Protein AF-A0A7S2J170-F1 (afdb_monomer_lite)

Foldseek 3Di:
DDDDPDPDPVVVVVVVVVQPPFWKKKKFKADQFKKWKWKAFPVDNPPIDIDIDHHGDMDMDGPVTIDIDMDTPDDIDMDMDIDDP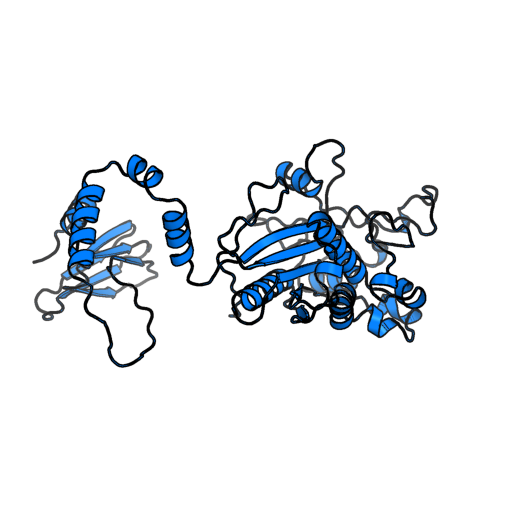DDDDDDDDDDDDDDDDDPVVVVVVVVVVVVVVPDDPVVVVVVDPPLVVVVV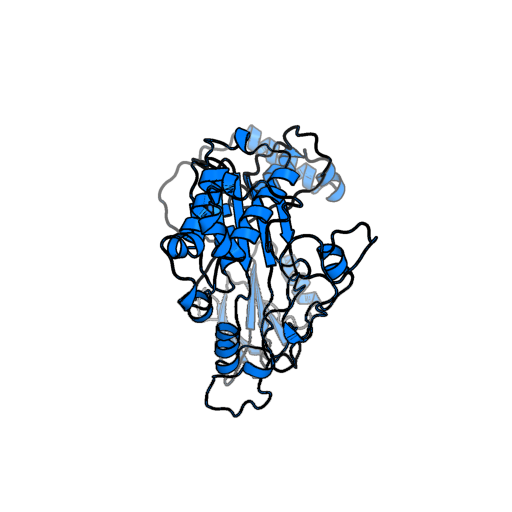VCVVQPFQWKFFLFKDKFFQADDDPDPPDDRVVCCVVVVHDQKDFAAAPVNDDPPPDDPADDPQPQRHAHHQVQAEDCDLPPPPLRHFNARIAREGRGDQDDHDPPVDADDCVLLVQDPLLVVQADSQLSQARVRVRVRCVVSVHDLVNLAPAAEAEFEQEDDAADVVVCVVVDDPNNCLRGDQQNSQVSVCVSSNHPHHTDYAYPDPCSQLVSVQVQRVQQSPVPGHAKYKGKYWDDDNDCVVSSVCRNVQADASVSDQDPPDPNGRHHHYTGMMMITIMGRDPVPPDPDPDDDPDIDMGSDGDDDDD

Radius of gyration: 30.44 Å; chains: 1; bounding box: 74×82×65 Å

Sequence (445 aa):
RAAPHLIELDDAMDYIAGSVGKKVGLIYFLGPSPATLTITPREGPEGKVEVALKGEAIIAYRNDVVSVSYSTRGMALSVEVSFTKRMRAGLHEGAKDELPLDKELASWYDARMQQLAVADIEDVIDSVPEDILRDAKLSYFGKDPVVVYEMFCDLPTGCLEGSGFTPFQAALLGGQDTVREIMSPSACDPEIRYPLAMPVLSGAKWELSEYYDPDPSDESGLRMYTKHLSVLSSGVFDAGSHLVCPSLEEFGVTMAEDFNLDHRARMLYEAHFMAQEKSLVDHRDLAGKDIGIFAGLSGQRDINQLKDKINKHTFNSQSFPVMVSRLSYYFNSRGPCQSIDAEEASGSTALDAGVEYLSKKEHGAGAFVSAATYIDGPMETMLQCAAGLIARSGRARAFDQSADGFVKGEGVVCLILQPYTGDDGQMTNSKSWRPMITGSAFNAK

Structure (mmCIF, N/CA/C/O backbone):
data_AF-A0A7S2J170-F1
#
_entry.id   AF-A0A7S2J170-F1
#
loop_
_atom_site.group_PDB
_atom_site.id
_atom_site.type_symbol
_atom_site.label_atom_id
_atom_site.label_alt_id
_atom_site.label_comp_id
_atom_site.label_asym_id
_atom_site.label_entity_id
_atom_site.label_seq_id
_atom_site.pdbx_PDB_ins_code
_atom_site.Cartn_x
_atom_site.Cartn_y
_atom_site.Cartn_z
_atom_site.occupancy
_atom_site.B_iso_or_equiv
_atom_site.auth_seq_id
_atom_site.auth_comp_id
_atom_site.auth_asym_id
_atom_site.auth_atom_id
_atom_site.pdbx_PDB_model_num
ATOM 1 N N . ARG A 1 1 ? -34.283 -49.003 12.061 1.00 30.41 1 ARG A N 1
ATOM 2 C CA . ARG A 1 1 ? -35.317 -48.233 11.317 1.00 30.41 1 ARG A CA 1
ATOM 3 C C . ARG A 1 1 ? -34.628 -47.003 10.706 1.00 30.41 1 ARG A C 1
ATOM 5 O O . ARG A 1 1 ? -34.738 -45.917 11.248 1.00 30.41 1 ARG A O 1
ATOM 12 N N . ALA A 1 2 ? -33.606 -47.206 9.873 1.00 36.16 2 ALA A N 1
ATOM 13 C CA . ALA A 1 2 ? -33.693 -47.306 8.409 1.00 36.16 2 ALA A CA 1
ATOM 14 C C . ALA A 1 2 ? -34.337 -46.041 7.817 1.00 36.16 2 ALA A C 1
ATOM 16 O O . ALA A 1 2 ? -35.561 -45.947 7.771 1.00 36.16 2 ALA A O 1
ATOM 17 N N . ALA A 1 3 ? -33.509 -45.054 7.461 1.00 40.03 3 ALA A N 1
ATOM 18 C CA . ALA A 1 3 ? -33.948 -43.947 6.619 1.00 40.03 3 ALA A CA 1
ATOM 19 C C . ALA A 1 3 ? -34.443 -44.533 5.280 1.00 40.03 3 ALA A C 1
ATOM 21 O O . ALA A 1 3 ? -33.825 -45.487 4.794 1.00 40.03 3 ALA A O 1
ATOM 22 N N . PRO A 1 4 ? -35.569 -44.052 4.727 1.00 44.69 4 PRO A N 1
ATOM 23 C CA . PRO A 1 4 ? -36.062 -44.544 3.447 1.00 44.69 4 PRO A CA 1
ATOM 24 C C . PRO A 1 4 ? -35.043 -44.258 2.333 1.00 44.69 4 PRO A C 1
ATOM 26 O O . PRO A 1 4 ? -34.295 -43.284 2.401 1.00 44.69 4 PRO A O 1
ATOM 29 N N . HIS A 1 5 ? -35.002 -45.118 1.312 1.00 41.91 5 HIS A N 1
ATOM 30 C CA . HIS A 1 5 ? -34.319 -44.802 0.058 1.00 41.91 5 HIS A CA 1
ATOM 31 C C . HIS A 1 5 ? -35.100 -43.678 -0.625 1.00 41.91 5 HIS A C 1
ATOM 33 O O . HIS A 1 5 ? -36.118 -43.938 -1.260 1.00 41.91 5 HIS A O 1
ATOM 39 N N . LEU A 1 6 ? -34.649 -42.441 -0.439 1.00 50.91 6 LEU A N 1
ATOM 40 C CA . LEU A 1 6 ? -35.218 -41.262 -1.081 1.00 50.91 6 LEU A CA 1
ATOM 41 C C . LEU A 1 6 ? -34.399 -40.995 -2.343 1.00 50.91 6 LEU A C 1
ATOM 43 O O . LEU A 1 6 ? -33.187 -40.806 -2.261 1.00 50.91 6 LEU A O 1
ATOM 47 N N . ILE A 1 7 ? -35.050 -41.100 -3.499 1.00 45.41 7 ILE A N 1
ATOM 48 C CA . ILE A 1 7 ? -34.422 -40.924 -4.819 1.00 45.41 7 ILE A CA 1
ATOM 49 C C . ILE A 1 7 ? -34.673 -39.500 -5.335 1.00 45.41 7 ILE A C 1
ATOM 51 O O . ILE A 1 7 ? -33.837 -38.959 -6.051 1.00 45.41 7 ILE A O 1
ATOM 55 N N . GLU A 1 8 ? -35.780 -38.882 -4.917 1.00 52.84 8 GLU A N 1
ATOM 56 C CA . GLU A 1 8 ? -36.213 -37.556 -5.351 1.00 52.84 8 GLU A CA 1
ATOM 57 C C . GLU A 1 8 ? -35.860 -36.476 -4.315 1.00 52.84 8 GLU A C 1
ATOM 59 O O . GLU A 1 8 ? -35.906 -36.704 -3.100 1.00 52.84 8 GLU A O 1
ATOM 64 N N . LEU A 1 9 ? -35.499 -35.286 -4.806 1.00 49.06 9 LEU A N 1
ATOM 65 C CA . LEU A 1 9 ? -35.043 -34.159 -3.984 1.00 49.06 9 LEU A CA 1
ATOM 66 C C . LEU A 1 9 ? -36.139 -33.656 -3.032 1.00 49.06 9 LEU A C 1
ATOM 68 O O . LEU A 1 9 ? -35.847 -33.338 -1.880 1.00 49.06 9 LEU A O 1
ATOM 72 N N . ASP A 1 10 ? -37.389 -33.640 -3.489 1.00 54.44 10 ASP A N 1
ATOM 73 C CA . ASP A 1 10 ? -38.528 -33.155 -2.706 1.00 54.44 10 ASP A CA 1
ATOM 74 C C . ASP A 1 10 ? -38.799 -34.054 -1.487 1.00 54.44 10 ASP A C 1
ATOM 76 O O . ASP A 1 10 ? -38.953 -33.559 -0.370 1.00 54.44 10 ASP A O 1
ATOM 80 N N . ASP A 1 11 ? -38.705 -35.378 -1.653 1.00 53.75 11 ASP A N 1
ATOM 81 C CA . ASP A 1 11 ? -38.850 -36.329 -0.546 1.00 53.75 11 ASP A CA 1
ATOM 82 C C . ASP A 1 11 ? -37.730 -36.169 0.502 1.00 53.75 11 ASP A C 1
ATOM 84 O O . ASP A 1 11 ? -37.943 -36.342 1.709 1.00 53.75 11 ASP A O 1
ATOM 88 N N . ALA A 1 12 ? -36.512 -35.835 0.055 1.00 56.50 12 ALA A N 1
ATOM 89 C CA . ALA A 1 12 ? -35.389 -35.547 0.943 1.00 56.50 12 ALA A CA 1
ATOM 90 C C . ALA A 1 12 ? -35.622 -34.257 1.741 1.00 56.50 12 ALA A C 1
ATOM 92 O O . ALA A 1 12 ? -35.349 -34.226 2.945 1.00 56.50 12 ALA A O 1
ATOM 93 N N . MET A 1 13 ? -36.166 -33.221 1.100 1.00 56.62 13 MET A N 1
ATOM 94 C CA . MET A 1 13 ? -36.498 -31.950 1.744 1.00 56.62 13 MET A CA 1
ATOM 95 C C . MET A 1 13 ? -37.614 -32.108 2.783 1.00 56.62 13 MET A C 1
ATOM 97 O O . MET A 1 13 ? -37.471 -31.610 3.903 1.00 56.62 13 MET A O 1
ATOM 101 N N . ASP A 1 14 ? -38.653 -32.890 2.486 1.00 57.34 14 ASP A N 1
ATOM 102 C CA . ASP A 1 14 ? -39.728 -33.208 3.433 1.00 57.34 14 ASP A CA 1
ATOM 103 C C . ASP A 1 14 ? -39.220 -34.014 4.640 1.00 57.34 14 ASP A C 1
ATOM 105 O O . ASP A 1 14 ? -39.587 -33.752 5.793 1.00 57.34 14 ASP A O 1
ATOM 109 N N . TYR A 1 15 ? -38.303 -34.961 4.419 1.00 58.22 15 TYR A N 1
ATOM 110 C CA . TYR A 1 15 ? -37.668 -35.707 5.508 1.00 58.22 15 TYR A CA 1
ATOM 111 C C . TYR A 1 15 ? -36.790 -34.815 6.403 1.00 58.22 15 TYR A C 1
ATOM 113 O O . TYR A 1 15 ? -36.778 -34.980 7.631 1.00 58.22 15 TYR A O 1
ATOM 121 N N . ILE A 1 16 ? -36.066 -33.860 5.808 1.00 55.75 16 ILE A N 1
ATOM 122 C CA . ILE A 1 16 ? -35.258 -32.865 6.528 1.00 55.75 16 ILE A CA 1
ATOM 123 C C . ILE A 1 16 ? -36.168 -31.957 7.366 1.00 55.75 16 ILE A C 1
ATOM 125 O O . ILE A 1 16 ? -35.904 -31.770 8.558 1.00 55.75 16 ILE A O 1
ATOM 129 N N . ALA A 1 17 ? -37.276 -31.477 6.795 1.00 56.97 17 ALA A N 1
ATOM 130 C CA . ALA A 1 17 ? -38.268 -30.658 7.490 1.00 56.97 17 ALA A CA 1
ATOM 131 C C . ALA A 1 17 ? -38.936 -31.409 8.662 1.00 56.97 17 ALA A C 1
ATOM 133 O O . ALA A 1 17 ? -39.106 -30.854 9.747 1.00 56.97 17 ALA A O 1
ATOM 134 N N . GLY A 1 18 ? -39.222 -32.707 8.513 1.00 54.78 18 GLY A N 1
ATOM 135 C CA . GLY A 1 18 ? -39.736 -33.564 9.595 1.00 54.78 18 GLY A CA 1
ATOM 136 C C . GLY A 1 18 ? -38.703 -33.949 10.670 1.00 54.78 18 GLY A C 1
ATOM 137 O O . GLY A 1 18 ? -39.036 -34.597 11.672 1.00 54.78 18 GLY A O 1
ATOM 138 N N . SER A 1 19 ? -37.434 -33.575 10.483 1.00 51.72 19 SER A N 1
ATOM 139 C CA . SER A 1 19 ? -36.308 -33.950 11.349 1.00 51.72 19 SER A CA 1
ATOM 140 C C . SER A 1 19 ? -35.738 -32.785 12.164 1.00 51.72 19 SER A C 1
ATOM 142 O O . SER A 1 19 ? -34.689 -32.940 12.794 1.00 51.72 19 SER A O 1
ATOM 144 N N . VAL A 1 20 ? -36.445 -31.650 12.216 1.00 48.81 20 VAL A N 1
ATOM 145 C CA . VAL A 1 20 ? -36.081 -30.463 13.006 1.00 48.81 20 VAL A CA 1
ATOM 146 C C . VAL A 1 20 ? -35.761 -30.853 14.458 1.00 48.81 20 VAL A C 1
ATOM 148 O O . VAL A 1 20 ? -36.574 -31.445 15.167 1.00 48.81 20 VAL A O 1
ATOM 151 N N . GLY A 1 21 ? -34.528 -30.563 14.890 1.00 53.34 21 GLY A N 1
ATOM 152 C CA . GLY A 1 21 ? -33.996 -30.902 16.218 1.00 53.34 21 GLY A CA 1
ATOM 153 C C . GLY A 1 21 ? -33.153 -32.186 16.298 1.00 53.34 21 GLY A C 1
ATOM 154 O O . GLY A 1 21 ? -32.551 -32.444 17.341 1.00 53.34 21 GLY A O 1
ATOM 155 N N . LYS A 1 22 ? -33.055 -32.978 15.223 1.00 56.97 22 LYS A N 1
ATOM 156 C CA . LYS A 1 22 ? -32.221 -34.197 15.148 1.00 56.97 22 LYS A CA 1
ATOM 157 C C . LYS A 1 22 ? -30.900 -33.908 14.418 1.00 56.97 22 LYS A C 1
ATOM 159 O O . LYS A 1 22 ? -30.838 -33.016 13.580 1.00 56.97 22 LYS A O 1
ATOM 164 N N . LYS A 1 23 ? -29.827 -34.656 14.723 1.00 65.50 23 LYS A N 1
ATOM 165 C CA . LYS A 1 23 ? -28.516 -34.490 14.059 1.00 65.50 23 LYS A CA 1
ATOM 166 C C . LYS A 1 23 ? -28.536 -35.161 12.684 1.00 65.50 23 LYS A C 1
ATOM 168 O O . LYS A 1 23 ? -28.258 -36.355 12.576 1.00 65.50 23 LYS A O 1
ATOM 173 N N . VAL A 1 24 ? -28.884 -34.402 11.651 1.00 64.88 24 VAL A N 1
ATOM 174 C CA . VAL A 1 24 ? -28.914 -34.875 10.260 1.00 64.88 24 VAL A CA 1
ATOM 175 C C . VAL A 1 24 ? -27.586 -34.548 9.574 1.00 64.88 24 VAL A C 1
ATOM 177 O O . VAL A 1 24 ? -27.050 -33.452 9.745 1.00 64.88 24 VAL A O 1
ATOM 180 N N . GLY A 1 25 ? -27.050 -35.514 8.832 1.00 68.69 25 GLY A N 1
ATOM 181 C CA . GLY A 1 25 ? -25.932 -35.342 7.910 1.00 68.69 25 GLY A CA 1
ATOM 182 C C . GLY A 1 25 ? -26.407 -35.512 6.469 1.00 68.69 25 GLY A C 1
ATOM 183 O O . GLY A 1 25 ? -27.228 -36.390 6.194 1.00 68.69 25 GLY A O 1
ATOM 184 N N . LEU A 1 26 ? -25.897 -34.674 5.569 1.00 67.81 26 LEU A N 1
ATOM 185 C CA . LEU A 1 26 ? -26.061 -34.791 4.123 1.00 67.81 26 LEU A CA 1
ATOM 186 C C . LEU A 1 26 ? -24.721 -35.127 3.486 1.00 67.81 26 LEU A C 1
ATOM 188 O O . LEU A 1 26 ? -23.727 -34.469 3.773 1.00 67.81 26 LEU A O 1
ATOM 192 N N . ILE A 1 27 ? -24.713 -36.114 2.599 1.00 69.50 27 ILE A N 1
ATOM 193 C CA . ILE A 1 27 ? -23.586 -36.436 1.728 1.00 69.50 27 ILE A CA 1
ATOM 194 C C . ILE A 1 27 ? -23.991 -36.110 0.305 1.00 69.50 27 ILE A C 1
ATOM 196 O O . ILE A 1 27 ? -24.992 -36.637 -0.178 1.00 69.50 27 ILE A O 1
ATOM 200 N N . TYR A 1 28 ? -23.173 -35.310 -0.370 1.00 70.31 28 TYR A N 1
ATOM 201 C CA . TYR A 1 28 ? -23.253 -35.130 -1.810 1.00 70.31 28 TYR A CA 1
ATOM 202 C C . TYR A 1 28 ? -22.051 -35.772 -2.495 1.00 70.31 28 TYR A C 1
ATOM 204 O O . TYR A 1 28 ? -20.912 -35.354 -2.277 1.00 70.31 28 TYR A O 1
ATOM 212 N N . PHE A 1 29 ? -22.293 -36.814 -3.290 1.00 66.69 29 PHE A N 1
ATOM 213 C CA . PHE A 1 29 ? -21.257 -37.574 -3.978 1.00 66.69 29 PHE A CA 1
ATOM 214 C C . PHE A 1 29 ? -21.080 -37.086 -5.419 1.00 66.69 29 PHE A C 1
ATOM 216 O O . PHE A 1 29 ? -21.932 -37.291 -6.278 1.00 66.69 29 PHE A O 1
ATOM 223 N N . LEU A 1 30 ? -19.929 -36.474 -5.689 1.00 59.28 30 LEU A N 1
ATOM 224 C CA . LEU A 1 30 ? -19.591 -35.803 -6.949 1.00 59.28 30 LEU A CA 1
ATOM 225 C C . LEU A 1 30 ? -18.598 -36.594 -7.820 1.00 59.28 30 LEU A C 1
ATOM 227 O O . LEU A 1 30 ? -18.262 -36.175 -8.924 1.00 59.28 30 LEU A O 1
ATOM 231 N N . GLY A 1 31 ? -18.065 -37.708 -7.310 1.00 58.34 31 GLY A N 1
ATOM 232 C CA . GLY A 1 31 ? -16.958 -38.432 -7.940 1.00 58.34 31 GLY A CA 1
ATOM 233 C C . GLY A 1 31 ? -17.328 -39.144 -9.255 1.00 58.34 31 GLY A C 1
ATOM 234 O O . GLY A 1 31 ? -18.419 -39.707 -9.354 1.00 58.34 31 GLY A O 1
ATOM 235 N N . PRO A 1 32 ? -16.404 -39.217 -10.239 1.00 53.62 32 PRO A N 1
ATOM 236 C CA . PRO A 1 32 ? -16.635 -39.936 -11.496 1.00 53.62 32 PRO A CA 1
ATOM 237 C C . PRO A 1 32 ? -16.523 -41.465 -11.347 1.00 53.62 32 PRO A C 1
ATOM 239 O O . PRO A 1 32 ? -17.013 -42.207 -12.196 1.00 53.62 32 PRO A O 1
ATOM 242 N N . SER A 1 33 ? -15.862 -41.954 -10.290 1.00 67.81 33 SER A N 1
ATOM 243 C CA . SER A 1 33 ? -15.738 -43.388 -9.991 1.00 67.81 33 SER A CA 1
ATOM 244 C C . SER A 1 33 ? -16.839 -43.846 -9.031 1.00 67.81 33 SER A C 1
ATOM 246 O O . SER A 1 33 ? -17.122 -43.132 -8.070 1.00 67.81 33 SER A O 1
ATOM 248 N N . PRO A 1 34 ? -17.432 -45.039 -9.221 1.00 73.75 34 PRO A N 1
ATOM 249 C CA . PRO A 1 34 ? -18.418 -45.563 -8.286 1.00 73.75 34 PRO A CA 1
ATOM 250 C C . PRO A 1 34 ? -17.778 -45.843 -6.920 1.00 73.75 34 PRO A C 1
ATOM 252 O O . PRO A 1 34 ? -16.682 -46.404 -6.835 1.00 73.75 34 PRO A O 1
ATOM 255 N N . ALA A 1 35 ? -18.488 -45.487 -5.852 1.00 76.00 35 ALA A N 1
ATOM 256 C CA . ALA A 1 35 ? -18.092 -45.767 -4.474 1.00 76.00 35 ALA A CA 1
ATOM 257 C C . ALA A 1 35 ? -19.156 -46.619 -3.777 1.00 76.00 35 ALA A C 1
ATOM 259 O O . ALA A 1 35 ? -20.300 -46.676 -4.208 1.00 76.00 35 ALA A O 1
ATOM 260 N N . THR A 1 36 ? -18.794 -47.303 -2.700 1.00 81.12 36 THR A N 1
ATOM 261 C CA . THR A 1 36 ? -19.749 -47.985 -1.819 1.00 81.12 36 THR A CA 1
ATOM 262 C C . THR A 1 36 ? -19.741 -47.286 -0.471 1.00 81.12 36 THR A C 1
ATOM 264 O O . THR A 1 36 ? -18.697 -47.193 0.179 1.00 81.12 36 THR A O 1
ATOM 267 N N . LEU A 1 37 ? -20.905 -46.789 -0.065 1.00 80.88 37 LEU A N 1
ATOM 268 C CA . LEU A 1 37 ? -21.138 -46.224 1.250 1.00 80.88 37 LEU A CA 1
ATOM 269 C C . LEU A 1 37 ? -21.596 -47.317 2.201 1.00 80.88 37 LEU A C 1
ATOM 271 O O . LEU A 1 37 ? -22.634 -47.933 1.990 1.00 80.88 37 LEU A O 1
ATOM 275 N N . THR A 1 38 ? -20.852 -47.536 3.271 1.00 81.94 38 THR A N 1
ATOM 276 C CA . THR A 1 38 ? -21.274 -48.387 4.376 1.00 81.94 38 THR A CA 1
ATOM 277 C C . THR A 1 38 ? -21.889 -47.522 5.469 1.00 81.94 38 THR A C 1
ATOM 279 O O . THR A 1 38 ? -21.212 -46.675 6.045 1.00 81.94 38 THR A O 1
ATOM 282 N N . ILE A 1 39 ? -23.155 -47.770 5.793 1.00 82.25 39 ILE A N 1
ATOM 283 C CA . ILE A 1 39 ? -23.866 -47.154 6.912 1.00 82.25 39 ILE A CA 1
ATOM 284 C C . ILE A 1 39 ? -24.019 -48.211 8.004 1.00 82.25 39 ILE A C 1
ATOM 286 O O . ILE A 1 39 ? -24.676 -49.232 7.803 1.00 82.25 39 ILE A O 1
ATOM 290 N N . THR A 1 40 ? -23.408 -47.977 9.162 1.00 80.62 40 THR A N 1
ATOM 291 C CA . THR A 1 40 ? -23.419 -48.914 10.293 1.00 80.62 40 THR A CA 1
ATOM 292 C C . THR A 1 40 ? -24.160 -48.290 11.475 1.00 80.62 40 THR A C 1
ATOM 294 O O . THR A 1 40 ? -23.821 -47.179 11.879 1.00 80.62 40 THR A O 1
ATOM 297 N N . PRO A 1 41 ? -25.171 -48.951 12.060 1.00 81.50 41 PRO A N 1
ATOM 298 C CA . PRO A 1 41 ? -25.787 -48.480 13.297 1.00 81.50 41 PRO A CA 1
ATOM 299 C C . PRO A 1 41 ? -24.756 -48.367 14.430 1.00 81.50 41 PRO A C 1
ATOM 301 O O . PRO A 1 41 ? -23.899 -49.231 14.596 1.00 81.50 41 PRO A O 1
ATOM 304 N N . ARG A 1 42 ? -24.831 -47.305 15.241 1.00 75.44 42 ARG A N 1
ATOM 305 C CA . ARG A 1 42 ? -23.908 -47.127 16.378 1.00 75.44 42 ARG A CA 1
ATOM 306 C C . ARG A 1 42 ? -24.167 -48.109 17.526 1.00 75.44 42 ARG A C 1
ATOM 308 O O . ARG A 1 42 ? -23.263 -48.354 18.316 1.00 75.44 42 ARG A O 1
ATOM 315 N N . GLU A 1 43 ? -25.374 -48.668 17.613 1.00 73.19 43 GLU A N 1
ATOM 316 C CA . GLU A 1 43 ? -25.770 -49.647 18.639 1.00 73.19 43 GLU A CA 1
ATOM 317 C C . GLU A 1 43 ? -25.203 -51.059 18.384 1.00 73.19 43 GLU A C 1
ATOM 319 O O . GLU A 1 43 ? -25.272 -51.912 19.265 1.00 73.19 43 GLU A O 1
ATOM 324 N N . GLY A 1 44 ? -24.603 -51.309 17.213 1.00 68.12 44 GLY A N 1
ATOM 325 C CA . GLY A 1 44 ? -23.968 -52.582 16.865 1.00 68.12 44 GLY A CA 1
ATOM 326 C C . GLY A 1 44 ? -23.943 -52.838 15.350 1.00 68.12 44 GLY A C 1
ATOM 327 O O . GLY A 1 44 ? -24.656 -52.174 14.600 1.00 68.12 44 GLY A O 1
ATOM 328 N N . PRO A 1 45 ? -23.138 -53.803 14.865 1.00 65.06 45 PRO A N 1
ATOM 329 C CA . PRO A 1 45 ? -22.994 -54.079 13.430 1.00 65.06 45 PRO A CA 1
ATOM 330 C C . PRO A 1 45 ? -24.224 -54.757 12.799 1.00 65.06 45 PRO A C 1
ATOM 332 O O . PRO A 1 45 ? -24.301 -54.877 11.574 1.00 65.06 45 PRO A O 1
ATOM 335 N N . GLU A 1 46 ? -25.189 -55.204 13.609 1.00 64.44 46 GLU A N 1
ATOM 336 C CA . GLU A 1 46 ? -26.447 -55.772 13.128 1.00 64.44 46 GLU A CA 1
ATOM 337 C C . GLU A 1 46 ? -27.292 -54.683 12.447 1.00 64.44 46 GLU A C 1
ATOM 339 O O . GLU A 1 46 ? -27.725 -53.716 13.071 1.00 64.44 46 GLU A O 1
ATOM 344 N N . GLY A 1 47 ? -27.509 -54.824 11.135 1.00 66.19 47 GLY A N 1
ATOM 345 C CA . GLY A 1 47 ? -28.220 -53.831 10.320 1.00 66.19 47 GLY A CA 1
ATOM 346 C C . GLY A 1 47 ? -27.321 -52.882 9.524 1.00 66.19 47 GLY A C 1
ATOM 347 O O . GLY A 1 47 ? -27.793 -51.826 9.103 1.00 66.19 47 GLY A O 1
ATOM 348 N N . LYS A 1 48 ? -26.048 -53.240 9.302 1.00 78.38 48 LYS A N 1
ATOM 349 C CA . LYS A 1 48 ? -25.184 -52.569 8.322 1.00 78.38 48 LYS A CA 1
ATOM 350 C C . LYS A 1 48 ? -25.843 -52.565 6.933 1.00 78.38 48 LYS A C 1
ATOM 352 O O . LYS A 1 48 ? -26.271 -53.608 6.442 1.00 78.38 48 LYS A O 1
ATOM 357 N N . VAL A 1 49 ? -25.878 -51.397 6.297 1.00 79.88 49 VAL A N 1
ATOM 358 C CA . VAL A 1 49 ? -26.394 -51.199 4.936 1.00 79.88 49 VAL A CA 1
ATOM 359 C C . VAL A 1 49 ? -25.260 -50.715 4.044 1.00 79.88 49 VAL A C 1
ATOM 361 O O . VAL A 1 49 ? -24.533 -49.793 4.411 1.00 79.88 49 VAL A O 1
ATOM 364 N N . GLU A 1 50 ? -25.111 -51.326 2.873 1.00 80.44 50 GLU A N 1
ATOM 365 C CA . GLU A 1 50 ? -24.179 -50.871 1.843 1.00 80.44 50 GLU A CA 1
ATOM 366 C C . GLU A 1 50 ? -24.961 -50.243 0.689 1.00 80.44 50 GLU A C 1
ATOM 368 O O . GLU A 1 50 ? -25.864 -50.859 0.126 1.00 80.44 50 GLU A O 1
ATOM 373 N N . VAL A 1 51 ? -24.628 -48.998 0.356 1.00 79.62 51 VAL A N 1
ATOM 374 C CA . VAL A 1 51 ? -25.268 -48.216 -0.702 1.00 79.62 51 VAL A CA 1
ATOM 375 C C . VAL A 1 51 ? -24.241 -47.959 -1.796 1.00 79.62 51 VAL A C 1
ATOM 377 O O . VAL A 1 51 ? -23.205 -47.340 -1.557 1.00 79.62 51 VAL A O 1
ATOM 380 N N . ALA A 1 52 ? -24.514 -48.436 -3.009 1.00 79.38 52 ALA A N 1
ATOM 381 C CA . ALA A 1 52 ? -23.684 -48.132 -4.169 1.00 79.38 52 ALA A CA 1
ATOM 382 C C . ALA A 1 52 ? -23.929 -46.685 -4.625 1.00 79.38 52 ALA A C 1
ATOM 384 O O . ALA A 1 52 ? -25.061 -46.309 -4.926 1.00 79.38 52 ALA A O 1
ATOM 385 N N . LEU A 1 53 ? -22.867 -45.886 -4.690 1.00 73.81 53 LEU A N 1
ATOM 386 C CA . LEU A 1 53 ? -22.879 -44.482 -5.086 1.00 73.81 53 LEU A CA 1
ATOM 387 C C . LEU A 1 53 ? -22.428 -44.327 -6.535 1.00 73.81 53 LEU A C 1
ATOM 389 O O . LEU A 1 53 ? -21.415 -44.892 -6.956 1.00 73.81 53 LEU A O 1
ATOM 393 N N . LYS A 1 54 ? -23.182 -43.521 -7.278 1.00 71.75 54 LYS A N 1
ATOM 394 C CA . LYS A 1 54 ? -22.850 -43.019 -8.615 1.00 71.75 54 LYS A CA 1
ATOM 395 C C . LYS A 1 54 ? -22.795 -41.491 -8.550 1.00 71.75 54 LYS A C 1
ATOM 397 O O . LYS A 1 54 ? -23.260 -40.922 -7.563 1.00 71.75 54 LYS A O 1
ATOM 402 N N . GLY A 1 55 ? -22.209 -40.853 -9.564 1.00 67.56 55 GLY A N 1
ATOM 403 C CA . GLY A 1 55 ? -22.134 -39.390 -9.632 1.00 67.56 55 GLY A CA 1
ATOM 404 C C . GLY A 1 55 ? -23.503 -38.743 -9.398 1.00 67.56 55 GLY A C 1
ATOM 405 O O . GLY A 1 55 ? -24.507 -39.272 -9.868 1.00 67.56 55 GLY A O 1
ATOM 406 N N . GLU A 1 56 ? -23.504 -37.643 -8.642 1.00 66.94 56 GLU A N 1
ATOM 407 C CA . GLU A 1 56 ? -24.673 -36.833 -8.256 1.00 66.94 56 GLU A CA 1
ATOM 408 C C . GLU A 1 56 ? -25.592 -37.452 -7.185 1.00 66.94 56 GLU A C 1
ATOM 410 O O . GLU A 1 56 ? -26.682 -36.946 -6.927 1.00 66.94 56 GLU A O 1
ATOM 415 N N . ALA A 1 57 ? -25.164 -38.510 -6.488 1.00 67.62 57 ALA A N 1
ATOM 416 C CA . ALA A 1 57 ? -25.958 -39.073 -5.395 1.00 67.62 57 ALA A CA 1
ATOM 417 C C . ALA A 1 57 ? -26.004 -38.143 -4.164 1.00 67.62 57 ALA A C 1
ATOM 419 O O . ALA A 1 57 ? -24.961 -37.738 -3.641 1.00 67.62 57 ALA A O 1
ATOM 420 N N . ILE A 1 58 ? -27.213 -37.878 -3.654 1.00 68.56 58 ILE A N 1
ATOM 421 C CA . ILE A 1 58 ? -27.460 -37.186 -2.379 1.00 68.56 58 ILE A CA 1
ATOM 422 C C . ILE A 1 58 ? -27.955 -38.198 -1.347 1.00 68.56 58 ILE A C 1
ATOM 424 O O . ILE A 1 58 ? -28.842 -38.999 -1.633 1.00 68.56 58 ILE A O 1
ATOM 428 N N . ILE A 1 59 ? -27.396 -38.177 -0.138 1.00 71.81 59 ILE A N 1
ATOM 429 C CA . ILE A 1 59 ? -27.787 -39.095 0.937 1.00 71.81 59 ILE A CA 1
ATOM 430 C C . ILE A 1 59 ? -27.991 -38.313 2.222 1.00 71.81 59 ILE A C 1
ATOM 432 O O . ILE A 1 59 ? -27.061 -37.690 2.730 1.00 71.81 59 ILE A O 1
ATOM 436 N N . ALA A 1 60 ? -29.191 -38.413 2.783 1.00 71.75 60 ALA A N 1
ATOM 437 C CA . ALA A 1 60 ? -29.507 -37.912 4.112 1.00 71.75 60 ALA A CA 1
ATOM 438 C C . ALA A 1 60 ? -29.471 -39.057 5.133 1.00 71.75 60 ALA A C 1
ATOM 440 O O . ALA A 1 60 ? -30.072 -40.113 4.932 1.00 71.75 60 ALA A O 1
ATOM 441 N N . TYR A 1 61 ? -28.788 -38.854 6.258 1.00 73.25 61 TYR A N 1
ATOM 442 C CA . TYR A 1 61 ? -28.744 -39.824 7.353 1.00 73.25 61 TYR A CA 1
ATOM 443 C C . TYR A 1 61 ? -28.730 -39.141 8.719 1.00 73.25 61 TYR A C 1
ATOM 445 O O . TYR A 1 61 ? -28.493 -37.944 8.858 1.00 73.25 61 TYR A O 1
ATOM 453 N N . ARG A 1 62 ? -28.981 -39.928 9.767 1.00 72.56 62 ARG A N 1
ATOM 454 C CA . ARG A 1 62 ? -28.945 -39.473 11.161 1.00 72.56 62 ARG A CA 1
ATOM 455 C C . ARG A 1 62 ? -27.588 -39.747 11.797 1.00 72.56 62 ARG A C 1
ATOM 457 O O . ARG A 1 62 ? -27.312 -40.870 12.215 1.00 72.56 62 ARG A O 1
ATOM 464 N N . ASN A 1 63 ? -26.758 -38.715 11.909 1.00 70.31 63 ASN A N 1
ATOM 465 C CA . ASN A 1 63 ? -25.398 -38.810 12.449 1.00 70.31 63 ASN A CA 1
ATOM 466 C C . ASN A 1 63 ? -25.383 -39.225 13.941 1.00 70.31 63 ASN A C 1
ATOM 468 O O . ASN A 1 63 ? -24.404 -39.768 14.449 1.00 70.31 63 ASN A O 1
ATOM 472 N N . ASP A 1 64 ? -26.491 -39.024 14.660 1.00 71.50 64 ASP A N 1
ATOM 473 C CA . ASP A 1 64 ? -26.648 -39.496 16.037 1.00 71.50 64 ASP A CA 1
ATOM 474 C C . ASP A 1 64 ? -26.919 -41.003 16.169 1.00 71.50 64 ASP A C 1
ATOM 476 O O . ASP A 1 64 ? -26.698 -41.550 17.247 1.00 71.50 64 ASP A O 1
ATOM 480 N N . VAL A 1 65 ? -27.349 -41.683 15.101 1.00 75.44 65 VAL A N 1
ATOM 481 C CA . VAL A 1 65 ? -27.771 -43.098 15.151 1.00 75.44 65 VAL A CA 1
ATOM 482 C C . VAL A 1 65 ? -26.868 -44.013 14.322 1.00 75.44 65 VAL A C 1
ATOM 484 O O . VAL A 1 65 ? -26.723 -45.191 14.647 1.00 75.44 65 VAL A O 1
ATOM 487 N N . VAL A 1 66 ? -26.228 -43.494 13.271 1.00 75.19 66 VAL A N 1
ATOM 488 C CA . VAL A 1 66 ? -25.368 -44.285 12.380 1.00 75.19 66 VAL A CA 1
ATOM 489 C C . VAL A 1 66 ? -23.966 -43.686 12.256 1.00 75.19 66 VAL A C 1
ATOM 491 O O . VAL A 1 66 ? -23.756 -42.492 12.473 1.00 75.19 66 VAL A O 1
ATOM 494 N N . SER A 1 67 ? -22.991 -44.531 11.943 1.00 77.88 67 SER A N 1
ATOM 495 C CA . SER A 1 67 ? -21.675 -44.158 11.435 1.00 77.88 67 SER A CA 1
ATOM 496 C C . SER A 1 67 ? -21.597 -44.494 9.949 1.00 77.88 67 SER A C 1
ATOM 498 O O . SER A 1 67 ? -22.273 -45.405 9.465 1.00 77.88 67 SER A O 1
ATOM 500 N N . VAL A 1 68 ? -20.792 -43.733 9.215 1.00 78.06 68 VAL A N 1
ATOM 501 C CA . VAL A 1 68 ? -20.701 -43.832 7.759 1.00 78.06 68 VAL A CA 1
ATOM 502 C C . VAL A 1 68 ? -19.237 -43.994 7.355 1.00 78.06 68 VAL A C 1
ATOM 504 O O . VAL A 1 68 ? -18.366 -43.332 7.915 1.00 78.06 68 VAL A O 1
ATOM 507 N N . SER A 1 69 ? -18.951 -44.891 6.412 1.00 78.00 69 SER A N 1
ATOM 508 C CA . SER A 1 69 ? -17.611 -45.094 5.851 1.00 78.00 69 SER A CA 1
ATOM 509 C C . SER A 1 69 ? -17.661 -45.374 4.349 1.00 78.00 69 SER A C 1
ATOM 511 O O . SER A 1 69 ? -18.639 -45.919 3.839 1.00 78.00 69 SER A O 1
ATOM 513 N N . TYR A 1 70 ? -16.600 -44.998 3.632 1.00 71.69 70 TYR A N 1
ATOM 514 C CA . TYR A 1 70 ? -16.521 -45.113 2.175 1.00 71.69 70 TYR A CA 1
ATOM 515 C C . TYR A 1 70 ? -15.499 -46.158 1.739 1.00 71.69 70 TYR A C 1
ATOM 517 O O . TYR A 1 70 ? -14.421 -46.275 2.320 1.00 71.69 70 TYR A O 1
ATOM 525 N N . SER A 1 71 ? -15.806 -46.853 0.646 1.00 74.75 71 SER A N 1
ATOM 526 C CA . SER A 1 71 ? -14.836 -47.625 -0.129 1.00 74.75 71 SER A CA 1
ATOM 527 C C . SER A 1 71 ? -14.960 -47.267 -1.609 1.00 74.75 71 SER A C 1
ATOM 529 O O . SER A 1 71 ? -16.050 -47.313 -2.173 1.00 74.75 71 SER A O 1
ATOM 531 N N . THR A 1 72 ? -13.853 -46.888 -2.248 1.00 71.06 72 THR A N 1
ATOM 532 C CA . THR A 1 72 ? -13.791 -46.568 -3.683 1.00 71.06 72 THR A CA 1
ATOM 533 C C . THR A 1 72 ? -12.548 -47.201 -4.305 1.00 71.06 72 THR A C 1
ATOM 535 O O . THR A 1 72 ? -11.523 -47.344 -3.641 1.00 71.06 72 THR A O 1
ATOM 538 N N . ARG A 1 73 ? -12.633 -47.592 -5.584 1.00 54.56 73 ARG A N 1
ATOM 539 C CA . ARG A 1 73 ? -11.485 -48.075 -6.377 1.00 54.56 73 ARG A CA 1
ATOM 540 C C . ARG A 1 73 ? -10.778 -46.955 -7.161 1.00 54.56 73 ARG A C 1
ATOM 542 O O . ARG A 1 73 ? -9.787 -47.232 -7.826 1.00 54.56 73 ARG A O 1
ATOM 549 N N . GLY A 1 74 ? -11.281 -45.720 -7.094 1.00 53.47 74 GLY A N 1
ATOM 550 C CA . GLY A 1 74 ? -10.761 -44.553 -7.815 1.00 53.47 74 GLY A CA 1
ATOM 551 C C . GLY A 1 74 ? -11.025 -43.236 -7.078 1.00 53.47 74 GLY A C 1
ATOM 552 O O . GLY A 1 74 ? -11.430 -43.234 -5.916 1.00 53.47 74 GLY A O 1
ATOM 553 N N . MET A 1 75 ? -10.799 -42.105 -7.748 1.00 45.31 75 MET A N 1
ATOM 554 C CA . MET A 1 75 ? -10.950 -40.776 -7.148 1.00 45.31 75 MET A CA 1
ATOM 555 C C . MET A 1 75 ? -12.432 -40.458 -6.885 1.00 45.31 75 MET A C 1
ATOM 557 O O . MET A 1 75 ? -13.260 -40.541 -7.795 1.00 45.31 75 MET A O 1
ATOM 561 N N . ALA A 1 76 ? -12.765 -40.098 -5.645 1.00 53.50 76 ALA A N 1
ATOM 562 C CA . ALA A 1 76 ? -14.115 -39.739 -5.223 1.00 53.50 76 ALA A CA 1
ATOM 563 C C . ALA A 1 76 ? -14.098 -38.408 -4.461 1.00 53.50 76 ALA A C 1
ATOM 565 O O . ALA A 1 76 ? -13.230 -38.194 -3.618 1.00 53.50 76 ALA A O 1
ATOM 566 N N . LEU A 1 77 ? -15.063 -37.537 -4.761 1.00 44.53 77 LEU A N 1
ATOM 567 C CA . LEU A 1 77 ? -15.288 -36.270 -4.068 1.00 44.53 77 LEU A CA 1
ATOM 568 C C . LEU A 1 77 ? -16.640 -36.351 -3.355 1.00 44.53 77 LEU A C 1
ATOM 570 O O . LEU A 1 77 ? -17.653 -36.628 -3.997 1.00 44.53 77 LEU A O 1
ATOM 574 N N . SER A 1 78 ? -16.652 -36.126 -2.043 1.00 49.25 78 SER A N 1
ATOM 575 C CA . SER A 1 78 ? -17.873 -36.084 -1.236 1.00 49.25 78 SER A CA 1
ATOM 576 C C . SER A 1 78 ? -17.907 -34.819 -0.387 1.00 49.25 78 SER A C 1
ATOM 578 O O . SER A 1 78 ? -16.932 -34.530 0.307 1.00 49.25 78 SER A O 1
ATOM 580 N N . VAL A 1 79 ? -19.028 -34.101 -0.409 1.00 48.41 79 VAL A N 1
ATOM 581 C CA . VAL A 1 79 ? -19.284 -32.959 0.477 1.00 48.41 79 VAL A CA 1
ATOM 582 C C . VAL A 1 79 ? -20.216 -33.427 1.589 1.00 48.41 79 VAL A C 1
ATOM 584 O O . VAL A 1 79 ? -21.344 -33.828 1.308 1.00 48.41 79 VAL A O 1
ATOM 587 N N . GLU A 1 80 ? -19.739 -33.413 2.835 1.00 53.97 80 GLU A N 1
ATOM 588 C CA . GLU A 1 80 ? -20.550 -33.745 4.010 1.00 53.97 80 GLU A CA 1
ATOM 589 C C . GLU A 1 80 ? -20.964 -32.465 4.743 1.00 53.97 80 GLU A C 1
ATOM 591 O O . GLU A 1 80 ? -20.117 -31.677 5.162 1.00 53.97 80 GLU A O 1
ATOM 596 N N . VAL A 1 81 ? -22.269 -32.272 4.928 1.00 52.75 81 VAL A N 1
ATOM 597 C CA . VAL A 1 81 ? -22.833 -31.157 5.697 1.00 52.75 81 VAL A CA 1
ATOM 598 C C . VAL A 1 81 ? -23.585 -31.730 6.892 1.00 52.75 81 VAL A C 1
ATOM 600 O O . VAL A 1 81 ? -24.589 -32.421 6.735 1.00 52.75 81 VAL A O 1
ATOM 603 N N . SER A 1 82 ? -23.093 -31.460 8.102 1.00 55.50 82 SER A N 1
ATOM 604 C CA . SER A 1 82 ? -23.737 -31.877 9.352 1.00 55.50 82 SER A CA 1
ATOM 605 C C . SER A 1 82 ? -24.450 -30.699 10.010 1.00 55.50 82 SER A C 1
ATOM 607 O O . SER A 1 82 ? -23.822 -29.717 10.399 1.00 55.50 82 SER A O 1
ATOM 609 N N . PHE A 1 83 ? -25.760 -30.821 10.209 1.00 55.50 83 PHE A N 1
ATOM 610 C CA . PHE A 1 83 ? -26.559 -29.811 10.899 1.00 55.50 83 PHE A CA 1
ATOM 611 C C . PHE A 1 83 ? -26.564 -30.109 12.400 1.00 55.50 83 PHE A C 1
ATOM 613 O O . PHE A 1 83 ? -27.393 -30.866 12.913 1.00 55.50 83 PHE A O 1
ATOM 620 N N . THR A 1 84 ? -25.601 -29.548 13.134 1.00 47.84 84 THR A N 1
ATOM 621 C CA . THR A 1 84 ? -25.550 -29.656 14.599 1.00 47.84 84 THR A CA 1
ATOM 622 C C . THR A 1 84 ? -25.838 -28.320 15.264 1.00 47.84 84 THR A C 1
ATOM 624 O O . THR A 1 84 ? -25.107 -27.353 15.075 1.00 47.84 84 THR A O 1
ATOM 627 N N . LYS A 1 85 ? -26.851 -28.286 16.137 1.00 40.72 85 LYS A N 1
ATOM 628 C CA . LYS A 1 85 ? -27.105 -27.171 17.060 1.00 40.72 85 LYS A CA 1
ATOM 629 C C . LYS A 1 85 ? -26.043 -27.163 18.181 1.00 40.72 85 LYS A C 1
ATOM 631 O O . LYS A 1 85 ? -26.331 -27.614 19.284 1.00 40.72 85 LYS A O 1
ATOM 636 N N . ARG A 1 86 ? -24.796 -26.768 17.871 1.00 31.70 86 ARG A N 1
ATOM 637 C CA . ARG A 1 86 ? -23.761 -26.200 18.777 1.00 31.70 86 ARG A CA 1
ATOM 638 C C . ARG A 1 86 ? -22.397 -26.106 18.076 1.00 31.70 86 ARG A C 1
ATOM 640 O O . ARG A 1 86 ? -21.882 -27.119 17.609 1.00 31.70 86 ARG A O 1
ATOM 647 N N . MET A 1 87 ? -21.794 -24.913 18.118 1.00 31.66 87 MET A N 1
ATOM 648 C CA . MET A 1 87 ? -20.352 -24.717 17.946 1.00 31.66 87 MET A CA 1
ATOM 649 C C . MET A 1 87 ? -19.573 -25.591 18.939 1.00 31.66 87 MET A C 1
ATOM 651 O O . MET A 1 87 ? -19.952 -25.717 20.106 1.00 31.66 87 MET A O 1
ATOM 655 N N . ARG A 1 88 ? -18.441 -26.135 18.493 1.00 25.66 88 ARG A N 1
ATOM 656 C CA . ARG A 1 88 ? -17.346 -26.570 19.365 1.00 25.66 88 ARG A CA 1
ATOM 657 C C . ARG A 1 88 ? -16.097 -25.787 18.973 1.00 25.66 88 ARG A C 1
ATOM 659 O O . ARG A 1 88 ? -15.403 -26.181 18.045 1.00 25.66 88 ARG A O 1
ATOM 666 N N . ALA A 1 89 ? -15.819 -24.711 19.700 1.00 26.61 89 ALA A N 1
ATOM 667 C CA . ALA A 1 89 ? -14.448 -24.276 19.930 1.00 26.61 89 ALA A CA 1
ATOM 668 C C . ALA A 1 89 ? -13.955 -25.033 21.171 1.00 26.61 89 ALA A C 1
ATOM 670 O O . A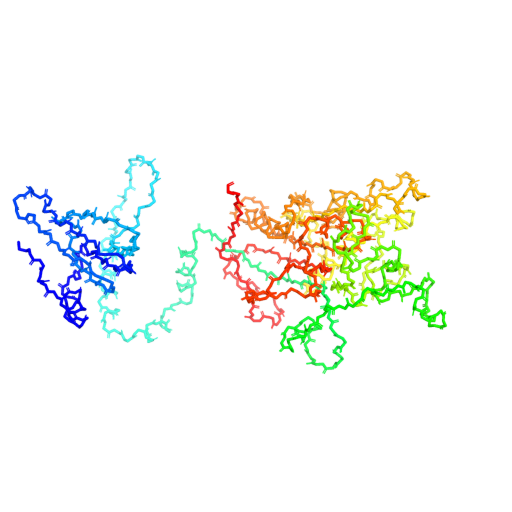LA A 1 89 ? -14.651 -25.081 22.186 1.00 26.61 89 ALA A O 1
ATOM 671 N N . GLY A 1 90 ? -12.821 -25.717 21.057 1.00 24.67 90 GLY A N 1
ATOM 672 C CA . GLY A 1 90 ? -12.221 -26.460 22.156 1.00 24.67 90 GLY A CA 1
ATOM 673 C C . GLY A 1 90 ? -11.015 -25.721 22.710 1.00 24.67 90 GLY A C 1
ATOM 674 O O . GLY A 1 90 ? -9.981 -25.681 22.055 1.00 24.67 90 GLY A O 1
ATOM 675 N N . LEU A 1 91 ? -11.140 -25.223 23.936 1.00 22.28 91 LEU A N 1
ATOM 676 C CA . LEU A 1 91 ? -10.067 -25.167 24.924 1.00 22.28 91 LEU A CA 1
ATOM 677 C C . LEU A 1 91 ? -10.718 -25.353 26.299 1.00 22.28 91 LEU A C 1
ATOM 679 O O . LEU A 1 91 ? -11.781 -24.804 26.579 1.00 22.28 91 LEU A O 1
ATOM 683 N N . HIS A 1 92 ? -10.140 -26.253 27.090 1.00 31.89 92 HIS A N 1
ATOM 684 C CA . HIS A 1 92 ? -10.620 -26.615 28.418 1.00 31.89 92 HIS A CA 1
ATOM 685 C C . HIS A 1 92 ? -10.446 -25.448 29.388 1.00 31.89 92 HIS A C 1
ATOM 687 O O . HIS A 1 92 ? -9.310 -25.052 29.613 1.00 31.89 92 HIS A O 1
ATOM 693 N N . GLU A 1 93 ? -11.514 -25.035 30.069 1.00 28.17 93 GLU A N 1
ATOM 694 C CA . GLU A 1 93 ? -11.397 -24.416 31.391 1.00 28.17 93 GLU A CA 1
ATOM 695 C C . GLU A 1 93 ? -12.444 -24.979 32.352 1.00 28.17 93 GLU A C 1
ATOM 697 O O . GLU A 1 93 ? -13.569 -25.328 31.984 1.00 28.17 93 GLU A O 1
ATOM 702 N N . GLY A 1 94 ? -11.984 -25.193 33.582 1.00 27.59 94 GLY A N 1
ATOM 703 C CA . GLY A 1 94 ? -12.728 -25.832 34.647 1.00 27.59 94 GLY A CA 1
ATOM 704 C C . GLY A 1 94 ? -13.772 -24.924 35.290 1.00 27.59 94 GLY A C 1
ATOM 705 O O . GLY A 1 94 ? -13.652 -23.710 35.300 1.00 27.59 94 GLY A O 1
ATOM 706 N N . ALA A 1 95 ? -14.746 -25.610 35.887 1.00 30.44 95 ALA A N 1
ATOM 707 C CA . ALA A 1 95 ? -15.556 -25.220 37.040 1.00 30.44 95 ALA A CA 1
ATOM 708 C C . ALA A 1 95 ? -16.325 -23.880 37.001 1.00 30.44 95 ALA A C 1
ATOM 710 O O . ALA A 1 95 ? -15.800 -22.829 37.331 1.00 30.44 95 ALA A O 1
ATOM 711 N N . LYS A 1 96 ? -17.635 -24.033 36.744 1.00 42.03 96 LYS A N 1
ATOM 712 C CA . LYS A 1 96 ? -18.783 -23.518 37.520 1.00 42.03 96 LYS A CA 1
ATOM 713 C C . LYS A 1 96 ? -18.652 -22.122 38.143 1.00 42.03 96 LYS A C 1
ATOM 715 O O . LYS A 1 96 ? -17.985 -21.986 39.155 1.00 42.03 96 LYS A O 1
ATOM 720 N N . ASP A 1 97 ? -19.489 -21.210 37.651 1.00 33.56 97 ASP A N 1
ATOM 721 C CA . ASP A 1 97 ? -20.477 -20.483 38.463 1.00 33.56 97 ASP A CA 1
ATOM 722 C C . ASP A 1 97 ? -21.510 -19.817 37.530 1.00 33.56 97 ASP A C 1
ATOM 724 O O . ASP A 1 97 ? -21.322 -18.703 37.052 1.00 33.56 97 ASP A O 1
ATOM 728 N N . GLU A 1 98 ? -22.611 -20.515 37.230 1.00 34.03 98 GLU A N 1
ATOM 729 C CA . GLU A 1 98 ? -23.788 -19.891 36.609 1.00 34.03 98 GLU A CA 1
ATOM 730 C C . GLU A 1 98 ? -24.774 -19.517 37.723 1.00 34.03 98 GLU A C 1
ATOM 732 O O . GLU A 1 98 ? -25.354 -20.386 38.381 1.00 34.03 98 GLU A O 1
ATOM 737 N N . LEU A 1 99 ? -24.941 -18.212 37.957 1.00 35.22 99 LEU A N 1
ATOM 738 C CA . LEU A 1 99 ? -26.014 -17.679 38.796 1.00 35.22 99 LEU A CA 1
ATOM 739 C C . LEU A 1 99 ? -27.371 -18.008 38.145 1.00 35.22 99 LEU A C 1
ATOM 741 O O . LEU A 1 99 ? -27.512 -17.853 36.929 1.00 35.22 99 LEU A O 1
ATOM 745 N N . PRO A 1 100 ? -28.383 -18.457 38.910 1.00 40.03 100 PRO A N 1
ATOM 746 C CA . PRO A 1 100 ? -29.684 -18.784 38.344 1.00 40.03 100 PRO A CA 1
ATOM 747 C C . PRO A 1 100 ? -30.348 -17.520 37.789 1.00 40.03 100 PRO A C 1
ATOM 749 O O . PRO A 1 100 ? -30.474 -16.522 38.499 1.00 40.03 100 PRO A O 1
ATOM 752 N N . LEU A 1 101 ? -30.774 -17.583 36.524 1.00 42.16 101 LEU A N 1
ATOM 753 C CA . LEU A 1 101 ? -31.509 -16.511 35.855 1.00 42.16 101 LEU A CA 1
ATOM 754 C C . LEU A 1 101 ? -32.754 -16.150 36.678 1.00 42.16 101 LEU A C 1
ATOM 756 O O . LEU A 1 101 ? -33.516 -17.039 37.076 1.00 42.16 101 LEU A O 1
ATOM 760 N N . ASP A 1 102 ? -32.950 -14.857 36.928 1.00 54.03 102 ASP A N 1
ATOM 761 C CA . ASP A 1 102 ? -34.123 -14.345 37.631 1.00 54.03 102 ASP A CA 1
ATOM 762 C C . ASP A 1 102 ? -35.406 -14.838 36.933 1.00 54.03 102 ASP A C 1
ATOM 764 O O . ASP A 1 102 ? -35.528 -14.798 35.703 1.00 54.03 102 ASP A O 1
ATOM 768 N N . LYS A 1 103 ? -36.360 -15.349 37.718 1.00 60.44 103 LYS A N 1
ATOM 769 C CA . LYS A 1 103 ? -37.616 -15.916 37.208 1.00 60.44 103 LYS A CA 1
ATOM 770 C C . LYS A 1 103 ? -38.448 -14.881 36.457 1.00 60.44 103 LYS A C 1
ATOM 772 O O . LYS A 1 103 ? -39.167 -15.264 35.535 1.00 60.44 103 LYS A O 1
ATOM 777 N N . GLU A 1 104 ? -38.342 -13.600 36.811 1.00 50.81 104 GLU A N 1
ATOM 778 C CA . GLU A 1 104 ? -38.994 -12.530 36.051 1.00 50.81 104 GLU A CA 1
ATOM 779 C C . GLU A 1 104 ? -38.388 -12.386 34.654 1.00 50.81 104 GLU A C 1
ATOM 781 O O . GLU A 1 104 ? -39.121 -12.220 33.681 1.00 50.81 104 GLU A O 1
ATOM 786 N N . LEU A 1 105 ? -37.071 -12.552 34.527 1.00 40.56 105 LEU A N 1
ATOM 787 C CA . LEU A 1 105 ? -36.359 -12.463 33.252 1.00 40.56 105 LEU A CA 1
ATOM 788 C C . LEU A 1 105 ? -36.663 -13.661 32.346 1.00 40.56 105 LEU A C 1
ATOM 790 O O . LEU A 1 105 ? -36.863 -13.490 31.146 1.00 40.56 105 LEU A O 1
ATOM 794 N N . ALA A 1 106 ? -36.761 -14.861 32.926 1.00 50.94 106 ALA A N 1
ATOM 795 C CA . ALA A 1 106 ? -37.182 -16.060 32.204 1.00 50.94 106 ALA A CA 1
ATOM 796 C C . ALA A 1 106 ? -38.636 -15.942 31.712 1.00 50.94 106 ALA A C 1
ATOM 798 O O . ALA A 1 106 ? -38.924 -16.220 30.551 1.00 50.94 106 ALA A O 1
ATOM 799 N N . SER A 1 107 ? -39.542 -15.447 32.563 1.00 58.06 107 SER A N 1
ATOM 800 C CA . SER A 1 107 ? -40.942 -15.230 32.182 1.00 58.06 107 SER A CA 1
ATOM 801 C C . SER A 1 107 ? -41.105 -14.114 31.146 1.00 58.06 107 SER A C 1
ATOM 803 O O . SER A 1 107 ? -41.962 -14.224 30.269 1.00 58.06 107 SER A O 1
ATOM 805 N N . TRP A 1 108 ? -40.308 -13.045 31.232 1.00 69.25 108 TRP A N 1
ATOM 806 C CA . TRP A 1 108 ? -40.272 -11.984 30.226 1.00 69.25 108 TRP A CA 1
ATOM 807 C C . TRP A 1 108 ? -39.761 -12.514 28.886 1.00 69.25 108 TRP A C 1
ATOM 809 O O . TRP A 1 108 ? -40.364 -12.243 27.850 1.00 69.25 108 TRP A O 1
ATOM 819 N N . TYR A 1 109 ? -38.695 -13.317 28.911 1.00 49.19 109 TYR A N 1
ATOM 820 C CA . TYR A 1 109 ? -38.122 -13.940 27.723 1.00 49.19 109 TYR A CA 1
ATOM 821 C C . TYR A 1 109 ? -39.132 -14.853 27.026 1.00 49.19 109 TYR A C 1
ATOM 823 O O . TYR A 1 109 ? -39.367 -14.698 25.831 1.00 49.19 109 TYR A O 1
ATOM 831 N N . ASP A 1 110 ? -39.795 -15.744 27.765 1.00 63.12 110 ASP A N 1
ATOM 832 C CA . ASP A 1 110 ? -40.795 -16.655 27.200 1.00 63.12 110 ASP A CA 1
ATOM 833 C C . ASP A 1 110 ? -41.985 -15.892 26.594 1.00 63.12 110 ASP A C 1
ATOM 835 O O . ASP A 1 110 ? -42.422 -16.197 25.481 1.00 63.12 110 ASP A O 1
ATOM 839 N N . ALA A 1 111 ? -42.469 -14.848 27.277 1.00 65.88 111 ALA A N 1
ATOM 840 C CA . ALA A 1 111 ? -43.530 -13.983 26.763 1.00 65.88 111 ALA A CA 1
ATOM 841 C C . ALA A 1 111 ? -43.092 -13.215 25.502 1.00 65.88 111 ALA A C 1
ATOM 843 O O . ALA A 1 111 ? -43.864 -13.082 24.547 1.00 65.88 111 ALA A O 1
ATOM 844 N N . ARG A 1 112 ? -41.839 -12.748 25.461 1.00 55.62 112 ARG A N 1
ATOM 845 C CA . ARG A 1 112 ? -41.270 -12.046 24.305 1.00 55.62 112 ARG A CA 1
ATOM 846 C C . ARG A 1 112 ? -41.077 -12.983 23.117 1.00 55.62 112 ARG A C 1
ATOM 848 O O . ARG A 1 112 ? -41.425 -12.614 22.001 1.00 55.62 112 ARG A O 1
ATOM 855 N N . MET A 1 113 ? -40.599 -14.204 23.341 1.00 55.62 113 MET A N 1
ATOM 856 C CA . MET A 1 113 ? -40.442 -15.217 22.294 1.00 55.62 113 MET A CA 1
ATOM 857 C C . MET A 1 113 ? -41.789 -15.650 21.704 1.00 55.62 113 MET A C 1
ATOM 859 O O . MET A 1 113 ? -41.878 -15.885 20.501 1.00 55.62 113 MET A O 1
ATOM 863 N N . GLN A 1 114 ? -42.851 -15.697 22.513 1.00 67.69 114 GLN A N 1
ATOM 864 C CA . GLN A 1 114 ? -44.211 -15.944 22.024 1.00 67.69 114 GLN A CA 1
ATOM 865 C C . GLN A 1 114 ? -44.761 -14.781 21.189 1.00 67.69 114 GLN A C 1
ATOM 867 O O . GLN A 1 114 ? -45.419 -15.030 20.184 1.00 67.69 114 GLN A O 1
ATOM 872 N N . GLN A 1 115 ? -44.468 -13.527 21.553 1.00 57.03 115 GLN A N 1
ATOM 873 C CA . GLN A 1 115 ? -44.817 -12.366 20.722 1.00 57.03 115 GLN A CA 1
ATOM 874 C C . GLN A 1 115 ? -44.075 -12.375 19.380 1.00 57.03 115 GLN A C 1
ATOM 876 O O . GLN A 1 115 ? -44.682 -12.133 18.341 1.00 57.03 115 GLN A O 1
ATOM 881 N N . LEU A 1 116 ? -42.777 -12.691 19.398 1.00 45.84 116 LEU A N 1
ATOM 882 C CA . LEU A 1 116 ? -41.937 -12.752 18.198 1.00 45.84 116 LEU A CA 1
ATOM 883 C C . LEU A 1 116 ? -42.322 -13.906 17.260 1.00 45.84 116 LEU A C 1
ATOM 885 O O . LEU A 1 116 ? -42.117 -13.800 16.059 1.00 45.84 116 LEU A O 1
ATOM 889 N N . ALA A 1 117 ? -42.905 -14.989 17.781 1.00 57.34 117 ALA A N 1
ATOM 890 C CA . ALA A 1 117 ? -43.373 -16.118 16.975 1.00 57.34 117 ALA A CA 1
ATOM 891 C C . ALA A 1 117 ? -44.637 -15.817 16.143 1.00 57.34 117 ALA A C 1
ATOM 893 O O . ALA A 1 117 ? -44.979 -16.603 15.263 1.00 57.34 117 ALA A O 1
ATOM 894 N N . VAL A 1 118 ? -45.347 -14.722 16.443 1.00 53.78 118 VAL A N 1
ATOM 895 C CA . VAL A 1 118 ? -46.622 -14.347 15.801 1.00 53.78 118 VAL A CA 1
ATOM 896 C C . VAL A 1 118 ? -46.473 -13.121 14.887 1.00 53.78 118 VAL A C 1
ATOM 898 O O . VAL A 1 118 ? -47.361 -12.856 14.083 1.00 53.78 118 VAL A O 1
ATOM 901 N N . ALA A 1 119 ? -45.369 -12.380 14.985 1.00 45.31 119 ALA A N 1
ATOM 902 C CA . ALA A 1 119 ? -45.137 -11.166 14.208 1.00 45.31 119 ALA A CA 1
ATOM 903 C C . ALA A 1 119 ? -44.425 -11.461 12.874 1.00 45.31 119 ALA A C 1
ATOM 905 O O . ALA A 1 119 ? -43.531 -12.308 12.822 1.00 45.31 119 ALA A O 1
ATOM 906 N N . ASP A 1 120 ? -44.810 -10.750 11.809 1.00 52.31 120 ASP A N 1
ATOM 907 C CA . ASP A 1 120 ? -44.101 -10.784 10.526 1.00 52.31 120 ASP A CA 1
ATOM 908 C C . ASP A 1 120 ? -42.676 -10.241 10.721 1.00 52.31 120 ASP A C 1
ATOM 910 O O . ASP A 1 120 ? -42.467 -9.228 11.391 1.00 52.31 120 ASP A O 1
ATOM 914 N N . ILE A 1 121 ? -41.673 -10.941 10.182 1.00 51.03 121 ILE A N 1
ATOM 915 C CA . ILE A 1 121 ? -40.247 -10.695 10.480 1.00 51.03 121 ILE A CA 1
ATOM 916 C C . ILE A 1 121 ? -39.811 -9.263 10.118 1.00 51.03 121 ILE A C 1
ATOM 918 O O . ILE A 1 121 ? -38.930 -8.715 10.780 1.00 51.03 121 ILE A O 1
ATOM 922 N N . GLU A 1 122 ? -40.438 -8.650 9.113 1.00 50.06 122 GLU A N 1
ATOM 923 C CA . GLU A 1 122 ? -40.154 -7.274 8.687 1.00 50.06 122 GLU A CA 1
ATOM 924 C C . GLU A 1 122 ? -40.639 -6.239 9.722 1.00 50.06 122 GLU A C 1
ATOM 926 O O . GLU A 1 122 ? -39.859 -5.372 10.114 1.00 50.06 122 GLU A O 1
ATOM 931 N N . ASP A 1 123 ? -41.844 -6.403 10.285 1.00 50.06 123 ASP A N 1
ATOM 932 C CA . ASP A 1 123 ? -42.390 -5.516 11.331 1.00 50.06 123 ASP A CA 1
ATOM 933 C C . ASP A 1 123 ? -41.607 -5.614 12.654 1.00 50.06 123 ASP A C 1
ATOM 935 O O . ASP A 1 123 ? -41.549 -4.672 13.450 1.00 50.06 123 ASP A O 1
ATOM 939 N N . VAL A 1 124 ? -40.986 -6.770 12.915 1.00 53.19 124 VAL A N 1
ATOM 940 C CA . VAL A 1 124 ? -40.167 -6.980 14.112 1.00 53.19 124 VAL A CA 1
ATOM 941 C C . VAL A 1 124 ? -38.878 -6.176 14.035 1.00 53.19 124 VAL A C 1
ATOM 943 O O . VAL A 1 124 ? -38.529 -5.549 15.032 1.00 53.19 124 VAL A O 1
ATOM 946 N N . ILE A 1 125 ? -38.184 -6.171 12.893 1.00 52.00 125 ILE A N 1
ATOM 947 C CA . ILE A 1 125 ? -36.888 -5.490 12.740 1.00 52.00 125 ILE A CA 1
ATOM 948 C C . ILE A 1 125 ? -37.039 -3.982 12.963 1.00 52.00 125 ILE A C 1
ATOM 950 O O . ILE A 1 125 ? -36.243 -3.414 13.708 1.00 52.00 125 ILE A O 1
ATOM 954 N N . ASP A 1 126 ? -38.099 -3.371 12.433 1.00 54.91 126 ASP A N 1
ATOM 955 C CA . ASP A 1 126 ? -38.379 -1.938 12.610 1.00 54.91 126 ASP A CA 1
ATOM 956 C C . ASP A 1 126 ? -38.783 -1.574 14.053 1.00 54.91 126 ASP A C 1
ATOM 958 O O . ASP A 1 126 ? -38.676 -0.422 14.473 1.00 54.91 126 ASP A O 1
ATOM 962 N N . SER A 1 127 ? -39.235 -2.557 14.840 1.00 55.41 127 SER A N 1
ATOM 963 C CA . SER A 1 127 ? -39.639 -2.378 16.243 1.00 55.41 127 SER A CA 1
ATOM 964 C C . SER A 1 127 ? -38.520 -2.625 17.261 1.00 55.41 127 SER A C 1
ATOM 966 O O . SER A 1 127 ? -38.705 -2.355 18.453 1.00 55.41 127 SER A O 1
ATOM 968 N N . VAL A 1 128 ? -37.383 -3.186 16.834 1.00 53.75 128 VAL A N 1
ATOM 969 C CA . VAL A 1 128 ? -36.242 -3.425 17.723 1.00 53.75 128 VAL A CA 1
ATOM 970 C C . VAL A 1 128 ? -35.470 -2.110 17.867 1.00 53.75 128 VAL A C 1
ATOM 972 O O . VAL A 1 128 ? -35.050 -1.547 16.859 1.00 53.75 128 VAL A O 1
ATOM 975 N N . PRO A 1 129 ? -35.254 -1.622 19.102 1.00 64.25 129 PRO A N 1
ATOM 976 C CA . PRO A 1 129 ? -34.425 -0.449 19.353 1.00 64.25 129 PRO A CA 1
ATOM 977 C C . PRO A 1 129 ? -33.063 -0.533 18.640 1.00 64.25 129 PRO A C 1
ATOM 979 O O . PRO A 1 129 ? -32.415 -1.586 18.646 1.00 64.25 129 PRO A O 1
ATOM 982 N N . GLU A 1 130 ? -32.634 0.561 18.000 1.00 54.97 130 GLU A N 1
ATOM 983 C CA . GLU A 1 130 ? -31.406 0.592 17.187 1.00 54.97 130 GLU A CA 1
ATOM 984 C C . GLU A 1 130 ? -30.155 0.198 17.981 1.00 54.97 130 GLU A C 1
ATOM 986 O O . GLU A 1 130 ? -29.265 -0.454 17.437 1.00 54.97 130 GLU A O 1
ATOM 991 N N . ASP A 1 131 ? -30.103 0.526 19.270 1.00 52.09 131 ASP A N 1
ATOM 992 C CA . ASP A 1 131 ? -29.041 0.135 20.198 1.00 52.09 131 ASP A CA 1
ATOM 993 C C . ASP A 1 131 ? -28.966 -1.388 20.383 1.00 52.09 131 ASP A C 1
ATOM 995 O O . ASP A 1 131 ? -27.875 -1.951 20.377 1.00 52.09 131 ASP A O 1
ATOM 999 N N . ILE A 1 132 ? -30.105 -2.083 20.432 1.00 52.88 132 ILE A N 1
ATOM 1000 C CA . ILE A 1 132 ? -30.152 -3.550 20.523 1.00 52.88 132 ILE A CA 1
ATOM 1001 C C . ILE A 1 132 ? -29.743 -4.203 19.196 1.00 52.88 132 ILE A C 1
ATOM 1003 O O . ILE A 1 132 ? -28.998 -5.185 19.200 1.00 52.88 132 ILE A O 1
ATOM 1007 N N . LEU A 1 133 ? -30.184 -3.674 18.047 1.00 53.91 133 LEU A N 1
ATOM 1008 C CA . LEU A 1 133 ? -29.722 -4.153 16.734 1.00 53.91 133 LEU A CA 1
ATOM 1009 C C . LEU A 1 133 ? -28.220 -3.909 16.541 1.00 53.91 133 LEU A C 1
ATOM 1011 O O . LEU A 1 133 ? -27.529 -4.743 15.949 1.00 53.91 133 LEU A O 1
ATOM 1015 N N . ARG A 1 134 ? -27.708 -2.784 17.050 1.00 55.72 134 ARG A N 1
ATOM 1016 C CA . ARG A 1 134 ? -26.283 -2.445 17.073 1.00 55.72 134 ARG A CA 1
ATOM 1017 C C . ARG A 1 134 ? -25.513 -3.445 17.929 1.00 55.72 134 ARG A C 1
ATOM 1019 O O . ARG A 1 134 ? -24.588 -4.072 17.422 1.00 55.72 134 ARG A O 1
ATOM 1026 N N . ASP A 1 135 ? -25.935 -3.678 19.166 1.00 50.81 135 ASP A N 1
ATOM 1027 C CA . ASP A 1 135 ? -25.266 -4.597 20.091 1.00 50.81 135 ASP A CA 1
ATOM 1028 C C . ASP A 1 135 ? -25.341 -6.061 19.615 1.00 50.81 135 ASP A C 1
ATOM 1030 O O . ASP A 1 135 ? -24.378 -6.818 19.761 1.00 50.81 135 ASP A O 1
ATOM 1034 N N . ALA A 1 136 ? -26.432 -6.465 18.956 1.00 53.25 136 ALA A N 1
ATOM 1035 C CA . ALA A 1 136 ? -26.565 -7.774 18.310 1.00 53.25 136 ALA A CA 1
ATOM 1036 C C . ALA A 1 136 ? -25.606 -7.947 17.114 1.00 53.25 136 ALA A C 1
ATOM 1038 O O . ALA A 1 136 ? -25.032 -9.020 16.921 1.00 53.25 136 ALA A O 1
ATOM 1039 N N . LYS A 1 137 ? -25.388 -6.889 16.321 1.00 50.34 137 LYS A N 1
ATOM 1040 C CA . LYS A 1 137 ? -24.383 -6.887 15.244 1.00 50.34 137 LYS A CA 1
ATOM 1041 C C . LYS A 1 137 ? -22.966 -6.926 15.811 1.00 50.34 137 LYS A C 1
ATOM 1043 O O . LYS A 1 137 ? -22.143 -7.676 15.299 1.00 50.34 137 LYS A O 1
ATOM 1048 N N . LEU A 1 138 ? -22.693 -6.174 16.879 1.00 49.88 138 LEU A N 1
ATOM 1049 C CA . LEU A 1 138 ? -21.394 -6.164 17.558 1.00 49.88 138 LEU A CA 1
ATOM 1050 C C . LEU A 1 138 ? -21.066 -7.516 18.191 1.00 49.88 138 LEU A C 1
ATOM 1052 O O . LEU A 1 138 ? -19.957 -8.001 18.032 1.00 49.88 138 LEU A O 1
ATOM 1056 N N . SER A 1 139 ? -22.034 -8.168 18.834 1.00 47.44 139 SER A N 1
ATOM 1057 C CA . SER A 1 139 ? -21.847 -9.489 19.455 1.00 47.44 139 SER A CA 1
ATOM 1058 C C . SER A 1 139 ? -21.652 -10.632 18.449 1.00 47.44 139 SER A C 1
ATOM 1060 O O . SER A 1 139 ? -21.134 -11.686 18.824 1.00 47.44 139 SER A O 1
ATOM 1062 N N . TYR A 1 140 ? -21.989 -10.431 17.168 1.00 47.97 140 TYR A N 1
ATOM 1063 C CA . TYR A 1 140 ? -21.615 -11.353 16.088 1.00 47.97 140 TYR A CA 1
ATOM 1064 C C . TYR A 1 140 ? -20.109 -11.305 15.775 1.00 47.97 140 TYR A C 1
ATOM 1066 O O . TYR A 1 140 ? -19.519 -12.310 15.371 1.00 47.97 140 TYR A O 1
ATOM 1074 N N . PHE A 1 141 ? -19.467 -10.153 15.982 1.00 49.91 141 PHE A N 1
ATOM 1075 C CA . PHE A 1 141 ? -18.036 -9.966 15.783 1.00 49.91 141 PHE A CA 1
ATOM 1076 C C . PHE A 1 141 ? -17.324 -10.151 17.128 1.00 49.91 141 PHE A C 1
ATOM 1078 O O . PHE A 1 141 ? -17.420 -9.327 18.024 1.00 49.91 141 PHE A O 1
ATOM 1085 N N . GLY A 1 142 ? -16.589 -11.251 17.306 1.00 49.28 142 GLY A N 1
ATOM 1086 C CA . GLY A 1 142 ? -15.920 -11.583 18.577 1.00 49.28 142 GLY A CA 1
ATOM 1087 C C . GLY A 1 142 ? -14.822 -10.607 19.055 1.00 49.28 142 GLY A C 1
ATOM 1088 O O . GLY A 1 142 ? -14.110 -10.937 20.001 1.00 49.28 142 GLY A O 1
ATOM 1089 N N . LYS A 1 143 ? -14.652 -9.445 18.406 1.00 59.28 143 LYS A N 1
ATOM 1090 C CA . LYS A 1 143 ? -13.745 -8.341 18.756 1.00 59.28 143 LYS A CA 1
ATOM 1091 C C . LYS A 1 143 ? -14.456 -7.005 18.508 1.00 59.28 143 LYS A C 1
ATOM 1093 O O . LYS A 1 143 ? -15.204 -6.897 17.538 1.00 59.28 143 LYS A O 1
ATOM 1098 N N . ASP A 1 144 ? -14.184 -5.998 19.343 1.00 69.06 144 ASP A N 1
ATOM 1099 C CA . ASP A 1 144 ? -14.652 -4.623 19.115 1.00 69.06 144 ASP A CA 1
ATOM 1100 C C . ASP A 1 144 ? -14.219 -4.167 17.706 1.00 69.06 144 ASP A C 1
ATOM 1102 O O . ASP A 1 144 ? -13.031 -4.268 17.376 1.00 69.06 144 ASP A O 1
ATOM 1106 N N . PRO A 1 145 ? -15.149 -3.716 16.849 1.00 76.12 145 PRO A N 1
ATOM 1107 C CA . PRO A 1 145 ? -14.817 -3.401 15.472 1.00 76.12 145 PRO A CA 1
ATOM 1108 C C . PRO A 1 145 ? -13.970 -2.136 15.365 1.00 76.12 145 PRO A C 1
ATOM 1110 O O . PRO A 1 145 ? -13.987 -1.255 16.224 1.00 76.12 145 PRO A O 1
ATOM 1113 N N . VAL A 1 146 ? -13.245 -2.040 14.255 1.00 85.94 146 VAL A N 1
ATOM 1114 C CA . VAL A 1 146 ? -12.431 -0.874 13.908 1.00 85.94 146 VAL A CA 1
ATOM 1115 C C . VAL A 1 146 ? -13.105 -0.146 12.757 1.00 85.94 146 VAL A C 1
ATOM 1117 O O . VAL A 1 146 ? -13.546 -0.772 11.795 1.00 85.94 146 VAL A O 1
ATOM 1120 N N . VAL A 1 147 ? -13.185 1.177 12.827 1.00 87.56 147 VAL A N 1
ATOM 1121 C CA . VAL A 1 147 ? -13.721 2.000 11.738 1.00 87.56 147 VAL A CA 1
ATOM 1122 C C . VAL A 1 147 ? -12.599 2.659 10.956 1.00 87.56 147 VAL A C 1
ATOM 1124 O O . VAL A 1 147 ? -11.609 3.117 11.528 1.00 87.56 147 VAL A O 1
ATOM 1127 N N . VAL A 1 148 ? -12.778 2.745 9.639 1.00 89.94 148 VAL A N 1
ATOM 1128 C CA . VAL A 1 148 ? -11.958 3.614 8.794 1.00 89.94 148 VAL A CA 1
ATOM 1129 C C . VAL A 1 148 ? -12.513 5.027 8.933 1.00 89.94 148 VAL A C 1
ATOM 1131 O O . VAL A 1 148 ? -13.563 5.354 8.378 1.00 89.94 148 VAL A O 1
ATOM 1134 N N . TYR A 1 149 ? -11.825 5.859 9.714 1.00 87.00 149 TYR A N 1
ATOM 1135 C CA . TYR A 1 149 ? -12.186 7.256 9.903 1.00 87.00 149 TYR A CA 1
ATOM 1136 C C . TYR A 1 149 ? -12.003 8.017 8.586 1.00 87.00 149 TYR A C 1
ATOM 1138 O O . TYR A 1 149 ? -12.957 8.581 8.060 1.00 87.00 149 TYR A O 1
ATOM 1146 N N . GLU A 1 150 ? -10.812 7.991 8.003 1.00 87.94 150 GLU A N 1
ATOM 1147 C CA . GLU A 1 150 ? -10.546 8.686 6.745 1.00 87.94 150 GLU A CA 1
ATOM 1148 C C . GLU A 1 150 ? -9.496 7.944 5.924 1.00 87.94 150 GLU A C 1
ATOM 1150 O O . GLU A 1 150 ? -8.769 7.098 6.449 1.00 87.94 150 GLU A O 1
ATOM 1155 N N . MET A 1 151 ? -9.427 8.247 4.627 1.00 88.25 151 MET A N 1
ATOM 1156 C CA . MET A 1 151 ? -8.415 7.680 3.748 1.00 88.25 151 MET A CA 1
ATOM 1157 C C . MET A 1 151 ? -7.872 8.689 2.741 1.00 88.25 151 MET A C 1
ATOM 1159 O O . MET A 1 151 ? -8.569 9.573 2.228 1.00 88.25 151 MET A O 1
ATOM 1163 N N . PHE A 1 152 ? -6.622 8.470 2.369 1.00 85.94 152 PHE A N 1
ATOM 1164 C CA . PHE A 1 152 ? -6.024 9.044 1.181 1.00 85.94 152 PHE A CA 1
ATOM 1165 C C . PHE A 1 152 ? -5.337 7.948 0.375 1.00 85.94 152 PHE A C 1
ATOM 1167 O O . PHE A 1 152 ? -4.745 7.031 0.936 1.00 85.94 152 PHE A O 1
ATOM 1174 N N . CYS A 1 153 ? -5.409 8.049 -0.945 1.00 86.56 153 CYS A N 1
ATOM 1175 C CA . CYS A 1 153 ? -4.621 7.219 -1.836 1.00 86.56 153 CYS A CA 1
ATOM 1176 C C . CYS A 1 153 ? -4.239 8.014 -3.079 1.00 86.56 153 CYS A C 1
ATOM 1178 O O . CYS A 1 153 ? -5.048 8.807 -3.570 1.00 86.56 153 CYS A O 1
ATOM 1180 N N . ASP A 1 154 ? -3.050 7.735 -3.595 1.00 81.12 154 ASP A N 1
ATOM 1181 C CA . ASP A 1 154 ? -2.638 8.113 -4.939 1.00 81.12 154 ASP A CA 1
ATOM 1182 C C . ASP A 1 154 ? -2.256 6.841 -5.695 1.00 81.12 154 ASP A C 1
ATOM 1184 O O . ASP A 1 154 ? -1.446 6.034 -5.230 1.00 81.12 154 ASP A O 1
ATOM 1188 N N . LEU A 1 155 ? -2.925 6.622 -6.820 1.00 82.50 155 LEU A N 1
ATOM 1189 C CA . LEU A 1 155 ? -2.845 5.407 -7.620 1.00 82.50 155 LEU A CA 1
ATOM 1190 C C . LEU A 1 155 ? -2.789 5.797 -9.102 1.00 82.50 155 LEU A C 1
ATOM 1192 O O . LEU A 1 155 ? -3.330 6.842 -9.477 1.00 82.50 155 LEU A O 1
ATOM 1196 N N . PRO A 1 156 ? -2.177 4.970 -9.967 1.00 78.31 156 PRO A N 1
ATOM 1197 C CA . PRO A 1 156 ? -2.126 5.224 -11.397 1.00 78.31 156 PRO A CA 1
ATOM 1198 C C . PRO A 1 156 ? -3.533 5.434 -11.950 1.00 78.31 156 PRO A C 1
ATOM 1200 O O . PRO A 1 156 ? -4.410 4.589 -11.773 1.00 78.31 156 PRO A O 1
ATOM 1203 N N . THR A 1 157 ? -3.757 6.568 -12.611 1.00 70.88 157 THR A N 1
ATOM 1204 C CA . THR A 1 157 ? -5.055 6.939 -13.188 1.00 70.88 157 THR A CA 1
ATOM 1205 C C . THR A 1 157 ? -4.876 7.498 -14.597 1.00 70.88 157 THR A C 1
ATOM 1207 O O . THR A 1 157 ? -3.820 8.021 -14.964 1.00 70.88 157 THR A O 1
ATOM 1210 N N . GLY A 1 158 ? -5.901 7.348 -15.438 1.00 59.25 158 GLY A N 1
ATOM 1211 C CA . GLY A 1 158 ? -5.988 8.090 -16.694 1.00 59.25 158 GLY A CA 1
ATOM 1212 C C . GLY A 1 158 ? -6.402 9.541 -16.435 1.00 59.25 158 GLY A C 1
ATOM 1213 O O . GLY A 1 158 ? -7.104 9.820 -15.466 1.00 59.25 158 GLY A O 1
ATOM 1214 N N . CYS A 1 159 ? -6.004 10.475 -17.306 1.00 47.19 159 CYS A N 1
ATOM 1215 C CA . CYS A 1 159 ? -6.505 11.851 -17.257 1.00 47.19 159 CYS A CA 1
ATOM 1216 C C . CYS A 1 159 ? -8.028 11.838 -17.462 1.00 47.19 159 CYS A C 1
ATOM 1218 O O . CYS A 1 159 ? -8.504 11.644 -18.579 1.00 47.19 159 CYS A O 1
ATOM 1220 N N . LEU A 1 160 ? -8.790 12.026 -16.389 1.00 44.06 160 LEU A N 1
ATOM 1221 C CA . LEU A 1 160 ? -10.229 12.252 -16.438 1.00 44.06 160 LEU A CA 1
ATOM 1222 C C . LEU A 1 160 ? -10.516 13.578 -15.739 1.00 44.06 160 LEU A C 1
ATOM 1224 O O . LEU A 1 160 ? -10.772 13.628 -14.538 1.00 44.06 160 LEU A O 1
ATOM 1228 N N . GLU A 1 161 ? -10.441 14.668 -16.497 1.00 36.94 161 GLU A N 1
ATOM 1229 C CA . GLU A 1 161 ? -10.925 15.966 -16.034 1.00 36.94 161 GLU A CA 1
ATOM 1230 C C . GLU A 1 161 ? -12.465 15.980 -16.030 1.00 36.94 161 GLU A C 1
ATOM 1232 O O . GLU A 1 161 ? -13.110 15.502 -16.963 1.00 36.94 161 GLU A O 1
ATOM 1237 N N . GLY A 1 162 ? -13.067 16.548 -14.980 1.00 37.94 162 GLY A N 1
ATOM 1238 C CA . GLY A 1 162 ? -14.481 16.951 -14.984 1.00 37.94 162 GLY A CA 1
ATOM 1239 C C . GLY A 1 162 ? -15.533 15.898 -14.602 1.00 37.94 162 GLY A C 1
ATOM 1240 O O . GLY A 1 162 ? -16.717 16.157 -14.797 1.00 37.94 162 GLY A O 1
ATOM 1241 N N . SER A 1 163 ? -15.162 14.740 -14.042 1.00 38.09 163 SER A N 1
ATOM 1242 C CA . SER A 1 163 ? -16.116 13.644 -13.767 1.00 38.09 163 SER A CA 1
ATOM 1243 C C . SER A 1 163 ? -16.871 13.732 -12.429 1.00 38.09 163 SER A C 1
ATOM 1245 O O . SER A 1 163 ? -17.771 12.930 -12.193 1.00 38.09 163 SER A O 1
ATOM 1247 N N . GLY A 1 164 ? -16.524 14.665 -11.532 1.00 36.22 164 GLY A N 1
ATOM 1248 C CA . GLY A 1 164 ? -17.097 14.742 -10.175 1.00 36.22 164 GLY A CA 1
ATOM 1249 C C . GLY A 1 164 ? -16.679 13.598 -9.232 1.00 36.22 164 GLY A C 1
ATOM 1250 O O . GLY A 1 164 ? -17.010 13.633 -8.050 1.00 36.22 164 GLY A O 1
ATOM 1251 N N . PHE A 1 165 ? -15.923 12.620 -9.735 1.00 45.28 165 PHE A N 1
ATOM 1252 C CA . PHE A 1 165 ? -15.308 11.524 -8.990 1.00 45.28 165 PHE A CA 1
ATOM 1253 C C . PHE A 1 165 ? -13.831 11.822 -8.718 1.00 45.28 165 PHE A C 1
ATOM 1255 O O . PHE A 1 165 ? -13.206 12.608 -9.435 1.00 45.28 165 PHE A O 1
ATOM 1262 N N . THR A 1 166 ? -13.235 11.164 -7.717 1.00 59.91 166 THR A N 1
ATOM 1263 C CA . THR A 1 166 ? -11.767 11.160 -7.631 1.00 59.91 166 THR A CA 1
ATOM 1264 C C . THR A 1 166 ? -11.191 10.458 -8.871 1.00 59.91 166 THR A C 1
ATOM 1266 O O . THR A 1 166 ? -11.833 9.541 -9.394 1.00 59.91 166 THR A O 1
ATOM 1269 N N . PRO A 1 167 ? -9.989 10.827 -9.354 1.00 62.38 167 PRO A N 1
ATOM 1270 C CA . PRO A 1 167 ? -9.371 10.171 -10.510 1.00 62.38 167 PRO A CA 1
ATOM 1271 C C . PRO A 1 167 ? -9.341 8.640 -10.390 1.00 62.38 167 PRO A C 1
ATOM 1273 O O . PRO A 1 167 ? -9.620 7.933 -11.355 1.00 62.38 167 PRO A O 1
ATOM 1276 N N . PHE A 1 168 ? -9.105 8.125 -9.177 1.00 66.12 168 PHE A N 1
ATOM 1277 C CA . PHE A 1 168 ? -9.135 6.693 -8.883 1.00 66.12 168 PHE A CA 1
ATOM 1278 C C . PHE A 1 168 ? -10.525 6.068 -9.060 1.00 66.12 168 PHE A C 1
ATOM 1280 O O . PHE A 1 168 ? -10.662 5.042 -9.721 1.00 66.12 168 PHE A O 1
ATOM 1287 N N . GLN A 1 169 ? -11.573 6.693 -8.516 1.00 64.69 169 GLN A N 1
ATOM 1288 C CA . GLN A 1 169 ? -12.949 6.217 -8.689 1.00 64.69 169 GLN A CA 1
ATOM 1289 C C . GLN A 1 169 ? -13.361 6.219 -10.161 1.00 64.69 169 GLN A C 1
ATOM 1291 O O . GLN A 1 169 ? -14.003 5.281 -10.627 1.00 64.69 169 GLN A O 1
ATOM 1296 N N . ALA A 1 170 ? -12.965 7.255 -10.899 1.00 59.22 170 ALA A N 1
ATOM 1297 C CA . ALA A 1 170 ? -13.257 7.375 -12.316 1.00 59.22 170 ALA A CA 1
ATOM 1298 C C . ALA A 1 170 ? -12.525 6.299 -13.142 1.00 59.22 170 ALA A C 1
ATOM 1300 O O . ALA A 1 170 ? -13.126 5.693 -14.029 1.00 59.22 170 ALA A O 1
ATOM 1301 N N . ALA A 1 171 ? -11.266 5.999 -12.802 1.00 64.00 171 ALA A N 1
ATOM 1302 C CA . ALA A 1 171 ? -10.513 4.906 -13.410 1.00 64.00 171 ALA A CA 1
ATOM 1303 C C . ALA A 1 171 ? -11.159 3.538 -13.129 1.00 64.00 171 ALA A C 1
ATOM 1305 O O . ALA A 1 171 ? -11.335 2.745 -14.054 1.00 64.00 171 ALA A O 1
ATOM 1306 N N . LEU A 1 172 ? -11.574 3.285 -11.882 1.00 70.00 172 LEU A N 1
ATOM 1307 C CA . LEU A 1 172 ? -12.193 2.021 -11.481 1.00 70.00 172 LEU A CA 1
ATOM 1308 C C . LEU A 1 172 ? -13.566 1.812 -12.139 1.00 70.00 172 LEU A C 1
ATOM 1310 O O . LEU A 1 172 ? -13.809 0.767 -12.737 1.00 70.00 172 LEU A O 1
ATOM 1314 N N . LEU A 1 173 ? -14.454 2.809 -12.067 1.00 68.25 173 LEU A N 1
ATOM 1315 C CA . LEU A 1 173 ? -15.800 2.737 -12.651 1.00 68.25 173 LEU A CA 1
ATOM 1316 C C . LEU A 1 173 ? -15.769 2.706 -14.181 1.00 68.25 173 LEU A C 1
ATOM 1318 O O . LEU A 1 173 ? -16.628 2.086 -14.805 1.00 68.25 173 LEU A O 1
ATOM 1322 N N . GLY A 1 174 ? -14.781 3.366 -14.785 1.00 64.69 174 GLY A N 1
ATOM 1323 C CA . GLY A 1 174 ? -14.568 3.361 -16.227 1.00 64.69 174 GLY A CA 1
ATOM 1324 C C . GLY A 1 174 ? -13.873 2.106 -16.755 1.00 64.69 174 GLY A C 1
ATOM 1325 O O . GLY A 1 174 ? -13.736 1.983 -17.970 1.00 64.69 174 GLY A O 1
ATOM 1326 N N . GLY A 1 175 ? -13.410 1.201 -15.882 1.00 72.81 175 GLY A N 1
ATOM 1327 C CA . GLY A 1 175 ? -12.625 0.030 -16.283 1.00 72.81 175 GLY A CA 1
ATOM 1328 C C . GLY A 1 175 ? -11.332 0.407 -17.011 1.00 72.81 175 GLY A C 1
ATOM 1329 O O . GLY A 1 175 ? -10.958 -0.245 -17.984 1.00 72.81 175 GLY A O 1
ATOM 1330 N N . GLN A 1 176 ? -10.686 1.502 -16.599 1.00 76.56 176 GLN A N 1
ATOM 1331 C CA . GLN A 1 176 ? -9.503 2.012 -17.282 1.00 76.56 176 GLN A CA 1
ATOM 1332 C C . GLN A 1 176 ? -8.289 1.111 -17.060 1.00 76.56 176 GLN A C 1
ATOM 1334 O O . GLN A 1 176 ? -7.896 0.831 -15.929 1.00 76.56 176 GLN A O 1
ATOM 1339 N N . ASP A 1 177 ? -7.640 0.739 -18.160 1.00 82.12 177 ASP A N 1
ATOM 1340 C CA . ASP A 1 177 ? -6.312 0.143 -18.140 1.00 82.12 177 ASP A CA 1
ATOM 1341 C C . ASP A 1 177 ? -5.253 1.246 -18.020 1.00 82.12 177 ASP A C 1
ATOM 1343 O O . ASP A 1 177 ? -5.062 2.064 -18.924 1.00 82.12 177 ASP A O 1
ATOM 1347 N N . THR A 1 178 ? -4.585 1.285 -16.871 1.00 82.31 178 THR A N 1
ATOM 1348 C CA . THR A 1 178 ? -3.591 2.309 -16.526 1.00 82.31 178 THR A CA 1
ATOM 1349 C C . THR A 1 178 ? -2.167 1.881 -16.863 1.00 82.31 178 THR A C 1
ATOM 1351 O O . THR A 1 178 ? -1.238 2.671 -16.698 1.00 82.31 178 THR A O 1
ATOM 1354 N N . VAL A 1 179 ? -1.977 0.656 -17.364 1.00 87.19 179 VAL A N 1
ATOM 1355 C CA . VAL A 1 179 ? -0.664 0.154 -17.757 1.00 87.19 179 VAL A CA 1
ATOM 1356 C C . VAL A 1 179 ? -0.205 0.844 -19.040 1.00 87.19 179 VAL A C 1
ATOM 1358 O O . VAL A 1 179 ? -0.886 0.833 -20.069 1.00 87.19 179 VAL A O 1
ATOM 1361 N N . ARG A 1 180 ? 1.003 1.402 -19.005 1.00 84.94 180 ARG A N 1
ATOM 1362 C CA . ARG A 1 180 ? 1.621 2.115 -20.126 1.00 84.94 180 ARG A CA 1
ATOM 1363 C C . ARG A 1 180 ? 2.999 1.556 -20.432 1.00 84.94 180 ARG A C 1
ATOM 1365 O O . ARG A 1 180 ? 3.585 0.823 -19.638 1.00 84.94 180 ARG A O 1
ATOM 1372 N N . GLU A 1 181 ? 3.493 1.883 -21.617 1.00 86.44 181 GLU A N 1
ATOM 1373 C CA . GLU A 1 181 ? 4.886 1.631 -21.968 1.00 86.44 181 GLU A CA 1
ATOM 1374 C C . GLU A 1 181 ? 5.802 2.559 -21.157 1.00 86.44 181 GLU A C 1
ATOM 1376 O O . GLU A 1 181 ? 5.466 3.723 -20.930 1.00 86.44 181 GLU A O 1
ATOM 1381 N N . ILE A 1 182 ? 6.943 2.036 -20.707 1.00 84.19 182 ILE A N 1
ATOM 1382 C CA . ILE A 1 182 ? 7.960 2.800 -19.986 1.00 84.19 182 ILE A CA 1
ATOM 1383 C C . ILE A 1 182 ? 8.434 3.933 -20.890 1.00 84.19 182 ILE A C 1
ATOM 1385 O O . ILE A 1 182 ? 8.993 3.701 -21.963 1.00 84.19 182 ILE A O 1
ATOM 1389 N N . MET A 1 183 ? 8.243 5.167 -20.434 1.00 76.31 183 MET A N 1
ATOM 1390 C CA . MET A 1 183 ? 8.765 6.328 -21.139 1.00 76.31 183 MET A CA 1
ATOM 1391 C C . MET A 1 183 ? 10.261 6.469 -20.840 1.00 76.31 183 MET A C 1
ATOM 1393 O O . MET A 1 183 ? 10.682 6.456 -19.680 1.00 76.31 183 MET A O 1
ATOM 1397 N N . SER A 1 184 ? 11.066 6.588 -21.897 1.00 76.38 184 SER A N 1
ATOM 1398 C CA . SER A 1 184 ? 12.497 6.880 -21.770 1.00 76.38 184 SER A CA 1
ATOM 1399 C C . SER A 1 184 ? 12.698 8.383 -21.565 1.00 76.38 184 SER A C 1
ATOM 1401 O O . SER A 1 184 ? 12.039 9.165 -22.260 1.00 76.38 184 SER A O 1
ATOM 1403 N N . PRO A 1 185 ? 13.580 8.815 -20.647 1.00 72.56 185 PRO A N 1
ATOM 1404 C CA . PRO A 1 185 ? 13.893 10.232 -20.464 1.00 72.56 185 PRO A CA 1
ATOM 1405 C C . PRO A 1 185 ? 14.264 10.952 -21.769 1.00 72.56 185 PRO A C 1
ATOM 1407 O O . PRO A 1 185 ? 13.830 12.081 -21.982 1.00 72.56 185 PRO A O 1
ATOM 1410 N N . SER A 1 186 ? 14.981 10.286 -22.679 1.00 69.88 186 SER A N 1
ATOM 1411 C CA . SER A 1 186 ? 15.368 10.813 -23.994 1.00 69.88 186 SER A CA 1
ATOM 1412 C C . SER A 1 186 ? 14.192 11.101 -24.942 1.00 69.88 186 SER A C 1
ATOM 1414 O O . SER A 1 186 ? 14.329 11.907 -25.860 1.00 69.88 186 SER A O 1
ATOM 1416 N N . ALA A 1 187 ? 13.033 10.475 -24.716 1.00 63.56 187 ALA A N 1
ATOM 1417 C CA . ALA A 1 187 ? 11.818 10.654 -25.510 1.00 63.56 187 ALA A CA 1
ATOM 1418 C C . ALA A 1 187 ? 10.921 11.807 -25.016 1.00 63.56 187 ALA A C 1
ATOM 1420 O O . ALA A 1 187 ? 9.904 12.102 -25.646 1.00 63.56 187 ALA A O 1
ATOM 1421 N N . CYS A 1 188 ? 11.264 12.446 -23.892 1.00 60.88 188 CYS A N 1
ATOM 1422 C CA . CYS A 1 188 ? 10.523 13.587 -23.356 1.00 60.88 188 CYS A CA 1
ATOM 1423 C C . CYS A 1 188 ? 10.990 14.891 -24.023 1.00 60.88 188 CYS A C 1
ATOM 1425 O O . CYS A 1 188 ? 12.191 15.123 -24.155 1.00 60.88 188 CYS A O 1
ATOM 1427 N N . ASP A 1 189 ? 10.049 15.743 -24.443 1.00 53.31 189 ASP A N 1
ATOM 1428 C CA . ASP A 1 189 ? 10.352 17.004 -25.131 1.00 53.31 189 ASP A CA 1
ATOM 1429 C C . ASP A 1 189 ? 11.097 17.983 -24.195 1.00 53.31 189 ASP A C 1
ATOM 1431 O O . ASP A 1 189 ? 10.530 18.416 -23.184 1.00 53.31 189 ASP A O 1
ATOM 1435 N N . PRO A 1 190 ? 12.352 18.363 -24.505 1.00 51.09 190 PRO A N 1
ATOM 1436 C CA . PRO A 1 190 ? 13.133 19.278 -23.678 1.00 51.09 190 PRO A CA 1
ATOM 1437 C C . PRO A 1 190 ? 12.593 20.722 -23.663 1.00 51.09 190 PRO A C 1
ATOM 1439 O O . PRO A 1 190 ? 13.008 21.508 -22.804 1.00 51.09 190 PRO A O 1
ATOM 1442 N N . GLU A 1 191 ? 11.697 21.103 -24.584 1.00 42.31 191 GLU A N 1
ATOM 1443 C CA . GLU A 1 191 ? 11.088 22.440 -24.631 1.00 42.31 191 GLU A CA 1
ATOM 1444 C C . GLU A 1 191 ? 9.881 22.604 -23.695 1.00 42.31 191 GLU A C 1
ATOM 1446 O O . GLU A 1 191 ? 9.521 23.740 -23.364 1.00 42.31 191 GLU A O 1
ATOM 1451 N N . ILE A 1 192 ? 9.302 21.513 -23.178 1.00 44.59 192 ILE A N 1
ATOM 1452 C CA . ILE A 1 192 ? 8.247 21.568 -22.156 1.00 44.59 192 ILE A CA 1
ATOM 1453 C C . ILE A 1 192 ? 8.891 21.893 -20.798 1.00 44.59 192 ILE A C 1
ATOM 1455 O O . ILE A 1 192 ? 9.102 21.048 -19.928 1.00 44.59 192 ILE A O 1
ATOM 1459 N N . ARG A 1 193 ? 9.239 23.169 -20.611 1.00 34.69 193 ARG A N 1
ATOM 1460 C CA . ARG A 1 193 ? 9.688 23.716 -19.328 1.00 34.69 193 ARG A CA 1
ATOM 1461 C C . ARG A 1 193 ? 8.484 23.934 -18.420 1.00 34.69 193 ARG A C 1
ATOM 1463 O O . ARG A 1 193 ? 7.858 24.991 -18.456 1.00 34.69 193 ARG A O 1
ATOM 1470 N N . TYR A 1 194 ? 8.190 22.966 -17.561 1.00 36.72 194 TYR A N 1
ATOM 1471 C CA . TYR A 1 194 ? 7.390 23.248 -16.373 1.00 36.72 194 TYR A CA 1
ATOM 1472 C C . TYR A 1 194 ? 8.166 24.241 -15.485 1.00 36.72 194 TYR A C 1
ATOM 1474 O O . TYR A 1 194 ? 9.367 24.060 -15.263 1.00 36.72 194 TYR A O 1
ATOM 1482 N N . PRO A 1 195 ? 7.545 25.344 -15.032 1.00 28.44 195 PRO A N 1
ATOM 1483 C CA . PRO A 1 195 ? 8.249 26.408 -14.332 1.00 28.44 195 PRO A CA 1
ATOM 1484 C C . PRO A 1 195 ? 8.507 26.004 -12.876 1.00 28.44 195 PRO A C 1
ATOM 1486 O O . PRO A 1 195 ? 7.711 26.327 -12.008 1.00 28.44 195 PRO A O 1
ATOM 1489 N N . LEU A 1 196 ? 9.599 25.271 -12.645 1.00 29.83 196 LEU A N 1
ATOM 1490 C CA . LEU A 1 196 ? 10.457 25.180 -11.447 1.00 29.83 196 LEU A CA 1
ATOM 1491 C C . LEU A 1 196 ? 11.420 23.998 -11.691 1.00 29.83 196 LEU A C 1
ATOM 1493 O O . LEU A 1 196 ? 11.043 22.980 -12.255 1.00 29.83 196 LEU A O 1
ATOM 1497 N N . ALA A 1 197 ? 12.706 24.188 -11.415 1.00 31.69 197 ALA A N 1
ATOM 1498 C CA . ALA A 1 197 ? 13.798 23.445 -12.042 1.00 31.69 197 ALA A CA 1
ATOM 1499 C C . ALA A 1 197 ? 13.890 21.945 -11.670 1.00 31.69 197 ALA A C 1
ATOM 1501 O O . ALA A 1 197 ? 14.512 21.613 -10.672 1.00 31.69 197 ALA A O 1
ATOM 1502 N N . MET A 1 198 ? 13.356 21.067 -12.528 1.00 31.84 198 MET A N 1
ATOM 1503 C CA . MET A 1 198 ? 13.861 19.746 -12.969 1.00 31.84 198 MET A CA 1
ATOM 1504 C C . MET A 1 198 ? 12.860 19.191 -14.008 1.00 31.84 198 MET A C 1
ATOM 1506 O O . MET A 1 198 ? 11.687 19.563 -13.955 1.00 31.84 198 MET A O 1
ATOM 1510 N N . PRO A 1 199 ? 13.274 18.391 -15.012 1.00 35.91 199 PRO A N 1
ATOM 1511 C CA . PRO A 1 199 ? 12.350 17.910 -16.033 1.00 35.91 199 PRO A CA 1
ATOM 1512 C C . PRO A 1 199 ? 11.282 17.034 -15.375 1.00 35.91 199 PRO A C 1
ATOM 1514 O O . PRO A 1 199 ? 11.576 15.975 -14.829 1.00 35.91 199 PRO A O 1
ATOM 1517 N N . VAL A 1 200 ? 10.041 17.510 -15.428 1.00 40.59 200 VAL A N 1
ATOM 1518 C CA . VAL A 1 200 ? 8.830 16.788 -15.043 1.00 40.59 200 VAL A CA 1
ATOM 1519 C C . VAL A 1 200 ? 8.693 15.593 -15.983 1.00 40.59 200 VAL A C 1
ATOM 1521 O O . VAL A 1 200 ? 8.087 15.667 -17.048 1.00 40.59 200 VAL A O 1
ATOM 1524 N N . LEU A 1 201 ? 9.321 14.484 -15.612 1.00 44.78 201 LEU A N 1
ATOM 1525 C CA . LEU A 1 201 ? 9.173 13.202 -16.277 1.00 44.78 201 LEU A CA 1
ATOM 1526 C C . LEU A 1 201 ? 7.868 12.572 -15.785 1.00 44.78 201 LEU A C 1
ATOM 1528 O O . LEU A 1 201 ? 7.881 11.697 -14.923 1.00 44.78 201 LEU A O 1
ATOM 1532 N N . SER A 1 202 ? 6.720 13.028 -16.294 1.00 50.19 202 SER A N 1
ATOM 1533 C CA . SER A 1 202 ? 5.434 12.369 -16.038 1.00 50.19 202 SER A CA 1
ATOM 1534 C C . SER A 1 202 ? 5.500 10.921 -16.550 1.00 50.19 202 SER A C 1
ATOM 1536 O O . SER A 1 202 ? 5.319 10.664 -17.739 1.00 50.19 202 SER A O 1
ATOM 1538 N N . GLY A 1 203 ? 5.832 9.974 -15.673 1.00 53.56 203 GLY A N 1
ATOM 1539 C CA . GLY A 1 203 ? 5.907 8.545 -15.981 1.00 53.56 203 GLY A CA 1
ATOM 1540 C C . GLY A 1 203 ? 7.175 8.051 -16.695 1.00 53.56 203 GLY A C 1
ATOM 1541 O O . GLY A 1 203 ? 7.245 6.855 -16.983 1.00 53.56 203 GLY A O 1
ATOM 1542 N N . ALA A 1 204 ? 8.180 8.896 -16.962 1.00 65.62 204 ALA A N 1
ATOM 1543 C CA . ALA A 1 204 ? 9.462 8.403 -17.483 1.00 65.62 204 ALA A CA 1
ATOM 1544 C C . ALA A 1 204 ? 10.339 7.853 -16.354 1.00 65.62 204 ALA A C 1
ATOM 1546 O O . ALA A 1 204 ? 10.378 8.421 -15.264 1.00 65.62 204 ALA A O 1
ATOM 1547 N N . LYS A 1 205 ? 11.019 6.729 -16.605 1.00 77.56 205 LYS A N 1
ATOM 1548 C CA . LYS A 1 205 ? 11.730 5.980 -15.553 1.00 77.56 205 LYS A CA 1
ATOM 1549 C C . LYS A 1 205 ? 13.209 5.775 -15.865 1.00 77.56 205 LYS A C 1
ATOM 1551 O O . LYS A 1 205 ? 14.063 6.209 -15.102 1.00 77.56 205 LYS A O 1
ATOM 1556 N N . TRP A 1 206 ? 13.517 5.138 -16.990 1.00 81.38 206 TRP A N 1
ATOM 1557 C CA . TRP A 1 206 ? 14.884 4.857 -17.438 1.00 81.38 206 TRP A CA 1
ATOM 1558 C C . TRP A 1 206 ? 14.920 4.682 -18.956 1.00 81.38 206 TRP A C 1
ATOM 1560 O O . TRP A 1 206 ? 13.878 4.514 -19.592 1.00 81.38 206 TRP A O 1
ATOM 1570 N N . GLU A 1 207 ? 16.118 4.706 -19.537 1.00 84.69 207 GLU A N 1
ATOM 1571 C CA . GLU A 1 207 ? 16.316 4.430 -20.961 1.00 84.69 207 GLU A CA 1
ATOM 1572 C C . GLU A 1 207 ? 15.980 2.966 -21.258 1.00 84.69 207 GLU A C 1
ATOM 1574 O O . GLU A 1 207 ? 16.723 2.044 -20.922 1.00 84.69 207 GLU A O 1
ATOM 1579 N N . LEU A 1 208 ? 14.822 2.735 -21.878 1.00 85.62 208 LEU A N 1
ATOM 1580 C CA . LEU A 1 208 ? 14.285 1.390 -22.074 1.00 85.62 208 LEU A CA 1
ATOM 1581 C C . LEU A 1 208 ? 15.225 0.521 -22.924 1.00 85.62 208 LEU A C 1
ATOM 1583 O O . LEU A 1 208 ? 15.399 -0.659 -22.631 1.00 85.62 208 LEU A O 1
ATOM 1587 N N . SER A 1 209 ? 15.887 1.103 -23.928 1.00 86.56 209 SER A N 1
ATOM 1588 C CA . SER A 1 209 ? 16.828 0.399 -24.811 1.00 86.56 209 SER A CA 1
ATOM 1589 C C . SER A 1 209 ? 18.036 -0.203 -24.087 1.00 86.56 209 SER A C 1
ATOM 1591 O O . SER A 1 209 ? 18.654 -1.143 -24.589 1.00 86.56 209 SER A O 1
ATOM 1593 N N . GLU A 1 210 ? 18.397 0.317 -22.912 1.00 87.19 210 GLU A N 1
ATOM 1594 C CA . GLU A 1 210 ? 19.529 -0.191 -22.128 1.00 87.19 210 GLU A CA 1
ATOM 1595 C C . GLU A 1 210 ? 19.203 -1.471 -21.361 1.00 87.19 210 GLU A C 1
ATOM 1597 O O . GLU A 1 210 ? 20.120 -2.208 -21.003 1.00 87.19 210 GLU A O 1
ATOM 1602 N N . TYR A 1 211 ? 17.918 -1.763 -21.156 1.00 88.38 211 TYR A N 1
ATOM 1603 C CA . TYR A 1 211 ? 17.481 -2.848 -20.281 1.00 88.38 211 TYR A CA 1
ATOM 1604 C C . TYR A 1 211 ? 16.461 -3.785 -20.924 1.00 88.38 211 TYR A C 1
ATOM 1606 O O . TYR A 1 211 ? 16.255 -4.877 -20.413 1.00 88.38 211 TYR A O 1
ATOM 1614 N N . TYR A 1 212 ? 15.823 -3.402 -22.028 1.00 90.12 212 TYR A N 1
ATOM 1615 C CA . TYR A 1 212 ? 14.810 -4.217 -22.695 1.00 90.12 212 TYR A CA 1
ATOM 1616 C C . TYR A 1 212 ? 15.425 -5.196 -23.700 1.00 90.12 212 TYR A C 1
ATOM 1618 O O . TYR A 1 212 ? 16.268 -4.796 -24.506 1.00 90.12 212 TYR A O 1
ATOM 1626 N N . ASP A 1 213 ? 14.966 -6.446 -23.671 1.00 88.31 213 ASP A N 1
ATOM 1627 C CA . ASP A 1 213 ? 15.172 -7.442 -24.727 1.00 88.31 213 ASP A CA 1
ATOM 1628 C C . ASP A 1 213 ? 13.923 -8.342 -24.826 1.00 88.31 213 ASP A C 1
ATOM 1630 O O . ASP A 1 213 ? 13.569 -8.993 -23.841 1.00 88.31 213 ASP A O 1
ATOM 1634 N N . PRO A 1 214 ? 13.208 -8.371 -25.969 1.00 83.94 214 PRO A N 1
ATOM 1635 C CA . PRO A 1 214 ? 12.032 -9.222 -26.127 1.00 83.94 214 PRO A CA 1
ATOM 1636 C C . PRO A 1 214 ? 12.354 -10.725 -26.183 1.00 83.94 214 PRO A C 1
ATOM 1638 O O . PRO A 1 214 ? 11.419 -11.522 -26.075 1.00 83.94 214 PRO A O 1
ATOM 1641 N N . ASP A 1 215 ? 13.614 -11.125 -26.398 1.00 78.94 215 ASP A N 1
ATOM 1642 C CA . ASP A 1 215 ? 14.012 -12.529 -26.482 1.00 78.94 215 ASP A CA 1
ATOM 1643 C C . ASP A 1 215 ? 14.147 -13.156 -25.078 1.00 78.94 215 A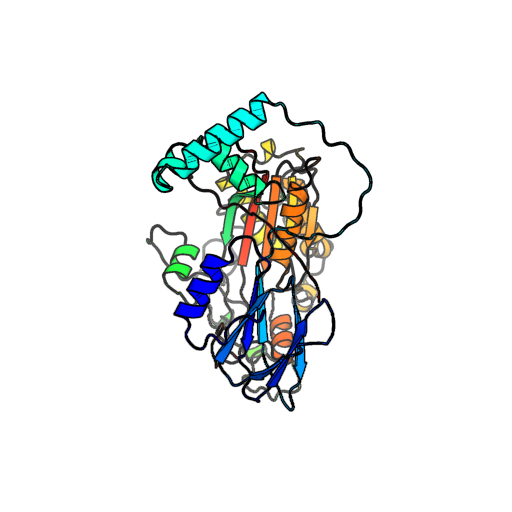SP A C 1
ATOM 1645 O O . ASP A 1 215 ? 15.049 -12.813 -24.314 1.00 78.94 215 ASP A O 1
ATOM 1649 N N . PRO A 1 216 ? 13.280 -14.119 -24.708 1.00 61.53 216 PRO A N 1
ATOM 1650 C CA . PRO A 1 216 ? 13.342 -14.777 -23.406 1.00 61.53 216 PRO A CA 1
ATOM 1651 C C . PRO A 1 216 ? 14.509 -15.771 -23.275 1.00 61.53 216 PRO A C 1
ATOM 1653 O O . PRO A 1 216 ? 14.632 -16.397 -22.223 1.00 61.53 216 PRO A O 1
ATOM 1656 N N . SER A 1 217 ? 15.293 -15.989 -24.338 1.00 63.78 217 SER A N 1
ATOM 1657 C CA . SER A 1 217 ? 16.439 -16.904 -24.354 1.00 63.78 217 SER A CA 1
ATOM 1658 C C . SER A 1 217 ? 17.766 -16.254 -23.965 1.00 63.78 217 SER A C 1
ATOM 1660 O O . SER A 1 217 ? 18.773 -16.958 -23.894 1.00 63.78 217 SER A O 1
ATOM 1662 N N . ASP A 1 218 ? 17.781 -14.949 -23.668 1.00 65.25 218 ASP A N 1
ATOM 1663 C CA . ASP A 1 218 ? 18.958 -14.305 -23.089 1.00 65.25 218 ASP A CA 1
ATOM 1664 C C . ASP A 1 218 ? 19.232 -14.862 -21.679 1.00 65.25 218 ASP A C 1
ATOM 1666 O O . ASP A 1 218 ? 18.680 -14.418 -20.670 1.00 65.25 218 ASP A O 1
ATOM 1670 N N . GLU A 1 219 ? 20.114 -15.862 -21.614 1.00 59.16 219 GLU A N 1
ATOM 1671 C CA . GLU A 1 219 ? 20.561 -16.502 -20.373 1.00 59.16 219 GLU A CA 1
ATOM 1672 C C . GLU A 1 219 ? 21.326 -15.542 -19.445 1.00 59.16 219 GLU A C 1
ATOM 1674 O O . GLU A 1 219 ? 21.596 -15.898 -18.297 1.00 59.16 219 GLU A O 1
ATOM 1679 N N . SER A 1 220 ? 21.678 -14.329 -19.899 1.00 69.19 220 SER A N 1
ATOM 1680 C CA . SER A 1 220 ? 22.381 -13.357 -19.061 1.00 69.19 220 SER A CA 1
ATOM 1681 C C . SER A 1 220 ? 21.548 -12.913 -17.854 1.00 69.19 220 SER A C 1
ATOM 1683 O O . SER A 1 220 ? 22.114 -12.582 -16.810 1.00 69.19 220 SER A O 1
ATOM 1685 N N . GLY A 1 221 ? 20.213 -12.891 -17.984 1.00 65.56 221 GLY A N 1
ATOM 1686 C CA . GLY A 1 221 ? 19.303 -12.349 -16.968 1.00 65.56 221 GLY A CA 1
ATOM 1687 C C . GLY A 1 221 ? 19.482 -10.845 -16.711 1.00 65.56 221 GLY A C 1
ATOM 1688 O O . GLY A 1 221 ? 18.948 -10.321 -15.734 1.00 65.56 221 GLY A O 1
ATOM 1689 N N . LEU A 1 222 ? 20.240 -10.144 -17.566 1.00 77.50 222 LEU A N 1
ATOM 1690 C CA . LEU A 1 222 ? 20.566 -8.718 -17.443 1.00 77.50 222 LEU A CA 1
ATOM 1691 C C . LEU A 1 222 ? 19.594 -7.813 -18.212 1.00 77.50 222 LEU A C 1
ATOM 1693 O O . LEU A 1 222 ? 19.823 -6.607 -18.308 1.00 77.50 222 LEU A O 1
ATOM 1697 N N . ARG A 1 223 ? 18.539 -8.388 -18.794 1.00 85.69 223 ARG A N 1
ATOM 1698 C CA . ARG A 1 223 ? 17.521 -7.688 -19.577 1.00 85.69 223 ARG A CA 1
ATOM 1699 C C . ARG A 1 223 ? 16.123 -8.080 -19.110 1.00 85.69 223 ARG A C 1
ATOM 1701 O O . ARG A 1 223 ? 15.888 -9.191 -18.640 1.00 85.69 223 ARG A O 1
ATOM 1708 N N . MET A 1 224 ? 15.183 -7.150 -19.230 1.00 90.62 224 MET A N 1
ATOM 1709 C CA . MET A 1 224 ? 13.759 -7.381 -19.013 1.00 90.62 224 MET A CA 1
ATOM 1710 C C . MET A 1 224 ? 13.044 -7.559 -20.352 1.00 90.62 224 MET A C 1
ATOM 1712 O O . MET A 1 224 ? 13.253 -6.781 -21.279 1.00 90.62 224 MET A O 1
ATOM 1716 N N . TYR A 1 225 ? 12.136 -8.530 -20.431 1.00 90.94 225 TYR A N 1
ATOM 1717 C CA . TYR A 1 225 ? 11.280 -8.717 -21.610 1.00 90.94 225 TYR A CA 1
ATOM 1718 C C . TYR A 1 225 ? 9.997 -7.890 -21.567 1.00 90.94 225 TYR A C 1
ATOM 1720 O O . TYR A 1 225 ? 9.229 -7.888 -22.528 1.00 90.94 225 TYR A O 1
ATOM 1728 N N . THR A 1 226 ? 9.716 -7.207 -20.453 1.00 91.75 226 THR A N 1
ATOM 1729 C CA . THR A 1 226 ? 8.591 -6.276 -20.371 1.00 91.75 226 THR A CA 1
ATOM 1730 C C . THR A 1 226 ? 9.047 -4.857 -20.658 1.00 91.75 226 THR A C 1
ATOM 1732 O O . THR A 1 226 ? 10.137 -4.436 -20.280 1.00 91.75 226 THR A O 1
ATOM 1735 N N . LYS A 1 227 ? 8.149 -4.091 -21.265 1.00 91.44 227 LYS A N 1
ATOM 1736 C CA . LYS A 1 227 ? 8.247 -2.638 -21.391 1.00 91.44 227 LYS A CA 1
ATOM 1737 C C . LYS A 1 227 ? 7.079 -1.919 -20.728 1.00 91.44 227 LYS A C 1
ATOM 1739 O O . LYS A 1 227 ? 6.887 -0.737 -20.967 1.00 91.44 227 LYS A O 1
ATOM 1744 N N . HIS A 1 228 ? 6.268 -2.633 -19.950 1.00 92.06 228 HIS A N 1
ATOM 1745 C CA . HIS A 1 228 ? 4.993 -2.144 -19.443 1.00 92.06 228 HIS A CA 1
ATOM 1746 C C . HIS A 1 228 ? 4.994 -2.034 -17.921 1.00 92.06 228 HIS A C 1
ATOM 1748 O O . HIS A 1 228 ? 5.338 -3.001 -17.242 1.00 92.06 228 HIS A O 1
ATOM 1754 N N . LEU A 1 229 ? 4.554 -0.884 -17.409 1.00 90.38 229 LEU A N 1
ATOM 1755 C CA . LEU A 1 229 ? 4.364 -0.595 -15.985 1.00 90.38 229 LEU A CA 1
ATOM 1756 C C . LEU A 1 229 ? 3.074 0.208 -15.783 1.00 90.38 229 LEU A C 1
ATOM 1758 O O . LEU A 1 229 ? 2.617 0.900 -16.694 1.00 90.38 229 LEU A O 1
ATOM 1762 N N . SER A 1 230 ? 2.506 0.159 -14.581 1.00 88.06 230 SER A N 1
ATOM 1763 C CA . SER A 1 230 ? 1.473 1.107 -14.153 1.00 88.06 230 SER A CA 1
ATOM 1764 C C . SER A 1 230 ? 2.098 2.129 -13.203 1.00 88.06 230 SER A C 1
ATOM 1766 O O . SER A 1 230 ? 2.437 1.809 -12.068 1.00 88.06 230 SER A O 1
ATOM 1768 N N . VAL A 1 231 ? 2.336 3.343 -13.693 1.00 82.12 231 VAL A N 1
ATOM 1769 C CA . VAL A 1 231 ? 3.089 4.387 -12.977 1.00 82.12 231 VAL A CA 1
ATOM 1770 C C . VAL A 1 231 ? 2.178 5.539 -12.586 1.00 82.12 231 VAL A C 1
ATOM 1772 O O . VAL A 1 231 ? 1.170 5.796 -13.251 1.00 82.12 231 VAL A O 1
ATOM 1775 N N . LEU A 1 232 ? 2.535 6.246 -11.516 1.00 75.69 232 LEU A N 1
ATOM 1776 C CA . LEU A 1 232 ? 1.797 7.436 -11.101 1.00 75.69 232 LEU A CA 1
ATOM 1777 C C . LEU A 1 232 ? 1.896 8.535 -12.173 1.00 75.69 232 LEU A C 1
ATOM 1779 O O . LEU A 1 232 ? 2.941 8.738 -12.794 1.00 75.69 232 LEU A O 1
ATOM 1783 N N . SER A 1 233 ? 0.773 9.213 -12.428 1.00 60.78 233 SER A N 1
ATOM 1784 C CA . SER A 1 233 ? 0.660 10.271 -13.444 1.00 60.78 233 SER A CA 1
ATOM 1785 C C . SER A 1 233 ? 1.277 11.589 -12.980 1.00 60.78 233 SER A C 1
ATOM 1787 O O . SER A 1 233 ? 1.906 12.296 -13.767 1.00 60.78 233 SER A O 1
ATOM 1789 N N . SER A 1 234 ? 1.109 11.907 -11.698 1.00 52.09 234 SER A N 1
ATOM 1790 C CA . SER A 1 234 ? 1.909 12.887 -10.977 1.00 52.09 234 SER A CA 1
ATOM 1791 C C . SER A 1 234 ? 3.239 12.224 -10.656 1.00 52.09 234 SER A C 1
ATOM 1793 O O . SER A 1 234 ? 3.282 11.219 -9.949 1.00 52.09 234 SER A O 1
ATOM 1795 N N . GLY A 1 235 ? 4.334 12.767 -11.188 1.00 43.19 235 GLY A N 1
ATOM 1796 C CA . GLY A 1 235 ? 5.652 12.437 -10.667 1.00 43.19 235 GLY A CA 1
ATOM 1797 C C . GLY A 1 235 ? 5.622 12.699 -9.167 1.00 43.19 235 GLY A C 1
ATOM 1798 O O . GLY A 1 235 ? 5.350 13.819 -8.738 1.00 43.19 235 GLY A O 1
ATOM 1799 N N . VAL A 1 236 ? 5.811 11.646 -8.383 1.00 40.12 236 VAL A N 1
ATOM 1800 C CA . VAL A 1 236 ? 5.992 11.726 -6.939 1.00 40.12 236 VAL A CA 1
ATOM 1801 C C . VAL A 1 236 ? 7.057 12.783 -6.674 1.00 40.12 236 VAL A C 1
ATOM 1803 O O . VAL A 1 236 ? 8.197 12.574 -7.072 1.00 40.12 236 VAL A O 1
ATOM 1806 N N . PHE A 1 237 ? 6.664 13.905 -6.059 1.00 49.84 237 PHE A N 1
ATOM 1807 C CA . PHE A 1 237 ? 7.512 14.998 -5.565 1.00 49.84 237 PHE A CA 1
ATOM 1808 C C . PHE A 1 237 ? 8.958 14.987 -6.067 1.00 49.84 237 PHE A C 1
ATOM 1810 O O . PHE A 1 237 ? 9.844 14.456 -5.392 1.00 49.84 237 PHE A O 1
ATOM 1817 N N . ASP A 1 238 ? 9.212 15.638 -7.195 1.00 37.12 238 ASP A N 1
ATOM 1818 C CA . ASP A 1 238 ? 10.577 15.975 -7.575 1.00 37.12 238 ASP A CA 1
ATOM 1819 C C . ASP A 1 238 ? 10.726 17.501 -7.640 1.00 37.12 238 ASP A C 1
ATOM 1821 O O . ASP A 1 238 ? 9.921 18.206 -8.252 1.00 37.12 238 ASP A O 1
ATOM 1825 N N . ALA A 1 239 ? 11.731 18.004 -6.923 1.00 33.44 239 ALA A N 1
ATOM 1826 C CA . ALA A 1 239 ? 12.198 19.392 -6.900 1.00 33.44 239 ALA A CA 1
ATOM 1827 C C . ALA A 1 239 ? 11.206 20.511 -6.479 1.00 33.44 239 ALA A C 1
ATOM 1829 O O . ALA A 1 239 ? 10.946 21.458 -7.222 1.00 33.44 239 ALA A O 1
ATOM 1830 N N . GLY A 1 240 ? 10.751 20.501 -5.219 1.00 34.09 240 GLY A N 1
ATOM 1831 C CA . GLY A 1 240 ? 10.395 21.750 -4.517 1.00 34.09 240 GLY A CA 1
ATOM 1832 C C . GLY A 1 240 ? 9.094 22.458 -4.926 1.00 34.09 240 GLY A C 1
ATOM 1833 O O . GLY A 1 240 ? 8.879 23.603 -4.525 1.00 34.09 240 GLY A O 1
ATOM 1834 N N . SER A 1 241 ? 8.194 21.810 -5.671 1.00 34.50 241 SER A N 1
ATOM 1835 C CA . SER A 1 241 ? 6.817 22.300 -5.821 1.00 34.50 241 SER A CA 1
ATOM 1836 C C . SER A 1 241 ? 5.927 21.717 -4.716 1.00 34.50 241 SER A C 1
ATOM 1838 O O . SER A 1 241 ? 5.295 20.674 -4.849 1.00 34.50 241 SER A O 1
ATOM 1840 N N . HIS A 1 242 ? 5.911 22.407 -3.573 1.00 40.69 242 HIS A N 1
ATOM 1841 C CA . HIS A 1 242 ? 5.027 22.155 -2.430 1.00 40.69 242 HIS A CA 1
ATOM 1842 C C . HIS A 1 242 ? 3.574 22.512 -2.772 1.00 40.69 242 HIS A C 1
ATOM 1844 O O . HIS A 1 242 ? 3.030 23.479 -2.246 1.00 40.69 242 HIS A O 1
ATOM 1850 N N . LEU A 1 243 ? 2.948 21.807 -3.716 1.00 40.94 243 LEU A N 1
ATOM 1851 C CA . LEU A 1 243 ? 1.605 22.203 -4.144 1.00 40.94 243 LEU A CA 1
ATOM 1852 C C . LEU A 1 243 ? 0.533 21.867 -3.099 1.00 40.94 243 LEU A C 1
ATOM 1854 O O . LEU A 1 243 ? -0.496 22.540 -3.090 1.00 40.94 243 LEU A O 1
ATOM 1858 N N . VAL A 1 244 ? 0.767 20.892 -2.206 1.00 42.59 244 VAL A N 1
ATOM 1859 C CA . VAL A 1 244 ? -0.243 20.499 -1.202 1.00 42.59 244 VAL A CA 1
ATOM 1860 C C . VAL A 1 244 ? 0.315 20.112 0.183 1.00 42.59 244 VAL A C 1
ATOM 1862 O O . VAL A 1 244 ? -0.416 20.215 1.155 1.00 42.59 244 VAL A O 1
ATOM 1865 N N . CYS A 1 245 ? 1.587 19.718 0.319 1.00 48.66 245 CYS A N 1
ATOM 1866 C CA . CYS A 1 245 ? 2.180 19.252 1.587 1.00 48.66 245 CYS A CA 1
ATOM 1867 C C . CYS A 1 245 ? 2.918 20.386 2.341 1.00 48.66 245 CYS A C 1
ATOM 1869 O O . CYS A 1 245 ? 3.470 21.274 1.679 1.00 48.66 245 CYS A O 1
ATOM 1871 N N . PRO A 1 246 ? 3.008 20.356 3.687 1.00 56.28 246 PRO A N 1
ATOM 1872 C CA . PRO A 1 246 ? 3.974 21.151 4.439 1.00 56.28 246 PRO A CA 1
ATOM 1873 C C . PRO A 1 246 ? 5.402 20.950 3.919 1.00 56.28 246 PRO A C 1
ATOM 1875 O O . PRO A 1 246 ? 5.708 19.990 3.201 1.00 56.28 246 PRO A O 1
ATOM 1878 N N . SER A 1 247 ? 6.310 21.868 4.255 1.00 69.69 247 SER A N 1
ATOM 1879 C CA . SER A 1 247 ? 7.716 21.669 3.904 1.00 69.69 247 SER A CA 1
ATOM 1880 C C . SER A 1 247 ? 8.201 20.339 4.496 1.00 69.69 247 SER A C 1
ATOM 1882 O O . SER A 1 247 ? 7.841 19.970 5.613 1.00 69.69 247 SER A O 1
ATOM 1884 N N . LEU A 1 248 ? 9.040 19.597 3.762 1.00 77.00 248 LEU A N 1
ATOM 1885 C CA . LEU A 1 248 ? 9.609 18.330 4.254 1.00 77.00 248 LEU A CA 1
ATOM 1886 C C . LEU A 1 248 ? 10.385 18.503 5.577 1.00 77.00 248 LEU A C 1
ATOM 1888 O O . LEU A 1 248 ? 10.609 17.536 6.306 1.00 77.00 248 LEU A O 1
ATOM 1892 N N . GLU A 1 249 ? 10.744 19.743 5.910 1.00 80.69 249 GLU A N 1
ATOM 1893 C CA . GLU A 1 249 ? 11.315 20.139 7.194 1.00 80.69 249 GLU A CA 1
ATOM 1894 C C . GLU A 1 249 ? 10.395 19.824 8.382 1.00 80.69 249 GLU A C 1
ATOM 1896 O O . GLU A 1 249 ? 10.904 19.466 9.444 1.00 80.69 249 GLU A O 1
ATOM 1901 N N . GLU A 1 250 ? 9.068 19.873 8.221 1.00 82.81 250 GLU A N 1
ATOM 1902 C CA . GLU A 1 250 ? 8.128 19.495 9.285 1.00 82.81 250 GLU A CA 1
ATOM 1903 C C . GLU A 1 250 ? 8.244 18.006 9.650 1.00 82.81 250 GLU A C 1
ATOM 1905 O O . GLU A 1 250 ? 8.123 17.633 10.816 1.00 82.81 250 GLU A O 1
ATOM 1910 N N . PHE A 1 251 ? 8.604 17.157 8.683 1.00 87.44 251 PHE A N 1
ATOM 1911 C CA . PHE A 1 251 ? 8.925 15.742 8.903 1.00 87.44 251 PHE A CA 1
ATOM 1912 C C . PHE A 1 251 ? 10.386 15.517 9.338 1.00 87.44 251 PHE A C 1
ATOM 1914 O O . PHE A 1 251 ? 10.871 14.382 9.369 1.00 87.44 251 PHE A O 1
ATOM 1921 N N . GLY A 1 252 ? 11.122 16.587 9.653 1.00 86.81 252 GLY A N 1
ATOM 1922 C CA . GLY A 1 252 ? 12.525 16.525 10.055 1.00 86.81 252 GLY A CA 1
ATOM 1923 C C . GLY A 1 252 ? 13.475 16.143 8.918 1.00 86.81 252 GLY A C 1
ATOM 1924 O O . GLY A 1 252 ? 14.551 15.600 9.182 1.00 86.81 252 GLY A O 1
ATOM 1925 N N . VAL A 1 253 ? 13.087 16.383 7.660 1.00 85.75 253 VAL A N 1
ATOM 1926 C CA . VAL A 1 253 ? 13.959 16.193 6.497 1.00 85.75 253 VAL A CA 1
ATOM 1927 C C . VAL A 1 253 ? 14.654 17.507 6.170 1.00 85.75 253 VAL A C 1
ATOM 1929 O O . VAL A 1 253 ? 14.018 18.513 5.874 1.00 85.75 253 VAL A O 1
ATOM 1932 N N . THR A 1 254 ? 15.982 17.500 6.190 1.00 83.94 254 THR A N 1
ATOM 1933 C CA . THR A 1 254 ? 16.759 18.683 5.786 1.00 83.94 254 THR A CA 1
ATOM 1934 C C . THR A 1 254 ? 16.855 18.800 4.262 1.00 83.94 254 THR A C 1
ATOM 1936 O O . THR A 1 254 ? 16.828 17.789 3.563 1.00 83.94 254 THR A O 1
ATOM 1939 N N . MET A 1 255 ? 17.112 20.003 3.732 1.00 79.06 255 MET A N 1
ATOM 1940 C CA . MET A 1 255 ? 17.406 20.186 2.296 1.00 79.06 255 MET A CA 1
ATOM 1941 C C . MET A 1 255 ? 18.541 19.278 1.783 1.00 79.06 255 MET A C 1
ATOM 1943 O O . MET A 1 255 ? 18.534 18.858 0.632 1.00 79.06 255 MET A O 1
ATOM 1947 N N . ALA A 1 256 ? 19.528 18.954 2.626 1.00 77.88 256 ALA A N 1
ATOM 1948 C CA . ALA A 1 256 ? 20.628 18.060 2.253 1.00 77.88 256 ALA A CA 1
ATOM 1949 C C . ALA A 1 256 ? 20.196 16.584 2.152 1.00 77.88 256 ALA A C 1
ATOM 1951 O O . ALA A 1 256 ? 20.791 15.815 1.398 1.00 77.88 256 ALA A O 1
ATOM 1952 N N . GLU A 1 257 ? 19.183 16.186 2.921 1.00 79.31 257 GLU A N 1
ATOM 1953 C CA . GLU A 1 257 ? 18.599 14.841 2.893 1.00 79.31 257 GLU A CA 1
ATOM 1954 C C . GLU A 1 257 ? 17.593 14.674 1.759 1.00 79.31 257 GLU A C 1
ATOM 1956 O O . GLU A 1 257 ? 17.485 13.573 1.215 1.00 79.31 257 GLU A O 1
ATOM 1961 N N . ASP A 1 258 ? 16.901 15.759 1.406 1.00 78.25 258 ASP A N 1
ATOM 1962 C CA . ASP A 1 258 ? 15.862 15.814 0.381 1.00 78.25 258 ASP A CA 1
ATOM 1963 C C . ASP A 1 258 ? 16.357 15.244 -0.959 1.00 78.25 258 ASP A C 1
ATOM 1965 O O . ASP A 1 258 ? 15.753 14.323 -1.503 1.00 78.25 258 ASP A O 1
ATOM 1969 N N . PHE A 1 259 ? 17.537 15.665 -1.428 1.00 72.94 259 PHE A N 1
ATOM 1970 C CA . PHE A 1 259 ? 18.125 15.195 -2.695 1.00 72.94 259 PHE A CA 1
ATOM 1971 C C . PHE A 1 259 ? 18.258 13.672 -2.825 1.00 72.94 259 PHE A C 1
ATOM 1973 O O . PHE A 1 259 ? 18.206 13.137 -3.930 1.00 72.94 259 PHE A O 1
ATOM 1980 N N . ASN A 1 260 ? 18.456 12.975 -1.706 1.00 76.38 260 ASN A N 1
ATOM 1981 C CA . ASN A 1 260 ? 18.630 11.525 -1.683 1.00 76.38 260 ASN A CA 1
ATOM 1982 C C . ASN A 1 260 ? 17.444 10.802 -1.041 1.00 76.38 260 ASN A C 1
ATOM 1984 O O . ASN A 1 260 ? 17.517 9.585 -0.863 1.00 76.38 260 ASN A O 1
ATOM 1988 N N . LEU A 1 261 ? 16.378 11.517 -0.674 1.00 82.38 261 LEU A N 1
ATOM 1989 C CA . LEU A 1 261 ? 15.200 10.936 -0.045 1.00 82.38 261 LEU A CA 1
ATOM 1990 C C . LEU A 1 261 ? 14.552 9.915 -0.986 1.00 82.38 261 LEU A C 1
ATOM 1992 O O . LEU A 1 261 ? 14.393 10.167 -2.179 1.00 82.38 261 LEU A O 1
ATOM 1996 N N . ASP A 1 262 ? 14.232 8.738 -0.455 1.00 85.19 262 ASP A N 1
ATOM 1997 C CA . ASP A 1 262 ? 13.477 7.719 -1.182 1.00 85.19 262 ASP A CA 1
ATOM 1998 C C . ASP A 1 262 ? 12.100 8.261 -1.599 1.00 85.19 262 ASP A C 1
ATOM 2000 O O . ASP A 1 262 ? 11.424 8.933 -0.812 1.00 85.19 262 ASP A O 1
ATOM 2004 N N . HIS A 1 263 ? 11.669 7.964 -2.826 1.00 84.25 263 HIS A N 1
ATOM 2005 C CA . HIS A 1 263 ? 10.383 8.426 -3.347 1.00 84.25 263 HIS A CA 1
ATOM 2006 C C . HIS A 1 263 ? 9.211 7.915 -2.503 1.00 84.25 263 HIS A C 1
ATOM 2008 O O . HIS A 1 263 ? 8.270 8.665 -2.246 1.00 84.25 263 HIS A O 1
ATOM 2014 N N . ARG A 1 264 ? 9.303 6.690 -1.967 1.00 88.00 264 ARG A N 1
ATOM 2015 C CA . ARG A 1 264 ? 8.279 6.123 -1.078 1.00 88.00 264 ARG A CA 1
ATOM 2016 C C . ARG A 1 264 ? 8.128 6.943 0.195 1.00 88.00 264 ARG A C 1
ATOM 2018 O O . ARG A 1 264 ? 7.005 7.107 0.651 1.00 88.00 264 ARG A O 1
ATOM 2025 N N . ALA A 1 265 ? 9.206 7.521 0.732 1.00 89.31 265 ALA A N 1
ATOM 2026 C CA . ALA A 1 265 ? 9.119 8.403 1.898 1.00 89.31 265 ALA A CA 1
ATOM 2027 C C . ALA A 1 265 ? 8.261 9.639 1.593 1.00 89.31 265 ALA A C 1
ATOM 2029 O O . ALA A 1 265 ? 7.391 9.998 2.381 1.00 89.31 265 ALA A O 1
ATOM 2030 N N . ARG A 1 266 ? 8.473 10.256 0.423 1.00 85.94 266 ARG A N 1
ATOM 2031 C CA . ARG A 1 266 ? 7.713 11.433 -0.029 1.00 85.94 266 ARG A CA 1
ATOM 2032 C C . ARG A 1 266 ? 6.230 11.103 -0.194 1.00 85.94 266 ARG A C 1
ATOM 2034 O O . ARG A 1 266 ? 5.391 11.808 0.359 1.00 85.94 266 ARG A O 1
ATOM 2041 N N . MET A 1 267 ? 5.933 10.000 -0.889 1.00 85.44 267 MET A N 1
ATOM 2042 C CA . MET A 1 267 ? 4.566 9.489 -1.065 1.00 85.44 267 MET A CA 1
ATOM 2043 C C . MET A 1 267 ? 3.894 9.255 0.282 1.00 85.44 267 MET A C 1
ATOM 2045 O O . MET A 1 267 ? 2.745 9.634 0.489 1.00 85.44 267 MET A O 1
ATOM 2049 N N . LEU A 1 268 ? 4.620 8.633 1.212 1.00 90.69 268 LEU A N 1
ATOM 2050 C CA . LEU A 1 268 ? 4.099 8.287 2.521 1.00 90.69 268 LEU A CA 1
ATOM 2051 C C . LEU A 1 268 ? 3.768 9.541 3.336 1.00 90.69 268 LEU A C 1
ATOM 2053 O O . LEU A 1 268 ? 2.684 9.609 3.910 1.00 90.69 268 LEU A O 1
ATOM 2057 N N . TYR A 1 269 ? 4.660 10.535 3.372 1.00 91.44 269 TYR A N 1
ATOM 2058 C CA . TYR A 1 269 ? 4.442 11.778 4.118 1.00 91.44 269 TYR A CA 1
ATOM 2059 C C . TYR A 1 269 ? 3.259 12.575 3.578 1.00 91.44 269 TYR A C 1
ATOM 2061 O O . TYR A 1 269 ? 2.407 12.997 4.358 1.00 91.44 269 TYR A O 1
ATOM 2069 N N . GLU A 1 270 ? 3.147 12.710 2.257 1.00 84.00 270 GLU A N 1
ATOM 2070 C CA . GLU A 1 270 ? 1.980 13.348 1.648 1.00 84.00 270 GLU A CA 1
ATOM 2071 C C . GLU A 1 270 ? 0.703 12.574 1.932 1.00 84.00 270 GLU A C 1
ATOM 2073 O O . GLU A 1 270 ? -0.290 13.176 2.323 1.00 84.00 270 GLU A O 1
ATOM 2078 N N . ALA A 1 271 ? 0.713 11.249 1.790 1.00 88.62 271 ALA A N 1
ATOM 2079 C CA . ALA A 1 271 ? -0.487 10.465 2.026 1.00 88.62 271 ALA A CA 1
ATOM 2080 C C . ALA A 1 271 ? -0.990 10.598 3.469 1.00 88.62 271 ALA A C 1
ATOM 2082 O O . ALA A 1 271 ? -2.198 10.697 3.683 1.00 88.62 271 ALA A O 1
ATOM 2083 N N . HIS A 1 272 ? -0.082 10.653 4.448 1.00 92.19 272 HIS A N 1
ATOM 2084 C CA . HIS A 1 272 ? -0.443 10.892 5.845 1.00 92.19 272 HIS A CA 1
ATOM 2085 C C . HIS A 1 272 ? -0.960 12.309 6.068 1.00 92.19 272 HIS A C 1
ATOM 2087 O O . HIS A 1 272 ? -2.006 12.467 6.695 1.00 92.19 272 HIS A O 1
ATOM 2093 N N . PHE A 1 273 ? -0.274 13.318 5.528 1.00 88.75 273 PHE A N 1
ATOM 2094 C CA . PHE A 1 273 ? -0.717 14.705 5.612 1.00 88.75 273 PHE A CA 1
ATOM 2095 C C . PHE A 1 273 ? -2.111 14.879 4.998 1.00 88.75 273 PHE A C 1
ATOM 2097 O O . PHE A 1 273 ? -3.020 15.399 5.633 1.00 88.75 273 PHE A O 1
ATOM 2104 N N . MET A 1 274 ? -2.331 14.355 3.795 1.00 84.81 274 MET A N 1
ATOM 2105 C CA . MET A 1 274 ? -3.605 14.464 3.093 1.00 84.81 274 MET A CA 1
ATOM 2106 C C . MET A 1 274 ? -4.727 13.677 3.770 1.00 84.81 274 MET A C 1
ATOM 2108 O O . MET A 1 274 ? -5.871 14.134 3.786 1.00 84.81 274 MET A O 1
ATOM 2112 N N . ALA A 1 275 ? -4.435 12.497 4.326 1.00 87.00 275 ALA A N 1
ATOM 2113 C CA . ALA A 1 275 ? -5.407 11.758 5.125 1.00 87.00 275 ALA A CA 1
ATOM 2114 C C . ALA A 1 275 ? -5.790 12.551 6.383 1.00 87.00 275 ALA A C 1
ATOM 2116 O O . ALA A 1 275 ? -6.973 12.647 6.706 1.00 87.00 275 ALA A O 1
ATOM 2117 N N . GLN A 1 276 ? -4.807 13.158 7.053 1.00 86.62 276 GLN A N 1
ATOM 2118 C CA . GLN A 1 276 ? -5.009 13.985 8.237 1.00 86.62 276 GLN A CA 1
ATOM 2119 C C . GLN A 1 276 ? -5.805 15.262 7.913 1.00 86.62 276 GLN A C 1
ATOM 2121 O O . GLN A 1 276 ? -6.796 15.537 8.585 1.00 86.62 276 GLN A O 1
ATOM 2126 N N . GLU A 1 277 ? -5.474 15.990 6.848 1.00 84.31 277 GLU A N 1
ATOM 2127 C CA . GLU A 1 277 ? -6.230 17.172 6.414 1.00 84.31 277 GLU A CA 1
ATOM 2128 C C . GLU A 1 277 ? -7.680 16.819 6.073 1.00 84.31 277 GLU A C 1
ATOM 2130 O O . GLU A 1 277 ? -8.611 17.475 6.533 1.00 84.31 277 GLU A O 1
ATOM 2135 N N . LYS A 1 278 ? -7.914 15.720 5.343 1.00 82.06 278 LYS A N 1
ATOM 2136 C CA . LYS A 1 278 ? -9.280 15.239 5.060 1.00 82.06 278 LYS A CA 1
ATOM 2137 C C . LYS A 1 278 ? -10.052 14.861 6.321 1.00 82.06 278 LYS A C 1
ATOM 2139 O O . LYS A 1 278 ? -11.279 14.953 6.337 1.00 82.06 278 LYS A O 1
ATOM 2144 N N . SER A 1 279 ? -9.342 14.436 7.363 1.00 82.56 279 SER A N 1
ATOM 2145 C CA . SER A 1 279 ? -9.920 14.053 8.649 1.00 82.56 279 SER A CA 1
ATOM 2146 C C . SER A 1 279 ? -10.448 15.266 9.439 1.00 82.56 279 SER A C 1
ATOM 2148 O O . SER A 1 279 ? -11.254 15.085 10.355 1.00 82.56 279 SER A O 1
ATOM 2150 N N . LEU A 1 280 ? -10.026 16.485 9.058 1.00 81.31 280 LEU A N 1
ATOM 2151 C CA . LEU A 1 280 ? -10.212 17.749 9.783 1.00 81.31 280 LEU A CA 1
ATOM 2152 C C . LEU A 1 280 ? -9.703 17.713 11.236 1.00 81.31 280 LEU A C 1
ATOM 2154 O O . LEU A 1 280 ? -10.176 18.474 12.079 1.00 81.31 280 LEU A O 1
ATOM 2158 N N . VAL A 1 281 ? -8.754 16.823 11.537 1.00 77.62 281 VAL A N 1
ATOM 2159 C CA . VAL A 1 281 ? -8.084 16.741 12.838 1.00 77.62 281 VAL A CA 1
ATOM 2160 C C . VAL A 1 281 ? -6.715 17.396 12.727 1.00 77.62 281 VAL A C 1
ATOM 2162 O O . VAL A 1 281 ? -5.909 17.047 11.862 1.00 77.62 281 VAL A O 1
ATOM 2165 N N . ASP A 1 282 ? -6.433 18.341 13.617 1.00 80.06 282 ASP A N 1
ATOM 2166 C CA . ASP A 1 282 ? -5.120 18.968 13.688 1.00 80.06 282 ASP A CA 1
ATOM 2167 C C . ASP A 1 282 ? -4.094 17.971 14.252 1.00 80.06 282 ASP A C 1
ATOM 2169 O O . ASP A 1 282 ? -4.362 17.284 15.240 1.00 80.06 282 ASP A O 1
ATOM 2173 N N . HIS A 1 283 ? -2.895 17.885 13.670 1.00 78.25 283 HIS A N 1
ATOM 2174 C CA . HIS A 1 283 ? -1.836 17.006 14.178 1.00 78.25 283 HIS A CA 1
ATOM 2175 C C . HIS A 1 283 ? -1.474 17.345 15.634 1.00 78.25 283 HIS A C 1
ATOM 2177 O O . HIS A 1 283 ? -1.100 16.461 16.404 1.00 78.25 283 HIS A O 1
ATOM 2183 N N . ARG A 1 284 ? -1.659 18.602 16.057 1.00 81.19 284 ARG A N 1
ATOM 2184 C CA . ARG A 1 284 ? -1.480 19.043 17.449 1.00 81.19 284 ARG A CA 1
ATOM 2185 C C . ARG A 1 284 ? -2.495 18.417 18.398 1.00 81.19 284 ARG A C 1
ATOM 2187 O O . ARG A 1 284 ? -2.173 18.210 19.564 1.00 81.19 284 ARG A O 1
ATOM 2194 N N . ASP A 1 285 ? -3.679 18.064 17.904 1.00 82.62 285 ASP A N 1
ATOM 2195 C CA . ASP A 1 285 ? -4.679 17.328 18.676 1.00 82.62 285 ASP A CA 1
ATOM 2196 C C . ASP A 1 285 ? -4.326 15.841 18.788 1.00 82.62 285 ASP A C 1
ATOM 2198 O O . ASP A 1 285 ? -4.848 15.152 19.665 1.00 82.62 285 ASP A O 1
ATOM 2202 N N . LEU A 1 286 ? -3.458 15.323 17.914 1.00 82.50 286 LEU A N 1
ATOM 2203 C CA . LEU A 1 286 ? -2.936 13.953 17.969 1.00 82.50 286 LEU A CA 1
ATOM 2204 C C . LEU A 1 286 ? -1.697 13.840 18.867 1.00 82.50 286 LEU A C 1
ATOM 2206 O O . LEU A 1 286 ? -1.412 12.764 19.396 1.00 82.50 286 LEU A O 1
ATOM 2210 N N . ALA A 1 287 ? -0.997 14.954 19.078 1.00 88.12 287 ALA A N 1
ATOM 2211 C CA . ALA A 1 287 ? 0.242 15.011 19.832 1.00 88.12 287 ALA A CA 1
ATOM 2212 C C . ALA A 1 287 ? 0.102 14.440 21.253 1.00 88.12 287 ALA A C 1
ATOM 2214 O O . ALA A 1 287 ? -0.761 1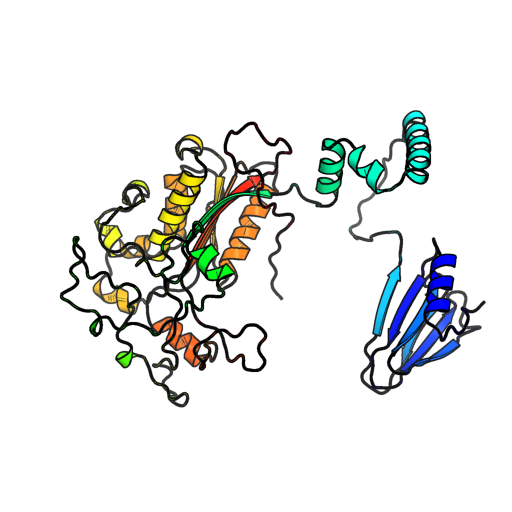4.829 22.040 1.00 88.12 287 ALA A O 1
ATOM 2215 N N . GLY A 1 288 ? 1.003 13.522 21.602 1.00 87.06 288 GLY A N 1
ATOM 2216 C CA . GLY A 1 288 ? 1.055 12.872 22.906 1.00 87.06 288 GLY A CA 1
ATOM 2217 C C . GLY A 1 288 ? 0.007 11.778 23.120 1.00 87.06 288 GLY A C 1
ATOM 2218 O O . GLY A 1 288 ? -0.017 11.209 24.211 1.00 87.06 288 GLY A O 1
ATOM 2219 N N . LYS A 1 289 ? -0.831 11.464 22.126 1.00 89.19 289 LYS A N 1
ATOM 2220 C CA . LYS A 1 289 ? -1.787 10.351 22.193 1.00 89.19 289 LYS A CA 1
ATOM 2221 C C . LYS A 1 289 ? -1.144 9.036 21.756 1.00 89.19 289 LYS A C 1
ATOM 2223 O O . LYS A 1 289 ? -0.164 9.012 21.008 1.00 89.19 289 LYS A O 1
ATOM 2228 N N . ASP A 1 290 ? -1.738 7.933 22.196 1.00 91.19 290 ASP A N 1
ATOM 2229 C CA . ASP A 1 290 ? -1.348 6.586 21.789 1.00 91.19 290 ASP A CA 1
ATOM 2230 C C . ASP A 1 290 ? -1.951 6.273 20.406 1.00 91.19 290 ASP A C 1
ATOM 2232 O O . ASP A 1 290 ? -3.000 5.634 20.285 1.00 91.19 290 ASP A O 1
ATOM 2236 N N . ILE A 1 291 ? -1.322 6.818 19.356 1.00 93.12 291 ILE A N 1
ATOM 2237 C CA . ILE A 1 291 ? -1.702 6.597 17.955 1.00 93.12 291 ILE A CA 1
ATOM 2238 C C . ILE A 1 291 ? -0.705 5.635 17.294 1.00 93.12 291 ILE A C 1
ATOM 2240 O O . ILE A 1 291 ? 0.473 5.944 17.128 1.00 93.12 291 ILE A O 1
ATOM 2244 N N . GLY A 1 292 ? -1.146 4.453 16.885 1.00 95.50 292 GLY A N 1
ATOM 2245 C CA . GLY A 1 292 ? -0.272 3.513 16.177 1.00 95.50 292 GLY A CA 1
ATOM 2246 C C . GLY A 1 292 ? 0.094 4.022 14.778 1.00 95.50 292 GLY A C 1
ATOM 2247 O O . GLY A 1 292 ? -0.718 4.675 14.133 1.00 95.50 292 GLY A O 1
ATOM 2248 N N . ILE A 1 293 ? 1.294 3.726 14.287 1.00 97.62 293 ILE A N 1
ATOM 2249 C CA . ILE A 1 293 ? 1.721 3.999 12.910 1.00 97.62 293 ILE A CA 1
ATOM 2250 C C . ILE A 1 293 ? 2.313 2.717 12.334 1.00 97.62 293 ILE A C 1
ATOM 2252 O O . ILE A 1 293 ? 3.365 2.250 12.773 1.00 97.62 293 ILE A O 1
ATOM 2256 N N . PHE A 1 294 ? 1.640 2.163 11.333 1.00 98.06 294 PHE A N 1
ATOM 2257 C CA . PHE A 1 294 ? 2.016 0.921 10.669 1.00 98.06 294 PHE A CA 1
ATOM 2258 C C . PHE A 1 294 ? 2.113 1.180 9.167 1.00 98.06 294 PHE A C 1
ATOM 2260 O O . PHE A 1 294 ? 1.132 1.574 8.537 1.00 98.06 294 PHE A O 1
ATOM 2267 N N . ALA A 1 295 ? 3.293 0.985 8.584 1.00 98.25 295 ALA A N 1
ATOM 2268 C CA . ALA A 1 295 ? 3.513 1.214 7.159 1.00 98.25 295 ALA A CA 1
ATOM 2269 C C . ALA A 1 295 ? 4.043 -0.048 6.477 1.00 98.25 295 ALA A C 1
ATOM 2271 O O . ALA A 1 295 ? 5.123 -0.531 6.814 1.00 98.25 295 ALA A O 1
ATOM 2272 N N . GLY A 1 296 ? 3.287 -0.554 5.506 1.00 97.81 296 GLY A N 1
ATOM 2273 C CA . GLY A 1 296 ? 3.692 -1.617 4.601 1.00 97.81 296 GLY A CA 1
ATOM 2274 C C . GLY A 1 296 ? 4.642 -1.076 3.536 1.00 97.81 296 GLY A C 1
ATOM 2275 O O . GLY A 1 296 ? 4.233 -0.294 2.678 1.00 97.81 296 GLY A O 1
ATOM 2276 N N . LEU A 1 297 ? 5.906 -1.475 3.596 1.00 95.00 297 LEU A N 1
ATOM 2277 C CA . LEU A 1 297 ? 6.953 -1.029 2.683 1.00 95.00 297 LEU A CA 1
ATOM 2278 C C . LEU A 1 297 ? 7.781 -2.244 2.280 1.00 95.00 297 LEU A C 1
ATOM 2280 O O . LEU A 1 297 ? 8.279 -2.958 3.144 1.00 95.00 297 LEU A O 1
ATOM 2284 N N . SER A 1 298 ? 7.937 -2.446 0.978 1.00 87.19 298 SER A N 1
ATOM 2285 C CA . SER A 1 298 ? 8.734 -3.530 0.408 1.00 87.19 298 SER A CA 1
ATOM 2286 C C . SER A 1 298 ? 9.566 -3.031 -0.771 1.00 87.19 298 SER A C 1
ATOM 2288 O O . SER A 1 298 ? 9.398 -1.901 -1.258 1.00 87.19 298 SER A O 1
ATOM 2290 N N . GLY A 1 299 ? 10.497 -3.875 -1.207 1.00 79.38 299 GLY A N 1
ATOM 2291 C CA . GLY A 1 299 ? 11.404 -3.603 -2.316 1.00 79.38 299 GLY A CA 1
ATOM 2292 C C . GLY A 1 299 ? 12.649 -2.815 -1.907 1.00 79.38 299 GLY A C 1
ATOM 2293 O O . GLY A 1 299 ? 12.691 -2.111 -0.896 1.00 79.38 299 GLY A O 1
ATOM 2294 N N . GLN A 1 300 ? 13.688 -2.889 -2.731 1.00 69.62 300 GLN A N 1
ATOM 2295 C CA . GLN A 1 300 ? 14.972 -2.233 -2.479 1.00 69.62 300 GLN A CA 1
ATOM 2296 C C . GLN A 1 300 ? 15.237 -1.146 -3.516 1.00 69.62 300 GLN A C 1
ATOM 2298 O O . GLN A 1 300 ? 15.026 -1.357 -4.710 1.00 69.62 300 GLN A O 1
ATOM 2303 N N . ARG A 1 301 ? 15.752 0.009 -3.074 1.00 72.38 301 ARG A N 1
ATOM 2304 C CA . ARG A 1 301 ? 16.250 1.013 -4.019 1.00 72.38 301 ARG A CA 1
ATOM 2305 C C . ARG A 1 301 ? 17.505 0.476 -4.698 1.00 72.38 301 ARG A C 1
ATOM 2307 O O . ARG A 1 301 ? 18.361 -0.127 -4.047 1.00 72.38 301 ARG A O 1
ATOM 2314 N N . ASP A 1 302 ? 17.630 0.716 -5.998 1.00 71.88 302 ASP A N 1
ATOM 2315 C CA . ASP A 1 302 ? 18.797 0.281 -6.758 1.00 71.88 302 ASP A CA 1
ATOM 2316 C C . ASP A 1 302 ? 20.063 0.992 -6.252 1.00 71.88 302 ASP A C 1
ATOM 2318 O O . ASP A 1 302 ? 20.291 2.179 -6.502 1.00 71.88 302 ASP A O 1
ATOM 2322 N N . ILE A 1 303 ? 20.911 0.244 -5.539 1.00 68.62 303 ILE A N 1
ATOM 2323 C CA . ILE A 1 303 ? 22.171 0.741 -4.974 1.00 68.62 303 ILE A CA 1
ATOM 2324 C C . ILE A 1 303 ? 23.069 1.314 -6.076 1.00 68.62 303 ILE A C 1
ATOM 2326 O O . ILE A 1 303 ? 23.813 2.259 -5.816 1.00 68.62 303 ILE A O 1
ATOM 2330 N N . ASN A 1 304 ? 22.992 0.803 -7.312 1.00 70.12 304 ASN A N 1
ATOM 2331 C CA . ASN A 1 304 ? 23.796 1.322 -8.417 1.00 70.12 304 ASN A CA 1
ATOM 2332 C C . ASN A 1 304 ? 23.451 2.775 -8.750 1.00 70.12 304 ASN A C 1
ATOM 2334 O O . ASN A 1 304 ? 24.361 3.544 -9.044 1.00 70.12 304 ASN A O 1
ATOM 2338 N N . GLN A 1 305 ? 22.183 3.175 -8.621 1.00 70.88 305 GLN A N 1
ATOM 2339 C CA . GLN A 1 305 ? 21.769 4.566 -8.824 1.00 70.88 305 GLN A CA 1
ATOM 2340 C C . GLN A 1 305 ? 22.231 5.501 -7.699 1.00 70.88 305 GLN A C 1
ATOM 2342 O O . GLN A 1 305 ? 22.283 6.721 -7.872 1.00 70.88 305 GLN A O 1
ATOM 2347 N N . LEU A 1 306 ? 22.558 4.938 -6.534 1.00 73.25 306 LEU A N 1
ATOM 2348 C CA . LEU A 1 306 ? 23.013 5.691 -5.374 1.00 73.25 306 LEU A CA 1
ATOM 2349 C C . LEU A 1 306 ? 24.532 5.807 -5.285 1.00 73.25 306 LEU A C 1
ATOM 2351 O O . LEU A 1 306 ? 24.984 6.704 -4.583 1.00 73.25 306 LEU A O 1
ATOM 2355 N N . LYS A 1 307 ? 25.311 4.951 -5.964 1.00 78.69 307 LYS A N 1
ATOM 2356 C CA . LYS A 1 307 ? 26.775 4.824 -5.793 1.00 78.69 307 LYS A CA 1
ATOM 2357 C C . LYS A 1 307 ? 27.520 6.161 -5.768 1.00 78.69 307 LYS A C 1
ATOM 2359 O O . LYS A 1 307 ? 28.281 6.404 -4.835 1.00 78.69 307 LYS A O 1
ATOM 2364 N N . ASP A 1 308 ? 27.241 7.042 -6.724 1.00 78.38 308 ASP A N 1
ATOM 2365 C CA . ASP A 1 308 ? 27.911 8.348 -6.834 1.00 78.38 308 ASP A CA 1
ATOM 2366 C C . ASP A 1 308 ? 27.268 9.443 -5.962 1.00 78.38 308 ASP A C 1
ATOM 2368 O O . ASP A 1 308 ? 27.798 10.545 -5.831 1.00 78.38 308 ASP A O 1
ATOM 2372 N N . LYS A 1 309 ? 26.121 9.143 -5.345 1.00 75.56 309 LYS A N 1
ATOM 2373 C CA . LYS A 1 309 ? 25.338 10.042 -4.485 1.00 75.56 309 LYS A CA 1
ATOM 2374 C C . LYS A 1 309 ? 25.474 9.713 -2.995 1.00 75.56 309 LYS A C 1
ATOM 2376 O O . LYS A 1 309 ? 24.901 10.429 -2.168 1.00 75.56 309 LYS A O 1
ATOM 2381 N N . ILE A 1 310 ? 26.218 8.658 -2.639 1.00 84.00 310 ILE A N 1
ATOM 2382 C CA . ILE A 1 310 ? 26.409 8.234 -1.248 1.00 84.00 310 ILE A CA 1
ATOM 2383 C C . ILE A 1 310 ? 27.080 9.354 -0.452 1.00 84.00 310 ILE A C 1
ATOM 2385 O O . ILE A 1 310 ? 28.171 9.828 -0.761 1.00 84.00 310 ILE A O 1
ATOM 2389 N N . ASN A 1 311 ? 26.426 9.748 0.631 1.00 85.44 311 ASN A N 1
ATOM 2390 C CA . ASN A 1 311 ? 26.894 10.740 1.585 1.00 85.44 311 ASN A CA 1
ATOM 2391 C C . ASN A 1 311 ? 26.386 10.401 2.999 1.00 85.44 311 ASN A C 1
ATOM 2393 O O . ASN A 1 311 ? 25.654 9.431 3.206 1.00 85.44 311 ASN A O 1
ATOM 2397 N N . LYS A 1 312 ? 26.726 11.241 3.983 1.00 87.94 312 LYS A N 1
ATOM 2398 C CA . LYS A 1 312 ? 26.337 11.054 5.395 1.00 87.94 312 LYS A CA 1
ATOM 2399 C C . LYS A 1 312 ? 24.819 10.971 5.648 1.00 87.94 312 LYS A C 1
ATOM 2401 O O . LYS A 1 312 ? 24.416 10.496 6.700 1.00 87.94 312 LYS A O 1
ATOM 2406 N N . HIS A 1 313 ? 23.996 11.436 4.709 1.00 85.31 313 HIS A N 1
ATOM 2407 C CA . HIS A 1 313 ? 22.535 11.458 4.799 1.00 85.31 313 HIS A CA 1
ATOM 2408 C C . HIS A 1 313 ? 21.873 10.231 4.167 1.00 85.31 313 HIS A C 1
ATOM 2410 O O . HIS A 1 313 ? 20.714 9.937 4.444 1.00 85.31 313 HIS A O 1
ATOM 2416 N N . THR A 1 314 ? 22.612 9.485 3.342 1.00 85.06 314 THR A N 1
ATOM 2417 C CA . THR A 1 314 ? 22.050 8.425 2.495 1.00 85.06 314 THR A CA 1
ATOM 2418 C C . THR A 1 314 ? 21.375 7.329 3.313 1.00 85.06 314 THR A C 1
ATOM 2420 O O . THR A 1 314 ? 20.291 6.900 2.952 1.00 85.06 314 THR A O 1
ATOM 2423 N N . PHE A 1 315 ? 21.945 6.926 4.452 1.00 86.25 315 PHE A N 1
ATOM 2424 C CA . PHE A 1 315 ? 21.324 5.909 5.306 1.00 86.25 315 PHE A CA 1
ATOM 2425 C C . PHE A 1 315 ? 19.926 6.327 5.794 1.00 86.25 315 PHE A C 1
ATOM 2427 O O . PHE A 1 315 ? 18.960 5.586 5.623 1.00 86.25 315 PHE A O 1
ATOM 2434 N N . ASN A 1 316 ? 19.800 7.537 6.347 1.00 87.69 316 ASN A N 1
ATOM 2435 C CA . ASN A 1 316 ? 18.525 8.044 6.862 1.00 87.69 316 ASN A CA 1
ATOM 2436 C C . ASN A 1 316 ? 17.501 8.251 5.745 1.00 87.69 316 ASN A C 1
ATOM 2438 O O . ASN A 1 316 ? 16.324 7.954 5.923 1.00 87.69 316 ASN A O 1
ATOM 2442 N N . SER A 1 317 ? 17.954 8.723 4.585 1.00 85.56 317 SER A N 1
ATOM 2443 C CA . SER A 1 317 ? 17.101 8.961 3.424 1.00 85.56 317 SER A CA 1
ATOM 2444 C C . SER A 1 317 ? 16.549 7.678 2.784 1.00 85.56 317 SER A C 1
ATOM 2446 O O . SER A 1 317 ? 15.612 7.774 1.997 1.00 85.56 317 SER A O 1
ATOM 2448 N N . GLN A 1 318 ? 17.120 6.507 3.093 1.00 86.81 318 GLN A N 1
ATOM 2449 C CA . GLN A 1 318 ? 16.797 5.211 2.476 1.00 86.81 318 GLN A CA 1
ATOM 2450 C C . GLN A 1 318 ? 16.168 4.190 3.435 1.00 86.81 318 GLN A C 1
ATOM 2452 O O . GLN A 1 318 ? 15.661 3.160 3.006 1.00 86.81 318 GLN A O 1
ATOM 2457 N N . SER A 1 319 ? 16.204 4.444 4.741 1.00 91.19 319 SER A N 1
ATOM 2458 C CA . SER A 1 319 ? 15.790 3.474 5.756 1.00 91.19 319 SER A CA 1
ATOM 2459 C C . SER A 1 319 ? 14.281 3.520 6.013 1.00 91.19 319 SER A C 1
ATOM 2461 O O . SER A 1 319 ? 13.784 4.522 6.527 1.00 91.19 319 SER A O 1
ATOM 2463 N N . PHE A 1 320 ? 13.550 2.432 5.734 1.00 94.12 320 PHE A N 1
ATOM 2464 C CA . PHE A 1 320 ? 12.112 2.341 6.043 1.00 94.12 320 PHE A CA 1
ATOM 2465 C C . PHE A 1 320 ? 11.787 2.626 7.516 1.00 94.12 320 PHE A C 1
ATOM 2467 O O . PHE A 1 320 ? 10.904 3.448 7.759 1.00 94.12 320 PHE A O 1
ATOM 2474 N N . PRO A 1 321 ? 12.508 2.070 8.515 1.00 94.75 321 PRO A N 1
ATOM 2475 C CA . PRO A 1 321 ? 12.285 2.447 9.908 1.00 94.75 321 PRO A CA 1
ATOM 2476 C C . PRO A 1 321 ? 12.415 3.951 10.160 1.00 94.75 321 PRO A C 1
ATOM 2478 O O . PRO A 1 321 ? 11.627 4.511 10.920 1.00 94.75 321 PRO A O 1
ATOM 2481 N N . VAL A 1 322 ? 13.379 4.624 9.517 1.00 94.62 322 VAL A N 1
ATOM 2482 C CA . VAL A 1 322 ? 13.552 6.082 9.643 1.00 94.62 322 VAL A CA 1
ATOM 2483 C C . VAL A 1 322 ? 12.384 6.823 8.996 1.00 94.62 322 VAL A C 1
ATOM 2485 O O . VAL A 1 322 ? 11.885 7.775 9.593 1.00 94.62 322 VAL A O 1
ATOM 2488 N N . MET A 1 323 ? 11.907 6.368 7.831 1.00 93.31 323 MET A N 1
ATOM 2489 C CA . MET A 1 323 ? 10.732 6.950 7.171 1.00 93.31 323 MET A CA 1
ATOM 2490 C C . MET A 1 323 ? 9.505 6.908 8.087 1.00 93.31 323 MET A C 1
ATOM 2492 O O . MET A 1 323 ? 8.885 7.935 8.344 1.00 93.31 323 MET A O 1
ATOM 2496 N N . VAL A 1 324 ? 9.188 5.744 8.657 1.00 96.12 324 VAL A N 1
ATOM 2497 C CA . VAL A 1 324 ? 8.014 5.604 9.536 1.00 96.12 324 VAL A CA 1
ATOM 2498 C C . VAL A 1 324 ? 8.211 6.355 10.857 1.00 96.12 324 VAL A C 1
ATOM 2500 O O . VAL A 1 324 ? 7.294 7.016 11.341 1.00 96.12 324 VAL A O 1
ATOM 2503 N N . SER A 1 325 ? 9.427 6.353 11.413 1.00 95.56 325 SER A N 1
ATOM 2504 C CA . SER A 1 325 ? 9.733 7.091 12.649 1.00 95.56 325 SER A CA 1
ATOM 2505 C C . SER A 1 325 ? 9.547 8.602 12.498 1.00 95.56 325 SER A C 1
ATOM 2507 O O . SER A 1 325 ? 9.158 9.268 13.455 1.00 95.56 325 SER A O 1
ATOM 2509 N N . ARG A 1 326 ? 9.782 9.155 11.301 1.00 94.94 326 ARG A N 1
ATOM 2510 C CA . ARG A 1 326 ? 9.542 10.577 11.009 1.00 94.94 326 ARG A CA 1
ATOM 2511 C C . ARG A 1 326 ? 8.062 10.948 11.029 1.00 94.94 326 ARG A C 1
ATOM 2513 O O . ARG A 1 326 ? 7.737 12.041 11.476 1.00 94.94 326 ARG A O 1
ATOM 2520 N N . LEU A 1 327 ? 7.169 10.035 10.643 1.00 94.75 327 LEU A N 1
ATOM 2521 C CA . LEU A 1 327 ? 5.726 10.225 10.827 1.00 94.75 327 LEU A CA 1
ATOM 2522 C C . LEU A 1 327 ? 5.365 10.264 12.314 1.00 94.75 327 LEU A C 1
ATOM 2524 O O . LEU A 1 327 ? 4.631 11.147 12.745 1.00 94.75 327 LEU A O 1
ATOM 2528 N N . SER A 1 328 ? 5.926 9.351 13.112 1.00 94.31 328 SER A N 1
ATOM 2529 C CA . SER A 1 328 ? 5.719 9.355 14.567 1.00 94.31 328 SER A CA 1
ATOM 2530 C C . SER A 1 328 ? 6.208 10.652 15.213 1.00 94.31 328 SER A C 1
ATOM 2532 O O . SER A 1 328 ? 5.509 11.226 16.046 1.00 94.31 328 SER A O 1
ATOM 2534 N N . TYR A 1 329 ? 7.358 11.165 14.765 1.00 93.19 329 TYR A N 1
ATOM 2535 C CA . TYR A 1 329 ? 7.872 12.470 15.175 1.00 93.19 329 TYR A CA 1
ATOM 2536 C C . TYR A 1 329 ? 6.934 13.619 14.775 1.00 93.19 329 TYR A C 1
ATOM 2538 O O . TYR A 1 329 ? 6.592 14.434 15.628 1.00 93.19 329 TYR A O 1
ATOM 2546 N N . TYR A 1 330 ? 6.480 13.656 13.517 1.00 92.44 330 TYR A N 1
ATOM 2547 C CA . TYR A 1 330 ? 5.577 14.689 12.998 1.00 92.44 330 TYR A CA 1
ATOM 2548 C C . TYR A 1 330 ? 4.258 14.758 13.781 1.00 92.44 330 TYR A C 1
ATOM 2550 O O . TYR A 1 330 ? 3.855 15.823 14.243 1.00 92.44 330 TYR A O 1
ATOM 2558 N N . PHE A 1 331 ? 3.618 13.609 14.010 1.00 91.69 331 PHE A N 1
ATOM 2559 C CA . PHE A 1 331 ? 2.378 13.524 14.786 1.00 91.69 331 PHE A CA 1
ATOM 2560 C C . PHE A 1 331 ? 2.598 13.567 16.304 1.00 91.69 331 PHE A C 1
ATOM 2562 O O . PHE A 1 331 ? 1.626 13.583 17.059 1.00 91.69 331 PHE A O 1
ATOM 2569 N N . ASN A 1 332 ? 3.856 13.551 16.762 1.00 93.75 332 ASN A N 1
ATOM 2570 C CA . ASN A 1 332 ? 4.241 13.377 18.162 1.00 93.75 332 ASN A CA 1
ATOM 2571 C C . ASN A 1 332 ? 3.474 12.217 18.830 1.00 93.75 332 ASN A C 1
ATOM 2573 O O . ASN A 1 332 ? 2.905 12.363 19.916 1.00 93.75 332 ASN A O 1
ATOM 2577 N N . SER A 1 333 ? 3.406 11.076 18.145 1.00 91.81 333 SER A N 1
ATOM 2578 C CA . SER A 1 333 ? 2.649 9.921 18.620 1.00 91.81 333 SER A CA 1
ATOM 2579 C C . SER A 1 333 ? 3.425 9.102 19.655 1.00 91.81 333 SER A C 1
ATOM 2581 O O . SER A 1 333 ? 4.643 8.947 19.570 1.00 91.81 333 SER A O 1
ATOM 2583 N N . ARG A 1 334 ? 2.707 8.533 20.629 1.00 91.88 334 ARG A N 1
ATOM 2584 C CA . ARG A 1 334 ? 3.248 7.616 21.648 1.00 91.88 334 ARG A CA 1
ATOM 2585 C C . ARG A 1 334 ? 2.943 6.141 21.371 1.00 91.88 334 ARG A C 1
ATOM 2587 O O . ARG A 1 334 ? 3.441 5.279 22.094 1.00 91.88 334 ARG A O 1
ATOM 2594 N N . GLY A 1 335 ? 2.138 5.857 20.346 1.00 92.44 335 GLY A N 1
ATOM 2595 C CA . GLY A 1 335 ? 1.780 4.495 19.962 1.00 92.44 335 GLY A CA 1
ATOM 2596 C C . GLY A 1 335 ? 2.927 3.736 19.275 1.00 92.44 335 GLY A C 1
ATOM 2597 O O . GLY A 1 335 ? 3.993 4.301 19.006 1.00 92.44 335 GLY A O 1
ATOM 2598 N N . PRO A 1 336 ? 2.729 2.440 18.969 1.00 94.75 336 PRO A N 1
ATOM 2599 C CA . PRO A 1 336 ? 3.685 1.654 18.197 1.00 94.75 336 PRO A CA 1
ATOM 2600 C C . PRO A 1 336 ? 3.982 2.299 16.842 1.00 94.75 336 PRO A C 1
ATOM 2602 O O . PRO A 1 336 ? 3.086 2.828 16.196 1.00 94.75 336 PRO A O 1
ATOM 2605 N N . CYS A 1 337 ? 5.231 2.215 16.394 1.00 96.31 337 CYS A N 1
ATOM 2606 C CA . CYS A 1 337 ? 5.684 2.757 15.117 1.00 96.31 337 CYS A CA 1
ATOM 2607 C C . CYS A 1 337 ? 6.486 1.679 14.384 1.00 96.31 337 CYS A C 1
ATOM 2609 O O . CYS A 1 337 ? 7.571 1.310 14.836 1.00 96.31 337 CYS A O 1
ATOM 2611 N N . GLN A 1 338 ? 5.939 1.132 13.296 1.00 97.06 338 GLN A N 1
ATOM 2612 C CA . GLN A 1 338 ? 6.484 -0.054 12.633 1.00 97.06 338 GLN A CA 1
ATOM 2613 C C . GLN A 1 338 ? 6.465 0.074 11.106 1.00 97.06 338 GLN A C 1
ATOM 2615 O O . GLN A 1 338 ? 5.420 0.286 10.493 1.00 97.06 338 GLN A O 1
ATOM 2620 N N . SER A 1 339 ? 7.633 -0.119 10.491 1.00 97.25 339 SER A N 1
ATOM 2621 C CA . SER A 1 339 ? 7.743 -0.492 9.080 1.00 97.25 339 SER A CA 1
ATOM 2622 C C . SER A 1 339 ? 7.606 -2.009 8.960 1.00 97.25 339 SER A C 1
ATOM 2624 O O . SER A 1 339 ? 8.333 -2.735 9.642 1.00 97.25 339 SER A O 1
ATOM 2626 N N . ILE A 1 340 ? 6.702 -2.478 8.108 1.00 96.81 340 ILE A N 1
ATOM 2627 C CA . ILE A 1 340 ? 6.394 -3.894 7.910 1.00 96.81 340 ILE A CA 1
ATOM 2628 C C . ILE A 1 340 ? 6.718 -4.257 6.466 1.00 96.81 340 ILE A C 1
ATOM 2630 O O . ILE A 1 340 ? 6.179 -3.652 5.543 1.00 96.81 340 ILE A O 1
ATOM 2634 N N . ASP A 1 341 ? 7.569 -5.265 6.304 1.00 94.81 341 ASP A N 1
ATOM 2635 C CA . ASP A 1 341 ? 7.891 -5.862 5.014 1.00 94.81 341 ASP A CA 1
ATOM 2636 C C . ASP A 1 341 ? 7.430 -7.323 5.021 1.00 94.81 341 ASP A C 1
ATOM 2638 O O . ASP A 1 341 ? 7.938 -8.162 5.768 1.00 94.81 341 ASP A O 1
ATOM 2642 N N . ALA A 1 342 ? 6.395 -7.586 4.234 1.00 93.31 342 ALA A N 1
ATOM 2643 C CA . ALA A 1 342 ? 5.860 -8.902 3.921 1.00 93.31 342 ALA A CA 1
ATOM 2644 C C . ALA A 1 342 ? 5.652 -9.015 2.399 1.00 93.31 342 ALA A C 1
ATOM 2646 O O . ALA A 1 342 ? 4.648 -9.574 1.950 1.00 93.31 342 ALA A O 1
ATOM 2647 N N . GLU A 1 343 ? 6.562 -8.414 1.621 1.00 90.00 343 GLU A N 1
ATOM 2648 C CA . GLU A 1 343 ? 6.509 -8.348 0.157 1.00 90.00 343 GLU A CA 1
ATOM 2649 C C . GLU A 1 343 ? 5.159 -7.792 -0.337 1.00 90.00 343 GLU A C 1
ATOM 2651 O O . GLU A 1 343 ? 4.707 -6.744 0.140 1.00 90.00 343 GLU A O 1
ATOM 2656 N N . GLU A 1 344 ? 4.470 -8.467 -1.260 1.00 91.00 344 GLU A N 1
ATOM 2657 C CA . GLU A 1 344 ? 3.185 -8.023 -1.811 1.00 91.00 344 GLU A CA 1
ATOM 2658 C C . GLU A 1 344 ? 2.058 -7.962 -0.762 1.00 91.00 344 GLU A C 1
ATOM 2660 O O . GLU A 1 344 ? 1.051 -7.286 -0.977 1.00 91.00 344 GLU A O 1
ATOM 2665 N N . ALA A 1 345 ? 2.218 -8.624 0.392 1.00 93.62 345 ALA A N 1
ATOM 2666 C CA . ALA A 1 345 ? 1.251 -8.602 1.490 1.00 93.62 345 ALA A CA 1
ATOM 2667 C C . ALA A 1 345 ? 1.505 -7.479 2.514 1.00 93.62 345 ALA A C 1
ATOM 2669 O O . ALA A 1 345 ? 0.707 -7.315 3.442 1.00 93.62 345 ALA A O 1
ATOM 2670 N N . SER A 1 346 ? 2.569 -6.677 2.357 1.00 95.25 346 SER A N 1
ATOM 2671 C CA . SER A 1 346 ? 2.999 -5.666 3.341 1.00 95.25 346 SER A CA 1
ATOM 2672 C C . SER A 1 346 ? 1.875 -4.728 3.792 1.00 95.25 346 SER A C 1
ATOM 2674 O O . SER A 1 346 ? 1.728 -4.469 4.986 1.00 95.25 346 SER A O 1
ATOM 2676 N N . GLY A 1 347 ? 1.041 -4.249 2.861 1.00 95.12 347 GLY A N 1
ATOM 2677 C CA . GLY A 1 347 ? -0.073 -3.352 3.186 1.00 95.12 347 GLY A CA 1
ATOM 2678 C C . GLY A 1 347 ? -1.174 -4.016 4.016 1.00 95.12 347 GLY A C 1
ATOM 2679 O O . GLY A 1 347 ? -1.642 -3.438 4.996 1.00 95.12 347 GLY A O 1
ATOM 2680 N N . SER A 1 348 ? -1.557 -5.253 3.683 1.00 94.44 348 SER A N 1
ATOM 2681 C CA . SER A 1 348 ? -2.534 -6.015 4.474 1.00 94.44 348 SER A CA 1
ATOM 2682 C C . SER A 1 348 ? -1.989 -6.429 5.839 1.00 94.44 348 SER A C 1
ATOM 2684 O O . SER A 1 348 ? -2.737 -6.431 6.812 1.00 94.44 348 SER A O 1
ATOM 2686 N N . THR A 1 349 ? -0.691 -6.719 5.942 1.00 96.19 349 THR A N 1
ATOM 2687 C CA . THR A 1 349 ? -0.044 -7.034 7.222 1.00 96.19 349 THR A CA 1
ATOM 2688 C C . THR A 1 349 ? 0.038 -5.799 8.120 1.00 96.19 349 THR A C 1
ATOM 2690 O O . THR A 1 349 ? -0.210 -5.893 9.319 1.00 96.19 349 THR A O 1
ATOM 2693 N N . ALA A 1 350 ? 0.307 -4.617 7.553 1.00 97.31 350 ALA A N 1
ATOM 2694 C CA . ALA A 1 350 ? 0.238 -3.356 8.292 1.00 97.31 350 ALA A CA 1
ATOM 2695 C C . ALA A 1 350 ? -1.185 -3.040 8.778 1.00 97.31 350 ALA A C 1
ATOM 2697 O O . ALA A 1 350 ? -1.359 -2.557 9.899 1.00 97.31 350 ALA A O 1
ATOM 2698 N N . LEU A 1 351 ? -2.202 -3.357 7.970 1.00 96.00 351 LEU A N 1
ATOM 2699 C CA . LEU A 1 351 ? -3.603 -3.248 8.374 1.00 96.00 351 LEU A CA 1
ATOM 2700 C C . LEU A 1 351 ? -3.937 -4.177 9.538 1.00 96.00 351 LEU A C 1
ATOM 2702 O O . LEU A 1 351 ? -4.536 -3.725 10.510 1.00 96.00 351 LEU A O 1
ATOM 2706 N N . ASP A 1 352 ? -3.521 -5.439 9.458 1.00 94.38 352 ASP A N 1
ATOM 2707 C CA . ASP A 1 352 ? -3.729 -6.417 10.525 1.00 94.38 352 ASP A CA 1
ATOM 2708 C C . ASP A 1 352 ? -3.077 -5.965 11.839 1.00 94.38 352 ASP A C 1
ATOM 2710 O O . ASP A 1 352 ? -3.738 -5.944 12.875 1.00 94.38 352 ASP A O 1
ATOM 2714 N N . ALA A 1 353 ? -1.834 -5.476 11.784 1.00 94.19 353 ALA A N 1
ATOM 2715 C CA . ALA A 1 353 ? -1.135 -4.934 12.948 1.00 94.19 353 ALA A CA 1
ATOM 2716 C C . ALA A 1 353 ? -1.862 -3.722 13.565 1.00 94.19 353 ALA A C 1
ATOM 2718 O O . ALA A 1 353 ? -1.997 -3.631 14.789 1.00 94.19 353 ALA A O 1
ATOM 2719 N N . GLY A 1 354 ? -2.380 -2.813 12.731 1.00 94.00 354 GLY A N 1
ATOM 2720 C CA . GLY A 1 354 ? -3.169 -1.664 13.180 1.00 94.00 354 GLY A CA 1
ATOM 2721 C C . GLY A 1 354 ? -4.494 -2.062 13.832 1.00 94.00 354 GLY A C 1
ATOM 2722 O O . GLY A 1 354 ? -4.843 -1.545 14.894 1.00 94.00 354 GLY A O 1
ATOM 2723 N N . VAL A 1 355 ? -5.212 -3.017 13.240 1.00 91.88 355 VAL A N 1
ATOM 2724 C CA . VAL A 1 355 ? -6.466 -3.555 13.790 1.00 91.88 355 VAL A CA 1
ATOM 2725 C C . VAL A 1 355 ? -6.209 -4.299 15.100 1.00 91.88 355 VAL A C 1
ATOM 2727 O O . VAL A 1 355 ? -6.938 -4.103 16.073 1.00 91.88 355 VAL A O 1
ATOM 2730 N N . GLU A 1 356 ? -5.152 -5.110 15.172 1.00 89.94 356 GLU A N 1
ATOM 2731 C CA . GLU A 1 356 ? -4.776 -5.820 16.393 1.00 89.94 356 GLU A CA 1
ATOM 2732 C C . GLU A 1 356 ? -4.430 -4.839 17.518 1.00 89.94 356 GLU A C 1
ATOM 2734 O O . GLU A 1 356 ? -4.896 -5.012 18.648 1.00 89.94 356 GLU A O 1
ATOM 2739 N N . TYR A 1 357 ? -3.666 -3.788 17.212 1.00 91.00 357 TYR A N 1
ATOM 2740 C CA . TYR A 1 357 ? -3.337 -2.731 18.164 1.00 91.00 357 TYR A CA 1
ATOM 2741 C C . TYR A 1 357 ? -4.592 -2.061 18.737 1.00 91.00 357 TYR A C 1
ATOM 2743 O O . TYR A 1 357 ? -4.714 -1.950 19.955 1.00 91.00 357 TYR A O 1
ATOM 2751 N N . LEU A 1 358 ? -5.553 -1.690 17.885 1.00 88.50 358 LEU A N 1
ATOM 2752 C CA . LEU A 1 358 ? -6.802 -1.061 18.325 1.00 88.50 358 LEU A CA 1
ATOM 2753 C C . LEU A 1 358 ? -7.733 -2.018 19.078 1.00 88.50 358 LEU A C 1
ATOM 2755 O O . LEU A 1 358 ? -8.477 -1.587 19.954 1.00 88.50 358 LEU A O 1
ATOM 2759 N N . SER A 1 359 ? -7.666 -3.320 18.791 1.00 80.31 359 SER A N 1
ATOM 2760 C CA . SER A 1 359 ? -8.459 -4.328 19.505 1.00 80.31 359 SER A CA 1
ATOM 2761 C C . SER A 1 359 ? -8.009 -4.543 20.959 1.00 80.31 359 SER A C 1
ATOM 2763 O O . SER A 1 359 ? -8.762 -5.076 21.779 1.00 80.31 359 SER A O 1
ATOM 2765 N N . LYS A 1 360 ? -6.787 -4.118 21.310 1.00 77.31 360 LYS A N 1
ATOM 2766 C CA . LYS A 1 360 ? -6.252 -4.172 22.675 1.00 77.31 360 LYS A CA 1
ATOM 2767 C C . LYS A 1 360 ? -6.719 -2.922 23.434 1.00 77.31 360 LYS A C 1
ATOM 2769 O O . LYS A 1 360 ? -6.094 -1.867 23.360 1.00 77.31 360 LYS A O 1
ATOM 2774 N N . LYS A 1 361 ? -7.820 -3.065 24.185 1.00 61.06 361 LYS A N 1
ATOM 2775 C CA . LYS A 1 361 ? -8.566 -2.011 24.920 1.00 61.06 361 LYS A CA 1
ATOM 2776 C C . LYS A 1 361 ? -7.748 -1.107 25.857 1.00 61.06 361 LYS A C 1
ATOM 2778 O O . LYS A 1 361 ? -8.278 -0.117 26.347 1.00 61.06 361 LYS A O 1
ATOM 2783 N N . GLU A 1 362 ? -6.488 -1.434 26.126 1.00 61.31 362 GLU A N 1
ATOM 2784 C CA . GLU A 1 362 ? -5.638 -0.693 27.059 1.00 61.31 362 GLU A CA 1
ATOM 2785 C C . GLU A 1 362 ? -4.864 0.468 26.402 1.00 61.31 362 GLU A C 1
ATOM 2787 O O . GLU A 1 362 ? -4.370 1.324 27.134 1.00 61.31 362 GLU A O 1
ATOM 2792 N N . HIS A 1 363 ? -4.756 0.542 25.059 1.00 54.47 363 HIS A N 1
ATOM 2793 C CA . HIS A 1 363 ? -3.726 1.396 24.430 1.00 54.47 363 HIS A CA 1
ATOM 2794 C C . HIS A 1 363 ? -4.062 2.117 23.110 1.00 54.47 363 HIS A C 1
ATOM 2796 O O . HIS A 1 363 ? -3.229 2.898 22.663 1.00 54.47 363 HIS A O 1
ATOM 2802 N N . GLY A 1 364 ? -5.191 1.882 22.435 1.00 63.34 364 GLY A N 1
ATOM 2803 C CA . GLY A 1 364 ? -5.406 2.401 21.072 1.00 63.34 364 GLY A CA 1
ATOM 2804 C C . GLY A 1 364 ? -6.348 3.603 20.978 1.00 63.34 364 GLY A C 1
ATOM 2805 O O . GLY A 1 364 ? -7.556 3.405 20.912 1.00 63.34 364 GLY A O 1
ATOM 2806 N N . ALA A 1 365 ? -5.832 4.836 20.892 1.00 81.62 365 ALA A N 1
ATOM 2807 C CA . ALA A 1 365 ? -6.669 6.014 20.597 1.00 81.62 365 ALA A CA 1
ATOM 2808 C C . ALA A 1 365 ? -6.968 6.170 19.090 1.00 81.62 365 ALA A C 1
ATOM 2810 O O . ALA A 1 365 ? -7.911 6.855 18.696 1.00 81.62 365 ALA A O 1
ATOM 2811 N N . GLY A 1 366 ? -6.159 5.535 18.244 1.00 90.62 366 GLY A N 1
ATOM 2812 C CA . GLY A 1 366 ? -6.266 5.551 16.789 1.00 90.62 366 GLY A CA 1
ATOM 2813 C C . GLY A 1 366 ? -5.035 4.910 16.153 1.00 90.62 366 GLY A C 1
ATOM 2814 O O . GLY A 1 366 ? -4.066 4.598 16.845 1.00 90.62 366 GLY A O 1
ATOM 2815 N N . ALA A 1 367 ? -5.060 4.683 14.846 1.00 94.94 367 ALA A N 1
ATOM 2816 C CA . ALA A 1 367 ? -3.893 4.199 14.122 1.00 94.94 367 ALA A CA 1
ATOM 2817 C C . ALA A 1 367 ? -3.848 4.745 12.694 1.00 94.94 367 ALA A C 1
ATOM 2819 O O . ALA A 1 367 ? -4.862 4.768 12.005 1.00 94.94 367 ALA A O 1
ATOM 2820 N N . PHE A 1 368 ? -2.663 5.130 12.236 1.00 97.12 368 PHE A N 1
ATOM 2821 C CA . PHE A 1 368 ? -2.365 5.289 10.822 1.00 97.12 368 PHE A CA 1
ATOM 2822 C C . PHE A 1 368 ? -1.880 3.952 10.267 1.00 97.12 368 PHE A C 1
ATOM 2824 O O . PHE A 1 368 ? -0.922 3.365 10.774 1.00 97.12 368 PHE A O 1
ATOM 2831 N N . VAL A 1 369 ? -2.537 3.481 9.213 1.00 98.12 369 VAL A N 1
ATOM 2832 C CA . VAL A 1 369 ? -2.118 2.313 8.439 1.00 98.12 369 VAL A CA 1
ATOM 2833 C C . VAL A 1 369 ? -1.853 2.764 7.020 1.00 98.12 369 VAL A C 1
ATOM 2835 O O . VAL A 1 369 ? -2.710 3.373 6.392 1.00 98.12 369 VAL A O 1
ATOM 2838 N N . SER A 1 370 ? -0.682 2.456 6.488 1.00 97.94 370 SER A N 1
ATOM 2839 C CA . SER A 1 370 ? -0.291 2.918 5.161 1.00 97.94 370 SER A CA 1
ATOM 2840 C C . SER A 1 370 ? 0.483 1.867 4.389 1.00 97.94 370 SER A C 1
ATOM 2842 O O . SER A 1 370 ? 0.998 0.915 4.969 1.00 97.94 370 SER A O 1
ATOM 2844 N N . ALA A 1 371 ? 0.564 2.038 3.076 1.00 97.12 371 ALA A N 1
ATOM 2845 C CA . ALA A 1 371 ? 1.460 1.270 2.227 1.00 97.12 371 ALA A CA 1
ATOM 2846 C C . ALA A 1 371 ? 1.912 2.119 1.042 1.00 97.12 371 ALA A C 1
ATOM 2848 O O . ALA A 1 371 ? 1.120 2.910 0.530 1.00 97.12 371 ALA A O 1
ATOM 2849 N N . ALA A 1 372 ? 3.164 1.955 0.614 1.00 92.94 372 ALA A N 1
ATOM 2850 C CA . ALA A 1 372 ? 3.706 2.660 -0.543 1.00 92.94 372 ALA A CA 1
ATOM 2851 C C . ALA A 1 372 ? 4.610 1.752 -1.383 1.00 92.94 372 ALA A C 1
ATOM 2853 O O . ALA A 1 372 ? 5.457 1.030 -0.855 1.00 92.94 372 ALA A O 1
ATOM 2854 N N . THR A 1 373 ? 4.470 1.852 -2.701 1.00 91.12 373 THR A N 1
ATOM 2855 C CA . THR A 1 373 ? 5.309 1.163 -3.683 1.00 91.12 373 THR A CA 1
ATOM 2856 C C . THR A 1 373 ? 5.720 2.148 -4.767 1.00 91.12 373 THR A C 1
ATOM 2858 O O . THR A 1 373 ? 4.886 2.862 -5.326 1.00 91.12 373 THR A O 1
ATOM 2861 N N . TYR A 1 374 ? 7.015 2.171 -5.071 1.00 87.88 374 TYR A N 1
ATOM 2862 C CA . TYR A 1 374 ? 7.594 2.982 -6.134 1.00 87.88 374 TYR A CA 1
ATOM 2863 C C . TYR A 1 374 ? 8.633 2.157 -6.887 1.00 87.88 374 TYR A C 1
ATOM 2865 O O . TYR A 1 374 ? 9.346 1.356 -6.283 1.00 87.88 374 TYR A O 1
ATOM 2873 N N . ILE A 1 375 ? 8.718 2.340 -8.201 1.00 86.81 375 ILE A N 1
ATOM 2874 C CA . ILE A 1 375 ? 9.623 1.591 -9.066 1.00 86.81 375 ILE A CA 1
ATOM 2875 C C . ILE A 1 375 ? 10.820 2.492 -9.375 1.00 86.81 375 ILE A C 1
ATOM 2877 O O . ILE A 1 375 ? 10.841 3.218 -10.368 1.00 86.81 375 ILE A O 1
ATOM 2881 N N . ASP A 1 376 ? 11.821 2.447 -8.492 1.00 79.44 376 ASP A N 1
ATOM 2882 C CA . ASP A 1 376 ? 13.011 3.308 -8.559 1.00 79.44 376 ASP A CA 1
ATOM 2883 C C . ASP A 1 376 ? 13.938 2.996 -9.741 1.00 79.44 376 ASP A C 1
ATOM 2885 O O . ASP A 1 376 ? 14.686 3.860 -10.197 1.00 79.44 376 ASP A O 1
ATOM 2889 N N . GLY A 1 377 ? 13.940 1.760 -10.239 1.00 82.50 377 GLY A N 1
ATOM 2890 C CA . GLY A 1 377 ? 14.910 1.350 -11.242 1.00 82.50 377 GLY A CA 1
ATOM 2891 C C . GLY A 1 377 ? 14.605 0.025 -11.928 1.00 82.50 377 GLY A C 1
ATOM 2892 O O . GLY A 1 377 ? 13.696 -0.708 -11.526 1.00 82.50 377 GLY A O 1
ATOM 2893 N N . PRO A 1 378 ? 15.393 -0.304 -12.964 1.00 86.75 378 PRO A N 1
ATOM 2894 C CA . PRO A 1 378 ? 15.163 -1.478 -13.795 1.00 86.75 378 PRO A CA 1
ATOM 2895 C C . PRO A 1 378 ? 15.522 -2.788 -13.082 1.00 86.75 378 PRO A C 1
ATOM 2897 O O . PRO A 1 378 ? 14.940 -3.821 -13.403 1.00 86.75 378 PRO A O 1
ATOM 2900 N N . MET A 1 379 ? 16.448 -2.759 -12.113 1.00 87.25 379 MET A N 1
ATOM 2901 C CA . MET A 1 379 ? 17.056 -3.950 -11.500 1.00 87.25 379 MET A CA 1
ATOM 2902 C C . MET A 1 379 ? 16.032 -4.958 -10.972 1.00 87.25 379 MET A C 1
ATOM 2904 O O . MET A 1 379 ? 16.068 -6.130 -11.339 1.00 87.25 379 MET A O 1
ATOM 2908 N N . GLU A 1 380 ? 15.091 -4.510 -10.146 1.00 88.12 380 GLU A N 1
ATOM 2909 C CA . GLU A 1 380 ? 14.072 -5.389 -9.569 1.00 88.12 380 GLU A CA 1
ATOM 2910 C C . GLU A 1 380 ? 13.160 -5.986 -10.651 1.00 88.12 380 GLU A C 1
ATOM 2912 O O . GLU A 1 380 ? 12.831 -7.169 -10.614 1.00 88.12 380 GLU A O 1
ATOM 2917 N N . THR A 1 381 ? 12.795 -5.190 -11.659 1.00 90.19 381 THR A N 1
ATOM 2918 C CA . THR A 1 381 ? 11.986 -5.658 -12.792 1.00 90.19 381 THR A CA 1
ATOM 2919 C C . THR A 1 381 ? 12.739 -6.701 -13.623 1.00 90.19 381 THR A C 1
ATOM 2921 O O . THR A 1 381 ? 12.132 -7.681 -14.049 1.00 90.19 381 THR A O 1
ATOM 2924 N N . MET A 1 382 ? 14.054 -6.543 -13.816 1.00 89.62 382 MET A N 1
ATOM 2925 C CA . MET A 1 382 ? 14.897 -7.540 -14.489 1.00 89.62 382 MET A CA 1
ATOM 2926 C C . MET A 1 382 ? 14.948 -8.854 -13.704 1.00 89.62 382 MET A C 1
ATOM 2928 O O . MET A 1 382 ? 14.732 -9.913 -14.286 1.00 89.62 382 MET A O 1
ATOM 2932 N N . LEU A 1 383 ? 15.135 -8.796 -12.380 1.00 89.06 383 LEU A N 1
ATOM 2933 C CA . LEU A 1 383 ? 15.122 -9.984 -11.518 1.00 89.06 383 LEU A CA 1
ATOM 2934 C C . LEU A 1 383 ? 13.776 -10.723 -11.582 1.00 89.06 383 LEU A C 1
ATOM 2936 O O . LEU A 1 383 ? 13.742 -11.944 -11.721 1.00 89.06 383 LEU A O 1
ATOM 2940 N N . GLN A 1 384 ? 12.661 -9.989 -11.542 1.00 91.00 384 GLN A N 1
ATOM 2941 C CA . GLN A 1 384 ? 11.318 -10.569 -11.647 1.00 91.00 384 GLN A CA 1
ATOM 2942 C C . GLN A 1 384 ? 11.027 -11.125 -13.052 1.00 91.00 384 GLN A C 1
ATOM 2944 O O . GLN A 1 384 ? 10.344 -12.143 -13.180 1.00 91.00 384 GLN A O 1
ATOM 2949 N N . CYS A 1 385 ? 11.577 -10.512 -14.107 1.00 91.25 385 CYS A N 1
ATOM 2950 C CA . CYS A 1 385 ? 11.534 -11.072 -15.458 1.00 91.25 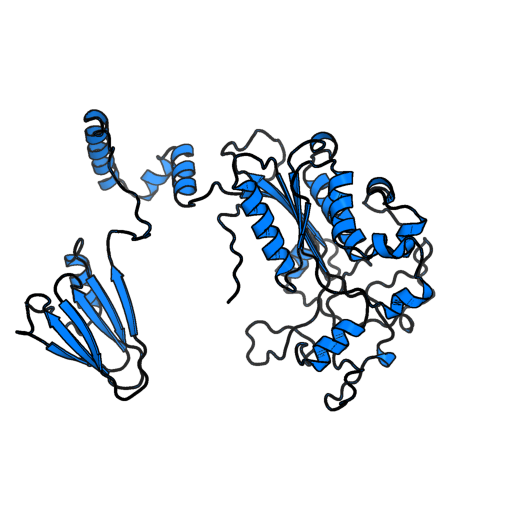385 CYS A CA 1
ATOM 2951 C C . CYS A 1 385 ? 12.315 -12.388 -15.530 1.00 91.25 385 CYS A C 1
ATOM 2953 O O . CYS A 1 385 ? 11.757 -13.388 -15.978 1.00 91.25 385 CYS A O 1
ATOM 2955 N N . ALA A 1 386 ? 13.554 -12.418 -15.030 1.00 89.25 386 ALA A N 1
ATOM 2956 C CA . ALA A 1 386 ? 14.388 -13.620 -14.993 1.00 89.25 386 ALA A CA 1
ATOM 2957 C C . ALA A 1 386 ? 13.734 -14.764 -14.193 1.00 89.25 386 ALA A C 1
ATOM 2959 O O . ALA A 1 386 ? 13.846 -15.928 -14.568 1.00 89.25 386 ALA A O 1
ATOM 2960 N N . ALA A 1 387 ? 12.982 -14.433 -13.139 1.00 90.12 387 ALA A N 1
ATOM 2961 C CA . ALA A 1 387 ? 12.188 -15.386 -12.364 1.00 90.12 387 ALA A CA 1
ATOM 2962 C C . ALA A 1 387 ? 10.873 -15.825 -13.048 1.00 90.12 387 ALA A C 1
ATOM 2964 O O . ALA A 1 387 ? 10.174 -16.693 -12.528 1.00 90.12 387 ALA A O 1
ATOM 2965 N N . GLY A 1 388 ? 10.512 -15.242 -14.197 1.00 90.69 388 GLY A N 1
ATOM 2966 C CA . GLY A 1 388 ? 9.288 -15.573 -14.933 1.00 90.69 388 GLY A CA 1
ATOM 2967 C C . GLY A 1 388 ? 7.996 -15.068 -14.283 1.00 90.69 388 GLY A C 1
ATOM 2968 O O . GLY A 1 388 ? 6.934 -15.621 -14.550 1.00 90.69 388 GLY A O 1
ATOM 2969 N N . LEU A 1 389 ? 8.076 -14.052 -13.418 1.00 93.12 389 LEU A N 1
ATOM 2970 C CA . LEU A 1 389 ? 6.933 -13.546 -12.647 1.00 93.12 389 LEU A CA 1
ATOM 2971 C C . LEU A 1 389 ? 6.105 -12.493 -13.405 1.00 93.12 389 LEU A C 1
ATOM 2973 O O . LEU A 1 389 ? 4.903 -12.340 -13.168 1.00 93.12 389 LEU A O 1
ATOM 2977 N N . ILE A 1 390 ? 6.751 -11.755 -14.309 1.00 94.75 390 ILE A N 1
ATOM 2978 C CA . ILE A 1 390 ? 6.141 -10.645 -15.042 1.00 94.75 390 ILE A CA 1
ATOM 2979 C C . ILE A 1 390 ? 5.395 -11.149 -16.282 1.00 94.75 390 ILE A C 1
ATOM 2981 O O . ILE A 1 390 ? 5.891 -11.979 -17.037 1.00 94.75 390 ILE A O 1
ATOM 2985 N N . ALA A 1 391 ? 4.211 -10.595 -16.535 1.00 94.62 391 ALA A N 1
ATOM 2986 C CA . ALA A 1 391 ? 3.428 -10.892 -17.728 1.00 94.62 391 ALA A CA 1
ATOM 2987 C C . ALA A 1 391 ? 4.183 -10.483 -19.002 1.00 94.62 391 ALA A C 1
ATOM 2989 O O . ALA A 1 391 ? 4.464 -9.298 -19.216 1.00 94.62 391 ALA A O 1
ATOM 2990 N N . ARG A 1 392 ? 4.440 -11.438 -19.902 1.00 90.62 392 ARG A N 1
ATOM 2991 C CA . ARG A 1 392 ? 5.021 -11.160 -21.231 1.00 90.62 392 ARG A CA 1
ATOM 2992 C C . ARG A 1 392 ? 4.052 -10.379 -22.107 1.00 90.62 392 ARG A C 1
ATOM 2994 O O . ARG A 1 392 ? 4.461 -9.533 -22.895 1.00 90.62 392 ARG A O 1
ATOM 3001 N N . SER A 1 393 ? 2.757 -10.623 -21.923 1.00 90.31 393 SER A N 1
ATOM 3002 C CA . SER A 1 393 ? 1.675 -9.853 -22.529 1.00 90.31 393 SER A CA 1
ATOM 3003 C C . SER A 1 393 ? 1.675 -8.379 -22.109 1.00 90.31 393 SER A C 1
ATOM 3005 O O . SER A 1 393 ? 1.015 -7.558 -22.747 1.00 90.31 393 SER A O 1
ATOM 3007 N N . GLY A 1 394 ? 2.399 -8.033 -21.037 1.00 91.12 394 GLY A N 1
ATOM 3008 C CA . GLY A 1 394 ? 2.444 -6.690 -20.480 1.00 91.12 394 GLY A CA 1
ATOM 3009 C C . GLY A 1 394 ? 1.158 -6.282 -19.772 1.00 91.12 394 GLY A C 1
ATOM 3010 O O . GLY A 1 394 ? 0.955 -5.086 -19.573 1.00 91.12 394 GLY A O 1
ATOM 3011 N N . ARG A 1 395 ? 0.271 -7.231 -19.434 1.00 93.31 395 ARG A N 1
ATOM 3012 C CA . ARG A 1 395 ? -0.993 -6.983 -18.727 1.00 93.31 395 ARG A CA 1
ATOM 3013 C C . ARG A 1 395 ? -1.259 -8.047 -17.674 1.00 93.31 395 ARG A C 1
ATOM 3015 O O . ARG A 1 395 ? -1.138 -9.234 -17.944 1.00 93.31 395 ARG A O 1
ATOM 3022 N N . ALA A 1 396 ? -1.699 -7.612 -16.497 1.00 91.81 396 ALA A N 1
ATOM 3023 C CA . ALA A 1 396 ? -2.216 -8.515 -15.481 1.00 91.81 396 ALA A CA 1
ATOM 3024 C C . ALA A 1 396 ? -3.646 -8.927 -15.863 1.00 91.81 396 ALA A C 1
ATOM 3026 O O . ALA A 1 396 ? -4.559 -8.103 -15.857 1.00 91.81 396 ALA A O 1
ATOM 3027 N N . ARG A 1 397 ? -3.844 -10.200 -16.218 1.00 89.44 397 ARG A N 1
ATOM 3028 C CA . ARG A 1 397 ? -5.150 -10.742 -16.630 1.00 89.44 397 ARG A CA 1
ATOM 3029 C C . ARG A 1 397 ? -5.738 -11.604 -15.517 1.00 89.44 397 ARG A C 1
ATOM 3031 O O . ARG A 1 397 ? -5.704 -12.828 -15.584 1.00 89.44 397 ARG A O 1
ATOM 3038 N N . ALA A 1 398 ? -6.213 -10.965 -14.450 1.00 85.06 398 ALA A N 1
ATOM 3039 C CA . ALA A 1 398 ? -6.739 -11.676 -13.287 1.00 85.06 398 ALA A CA 1
ATOM 3040 C C . ALA A 1 398 ? -7.848 -12.668 -13.695 1.00 85.06 398 ALA A C 1
ATOM 3042 O O . ALA A 1 398 ? -8.842 -12.272 -14.299 1.00 85.06 398 ALA A O 1
ATOM 3043 N N . PHE A 1 399 ? -7.660 -13.948 -13.350 1.00 89.31 399 PHE A N 1
ATOM 3044 C CA . PHE A 1 399 ? -8.577 -15.068 -13.628 1.00 89.31 399 PHE A CA 1
ATOM 3045 C C . PHE A 1 399 ? -8.781 -15.439 -15.109 1.00 89.31 399 PHE A C 1
ATOM 3047 O O . PHE A 1 399 ? -9.617 -16.291 -15.410 1.00 89.31 399 PHE A O 1
ATOM 3054 N N . ASP A 1 400 ? -8.017 -14.852 -16.032 1.00 93.69 400 ASP A N 1
ATOM 3055 C CA . ASP A 1 400 ? -8.105 -15.175 -17.456 1.00 93.69 400 ASP A CA 1
ATOM 3056 C C . ASP A 1 400 ? -7.317 -16.452 -17.801 1.00 93.69 400 ASP A C 1
ATOM 3058 O O . ASP A 1 400 ? -6.238 -16.700 -17.261 1.00 93.69 400 ASP A O 1
ATOM 3062 N N . GLN A 1 401 ? -7.817 -17.252 -18.751 1.00 93.38 401 GLN A N 1
ATOM 3063 C CA . GLN A 1 401 ? -7.142 -18.477 -19.208 1.00 93.38 401 GLN A CA 1
ATOM 3064 C C . GLN A 1 401 ? -5.751 -18.201 -19.807 1.00 93.38 401 GLN A C 1
ATOM 3066 O O . GLN A 1 401 ? -4.879 -19.068 -19.786 1.00 93.38 401 GLN A O 1
ATOM 3071 N N . SER A 1 402 ? -5.550 -17.004 -20.355 1.00 92.81 402 SER A N 1
ATOM 3072 C CA . SER A 1 402 ? -4.301 -16.543 -20.959 1.00 92.81 402 SER A CA 1
ATOM 3073 C C . SER A 1 402 ? -3.417 -15.733 -20.005 1.00 92.81 402 SER A C 1
ATOM 3075 O O . SER A 1 402 ? -2.489 -15.070 -20.468 1.00 92.81 402 SER A O 1
ATOM 3077 N N . ALA A 1 403 ? -3.700 -15.748 -18.696 1.00 91.69 403 ALA A N 1
ATOM 3078 C CA . ALA A 1 403 ? -2.867 -15.090 -17.697 1.00 91.69 403 ALA A CA 1
ATOM 3079 C C . ALA A 1 403 ? -1.443 -15.667 -17.696 1.00 91.69 403 ALA A C 1
ATOM 3081 O O . ALA A 1 403 ? -1.248 -16.874 -17.553 1.00 91.69 403 ALA A O 1
ATOM 3082 N N . ASP A 1 404 ? -0.451 -14.791 -17.843 1.00 93.50 404 ASP A N 1
ATOM 3083 C CA . ASP A 1 404 ? 0.954 -15.160 -18.033 1.00 93.50 404 ASP A CA 1
ATOM 3084 C C . ASP A 1 404 ? 1.916 -14.460 -17.057 1.00 93.50 404 ASP A C 1
ATOM 3086 O O . ASP A 1 404 ? 3.124 -14.477 -17.271 1.00 93.50 404 ASP A O 1
ATOM 3090 N N . GLY A 1 405 ? 1.388 -13.846 -15.994 1.00 93.69 405 GLY A N 1
ATOM 3091 C CA . GLY A 1 405 ? 2.151 -13.162 -14.945 1.00 93.69 405 GLY A CA 1
ATOM 3092 C C . GLY A 1 405 ? 1.440 -11.910 -14.428 1.00 93.69 405 GLY A C 1
ATOM 3093 O O . GLY A 1 405 ? 0.278 -11.657 -14.763 1.00 93.69 405 GLY A O 1
ATOM 3094 N N . PHE A 1 406 ? 2.137 -11.108 -13.620 1.00 94.88 406 PHE A N 1
ATOM 3095 C CA . PHE A 1 406 ? 1.643 -9.805 -13.154 1.00 94.88 406 PHE A CA 1
ATOM 3096 C C . PHE A 1 406 ? 2.377 -8.629 -13.811 1.00 94.88 406 PHE A C 1
ATOM 3098 O O . PHE A 1 406 ? 3.389 -8.794 -14.489 1.00 94.88 406 PHE A O 1
ATOM 3105 N N . VAL A 1 407 ? 1.856 -7.417 -13.619 1.00 93.88 407 VAL A N 1
ATOM 3106 C CA . VAL A 1 407 ? 2.507 -6.164 -14.028 1.00 93.88 407 VAL A CA 1
ATOM 3107 C C . VAL A 1 407 ? 2.750 -5.327 -12.786 1.00 93.88 407 VAL A C 1
ATOM 3109 O O . VAL A 1 407 ? 1.880 -5.243 -11.922 1.00 93.88 407 VAL A O 1
ATOM 3112 N N . LYS A 1 408 ? 3.929 -4.712 -12.693 1.00 92.62 408 LYS A N 1
ATOM 3113 C CA . LYS A 1 408 ? 4.272 -3.859 -11.557 1.00 92.62 408 LYS A CA 1
ATOM 3114 C C . LYS A 1 408 ? 3.487 -2.550 -11.603 1.00 92.62 408 LYS A C 1
ATOM 3116 O O . LYS A 1 408 ? 3.320 -1.952 -12.671 1.00 92.62 408 LYS A O 1
ATOM 3121 N N . GLY A 1 409 ? 3.060 -2.110 -10.427 1.00 89.81 409 GLY A N 1
ATOM 3122 C CA . GLY A 1 409 ? 2.353 -0.857 -10.218 1.00 89.81 409 GLY A CA 1
ATOM 3123 C C . GLY A 1 409 ? 3.009 -0.013 -9.133 1.00 89.81 409 GLY A C 1
ATOM 3124 O O . GLY A 1 409 ? 3.640 -0.546 -8.222 1.00 89.81 409 GLY A O 1
ATOM 3125 N N . GLU A 1 410 ? 2.844 1.297 -9.237 1.00 88.44 410 GLU A N 1
ATOM 3126 C CA . GLU A 1 410 ? 3.167 2.256 -8.181 1.00 88.44 410 GLU A CA 1
ATOM 3127 C C . GLU A 1 410 ? 1.908 2.662 -7.426 1.00 88.44 410 GLU A C 1
ATOM 3129 O O . GLU A 1 410 ? 0.796 2.500 -7.927 1.00 88.44 410 GLU A O 1
ATOM 3134 N N . GLY A 1 411 ? 2.073 3.208 -6.227 1.00 87.62 411 GLY A N 1
ATOM 3135 C CA . GLY A 1 411 ? 0.940 3.728 -5.478 1.00 87.62 411 GLY A CA 1
ATOM 3136 C C . GLY A 1 411 ? 1.223 3.945 -4.007 1.00 87.62 411 GLY A C 1
ATOM 3137 O O . GLY A 1 411 ? 2.157 3.374 -3.444 1.00 87.62 411 GLY A O 1
ATOM 3138 N N . VAL A 1 412 ? 0.386 4.765 -3.380 1.00 90.31 412 VAL A N 1
ATOM 3139 C CA . VAL A 1 412 ? 0.368 4.958 -1.932 1.00 90.31 412 VAL A CA 1
ATOM 3140 C C . VAL A 1 412 ? -1.058 4.991 -1.411 1.00 90.31 412 VAL A C 1
ATOM 3142 O O . VAL A 1 412 ? -1.967 5.519 -2.050 1.00 90.31 412 VAL A O 1
ATOM 3145 N N . VAL A 1 413 ? -1.251 4.448 -0.215 1.00 92.69 413 VAL A N 1
ATOM 3146 C CA . VAL A 1 413 ? -2.489 4.553 0.553 1.00 92.69 413 VAL A CA 1
ATOM 3147 C C . VAL A 1 413 ? -2.169 4.850 2.014 1.00 92.69 413 VAL A C 1
ATOM 3149 O O . VAL A 1 413 ? -1.184 4.353 2.556 1.00 92.69 413 VAL A O 1
ATOM 3152 N N . CYS A 1 414 ? -3.009 5.657 2.654 1.00 94.62 414 CYS A N 1
ATOM 3153 C CA . CYS A 1 414 ? -3.025 5.903 4.089 1.00 94.62 414 CYS A CA 1
ATOM 3154 C C . CYS A 1 414 ? -4.474 5.846 4.591 1.00 94.62 414 CYS A C 1
ATOM 3156 O O . CYS A 1 414 ? -5.368 6.472 4.017 1.00 94.62 414 CYS A O 1
ATOM 3158 N N . LEU A 1 415 ? -4.697 5.085 5.655 1.00 95.62 415 LEU A N 1
ATOM 3159 C CA . LEU A 1 415 ? -5.954 4.913 6.366 1.00 95.62 415 LEU A CA 1
ATOM 3160 C C . LEU A 1 415 ? -5.784 5.437 7.790 1.00 95.62 415 LEU A C 1
ATOM 3162 O O . LEU A 1 415 ? -4.807 5.105 8.462 1.00 95.62 415 LEU A O 1
ATOM 3166 N N . ILE A 1 416 ? -6.767 6.194 8.265 1.00 94.00 416 ILE A N 1
ATOM 3167 C CA . ILE A 1 416 ? -6.903 6.562 9.673 1.00 94.00 416 ILE A CA 1
ATOM 3168 C C . ILE A 1 416 ? -7.941 5.632 10.282 1.00 94.00 416 ILE A C 1
ATOM 3170 O O . ILE A 1 416 ? -9.097 5.631 9.865 1.00 94.00 416 ILE A O 1
ATOM 3174 N N . LEU A 1 417 ? -7.526 4.839 11.258 1.00 92.69 417 LEU A N 1
ATOM 3175 C CA . LEU A 1 417 ? -8.349 3.865 11.956 1.00 92.69 417 LEU A CA 1
ATOM 3176 C C . LEU A 1 417 ? -8.654 4.338 13.373 1.00 92.69 417 LEU A C 1
ATOM 3178 O O . LEU A 1 417 ? -7.802 4.935 14.034 1.00 92.69 417 LEU A O 1
ATOM 3182 N N . GLN A 1 418 ? -9.851 4.024 13.855 1.00 88.94 418 GLN A N 1
ATOM 3183 C CA . GLN A 1 418 ? -10.257 4.267 15.237 1.00 88.94 418 GLN A CA 1
ATOM 3184 C C . GLN A 1 418 ? -11.045 3.072 15.781 1.00 88.94 418 GLN A C 1
ATOM 3186 O O . GLN A 1 418 ? -11.701 2.371 15.002 1.00 88.94 418 GLN A O 1
ATOM 3191 N N . PRO A 1 419 ? -11.007 2.822 17.101 1.00 84.62 419 PRO A N 1
ATOM 3192 C CA . PRO A 1 419 ? -11.949 1.904 17.724 1.00 84.62 419 PRO A CA 1
ATOM 3193 C C . PRO A 1 419 ? -13.380 2.374 17.462 1.00 84.62 419 PRO A C 1
ATOM 3195 O O . PRO A 1 419 ? -13.668 3.571 17.515 1.00 84.62 419 PRO A O 1
ATOM 3198 N N . TYR A 1 420 ? -14.290 1.445 17.200 1.00 78.44 420 TYR A N 1
ATOM 3199 C CA . TYR A 1 420 ? -15.707 1.767 17.154 1.00 78.44 420 TYR A CA 1
ATOM 3200 C C . TYR A 1 420 ? -16.237 1.973 18.575 1.00 78.44 420 TYR A C 1
ATOM 3202 O O . TYR A 1 420 ? -16.227 1.049 19.385 1.00 78.44 420 TYR A O 1
ATOM 3210 N N . THR A 1 421 ? -16.723 3.175 18.885 1.00 69.94 421 THR A N 1
ATOM 3211 C CA . THR A 1 421 ? -17.224 3.518 20.227 1.00 69.94 421 THR A CA 1
ATOM 3212 C C . THR A 1 421 ? -18.743 3.422 20.364 1.00 69.94 421 THR A C 1
ATOM 3214 O O . THR A 1 421 ? -19.270 3.738 21.426 1.00 69.94 421 THR A O 1
ATOM 3217 N N . GLY A 1 422 ? -19.473 3.006 19.322 1.00 58.69 422 GLY A N 1
ATOM 3218 C CA . GLY A 1 422 ? -20.939 2.899 19.337 1.00 58.69 422 GLY A CA 1
ATOM 3219 C C . GLY A 1 422 ? -21.675 4.241 19.273 1.00 58.69 422 GLY A C 1
ATOM 3220 O O . GLY A 1 422 ? -22.733 4.315 18.656 1.00 58.69 422 GLY A O 1
ATOM 3221 N N . ASP A 1 423 ? -21.114 5.294 19.862 1.00 53.47 423 ASP A N 1
ATOM 3222 C CA . ASP A 1 423 ? -21.564 6.664 19.658 1.00 53.47 423 ASP A CA 1
ATOM 3223 C C . ASP A 1 423 ? -21.086 7.149 18.289 1.00 53.47 423 ASP A C 1
ATOM 3225 O O . ASP A 1 423 ? -19.879 7.238 18.045 1.00 53.47 423 ASP A O 1
ATOM 3229 N N . ASP A 1 424 ? -22.031 7.529 17.427 1.00 47.22 424 ASP A N 1
ATOM 3230 C CA . ASP A 1 424 ? -21.813 8.374 16.246 1.00 47.22 424 ASP A CA 1
ATOM 3231 C C . ASP A 1 424 ? -21.426 9.789 16.705 1.00 47.22 424 ASP A C 1
ATOM 3233 O O . ASP A 1 424 ? -22.111 10.765 16.390 1.00 47.22 424 ASP A O 1
ATOM 3237 N N . GLY A 1 425 ? -20.389 9.875 17.552 1.00 40.94 425 GLY A N 1
ATOM 3238 C CA . GLY A 1 425 ? -20.010 11.034 18.341 1.00 40.94 425 GLY A CA 1
ATOM 3239 C C . GLY A 1 425 ? -20.214 12.287 17.520 1.00 40.94 425 GLY A C 1
ATOM 3240 O O . GLY A 1 425 ? -19.702 12.357 16.407 1.00 40.94 425 GLY A O 1
ATOM 3241 N N . GLN A 1 426 ? -21.026 13.211 18.044 1.00 36.84 426 GLN A N 1
ATOM 3242 C CA . GLN A 1 426 ? -21.401 14.469 17.404 1.00 36.84 426 GLN A CA 1
ATOM 3243 C C . GLN A 1 426 ? -20.161 15.177 16.833 1.00 36.84 426 GLN A C 1
ATOM 3245 O O . GLN A 1 426 ? -19.532 16.006 17.482 1.00 36.84 426 GLN A O 1
ATOM 3250 N N . MET A 1 427 ? -19.806 14.838 15.602 1.00 41.62 427 MET A N 1
ATOM 3251 C CA . MET A 1 427 ? -18.692 15.381 14.841 1.00 41.62 427 MET A CA 1
ATOM 3252 C C . MET A 1 427 ? -19.226 15.594 13.433 1.00 41.62 427 MET A C 1
ATOM 3254 O O . MET A 1 427 ? -18.987 14.812 12.523 1.00 41.62 427 MET A O 1
ATOM 3258 N N . THR A 1 428 ? -20.077 16.618 13.369 1.00 38.69 428 THR A N 1
ATOM 3259 C CA . THR A 1 428 ? -20.430 17.613 12.334 1.00 38.69 428 THR A CA 1
ATOM 3260 C C . THR A 1 428 ? -19.954 17.510 10.875 1.00 38.69 428 THR A C 1
ATOM 3262 O O . THR A 1 428 ? -20.297 18.405 10.103 1.00 38.69 428 THR A O 1
ATOM 3265 N N . ASN A 1 429 ? -19.248 16.474 10.428 1.00 40.06 429 ASN A N 1
ATOM 3266 C CA . ASN A 1 429 ? -18.861 16.319 9.033 1.00 40.06 429 ASN A CA 1
ATOM 3267 C C . ASN A 1 429 ? -19.748 15.303 8.310 1.00 40.06 429 ASN A C 1
ATOM 3269 O O . ASN A 1 429 ? -19.933 14.171 8.740 1.00 40.06 429 ASN A O 1
ATOM 3273 N N . SER A 1 430 ? -20.279 15.746 7.176 1.00 40.81 430 SER A N 1
ATOM 3274 C CA . SER A 1 430 ? -21.384 15.212 6.369 1.00 40.81 430 SER A CA 1
ATOM 3275 C C . SER A 1 430 ? -21.249 13.792 5.785 1.00 40.81 430 SER A C 1
ATOM 3277 O O . SER A 1 430 ? -22.003 13.443 4.875 1.00 40.81 430 SER A O 1
ATOM 3279 N N . LYS A 1 431 ? -20.327 12.948 6.259 1.00 48.41 431 LYS A N 1
ATOM 3280 C CA . LYS A 1 431 ? -20.185 11.569 5.764 1.00 48.41 431 LYS A CA 1
ATOM 3281 C C . LYS A 1 431 ? -21.077 10.622 6.566 1.00 48.41 431 LYS A C 1
ATOM 3283 O O . LYS A 1 431 ? -20.715 10.186 7.651 1.00 48.41 431 LYS A O 1
ATOM 3288 N N . SER A 1 432 ? -22.229 10.282 5.993 1.00 48.44 432 SER A N 1
ATOM 3289 C CA . SER A 1 432 ? -23.237 9.388 6.581 1.00 48.44 432 SER A CA 1
ATOM 3290 C C . SER A 1 432 ? -22.851 7.900 6.613 1.00 48.44 432 SER A C 1
ATOM 3292 O O . SER A 1 432 ? -23.594 7.106 7.178 1.00 48.44 432 SER A O 1
ATOM 3294 N N . TRP A 1 433 ? -21.709 7.501 6.034 1.00 60.81 433 TRP A N 1
ATOM 3295 C CA . TRP A 1 433 ? -21.266 6.101 5.976 1.00 60.81 433 TRP A CA 1
ATOM 3296 C C . TRP A 1 433 ? -19.743 6.008 6.135 1.00 60.81 433 TRP A C 1
ATOM 3298 O O . TRP A 1 433 ? -19.006 6.654 5.387 1.00 60.81 433 TRP A O 1
ATOM 3308 N N . ARG A 1 434 ? -19.266 5.180 7.076 1.00 69.94 434 ARG A N 1
ATOM 3309 C CA . ARG A 1 434 ? -17.842 4.827 7.230 1.00 69.94 434 ARG A CA 1
ATOM 3310 C C . ARG A 1 434 ? -17.659 3.307 7.137 1.00 69.94 434 ARG A C 1
ATOM 3312 O O . ARG A 1 434 ? -18.413 2.582 7.787 1.00 69.94 434 ARG A O 1
ATOM 3319 N N . PRO A 1 435 ? -16.690 2.803 6.349 1.00 82.19 435 PRO A N 1
ATOM 3320 C CA . PRO A 1 435 ? -16.389 1.377 6.305 1.00 82.19 435 PRO A CA 1
ATOM 3321 C C . PRO A 1 435 ? -15.950 0.854 7.677 1.00 82.19 435 PRO A C 1
ATOM 3323 O O . PRO A 1 435 ? -15.132 1.477 8.359 1.00 82.19 435 PRO A O 1
ATOM 3326 N N . MET A 1 436 ? -16.469 -0.312 8.053 1.00 83.31 436 MET A N 1
ATOM 3327 C CA . MET A 1 436 ? -16.128 -1.001 9.295 1.00 83.31 436 MET A CA 1
ATOM 3328 C C . MET A 1 436 ? -15.320 -2.261 8.986 1.00 83.31 436 MET A C 1
ATOM 3330 O O . MET A 1 436 ? -15.709 -3.070 8.144 1.00 83.31 436 MET A O 1
ATOM 3334 N N . ILE A 1 437 ? -14.206 -2.430 9.689 1.00 85.69 437 ILE A N 1
ATOM 3335 C CA . ILE A 1 437 ? -13.362 -3.618 9.650 1.00 85.69 437 ILE A CA 1
ATOM 3336 C C . ILE A 1 437 ? -13.834 -4.547 10.766 1.00 85.69 437 ILE A C 1
ATOM 3338 O O . ILE A 1 437 ? -13.637 -4.287 11.953 1.00 85.69 437 ILE A O 1
ATOM 3342 N N . THR A 1 438 ? -14.485 -5.634 10.365 1.00 80.69 438 THR A N 1
ATOM 3343 C CA . THR A 1 438 ? -15.047 -6.651 11.266 1.00 80.69 438 THR A CA 1
ATOM 3344 C C . THR A 1 438 ? -14.029 -7.710 11.680 1.00 80.69 438 THR A C 1
ATOM 3346 O O . THR A 1 438 ? -14.240 -8.440 12.646 1.00 80.69 438 THR A O 1
ATOM 3349 N N . GLY A 1 439 ? -12.917 -7.796 10.953 1.00 81.81 439 GLY A N 1
ATOM 3350 C CA . GLY A 1 439 ? -11.803 -8.677 11.248 1.00 81.81 439 GLY A CA 1
ATOM 3351 C C . GLY A 1 439 ? -10.691 -8.537 10.216 1.00 81.81 439 GLY A C 1
ATOM 3352 O O . GLY A 1 439 ? -10.921 -8.143 9.073 1.00 81.81 439 GLY A O 1
ATOM 3353 N N . SER A 1 440 ? -9.487 -8.888 10.641 1.00 85.44 440 SER A N 1
ATOM 3354 C CA . SER A 1 440 ? -8.292 -9.023 9.818 1.00 85.44 440 SER A CA 1
ATOM 3355 C C . SER A 1 440 ? -7.583 -10.319 10.213 1.00 85.44 440 SER A C 1
ATOM 3357 O O . SER A 1 440 ? -7.811 -10.854 11.305 1.00 85.44 440 SER A O 1
ATOM 3359 N N . ALA A 1 441 ? -6.793 -10.870 9.296 1.00 84.25 441 ALA A N 1
ATOM 3360 C CA . ALA A 1 441 ? -5.957 -12.022 9.582 1.00 84.25 441 ALA A CA 1
ATOM 3361 C C . ALA A 1 441 ? -4.718 -12.011 8.691 1.00 84.25 441 ALA A C 1
ATOM 3363 O O . ALA A 1 441 ? -4.811 -11.775 7.485 1.00 84.25 441 ALA A O 1
ATOM 3364 N N . PHE A 1 442 ? -3.585 -12.364 9.284 1.00 80.31 442 PHE A N 1
ATOM 3365 C CA . PHE A 1 442 ? -2.346 -12.679 8.593 1.00 80.31 442 PHE A CA 1
ATOM 3366 C C . PHE A 1 442 ? -1.948 -14.129 8.898 1.00 80.31 442 PHE A C 1
ATOM 3368 O O . PHE A 1 442 ? -2.033 -14.581 10.042 1.00 80.31 442 PHE A O 1
ATOM 3375 N N . ASN A 1 443 ? -1.549 -14.889 7.877 1.00 83.25 443 ASN A N 1
ATOM 3376 C CA . ASN A 1 443 ? -1.089 -16.264 8.041 1.00 83.25 443 ASN A CA 1
ATOM 3377 C C . ASN A 1 443 ? 0.123 -16.569 7.152 1.00 83.25 443 ASN A C 1
ATOM 3379 O O . ASN A 1 443 ? 0.394 -15.887 6.169 1.00 83.25 443 ASN A O 1
ATOM 3383 N N . ALA A 1 444 ? 0.842 -17.627 7.514 1.00 78.62 444 ALA A N 1
ATOM 3384 C CA . ALA A 1 444 ? 1.861 -18.257 6.688 1.00 78.62 444 ALA A CA 1
ATOM 3385 C C . ALA A 1 444 ? 1.542 -19.756 6.617 1.00 78.62 444 ALA A C 1
ATOM 3387 O O . ALA A 1 444 ? 1.019 -20.317 7.585 1.00 78.62 444 ALA A O 1
ATOM 3388 N N . LYS A 1 445 ? 1.785 -20.378 5.459 1.00 46.16 445 LYS A N 1
ATOM 3389 C CA . LYS A 1 445 ? 1.572 -21.818 5.257 1.00 46.16 445 LYS A CA 1
ATOM 3390 C C . LYS A 1 445 ? 2.723 -22.652 5.791 1.00 46.16 445 LYS A C 1
ATOM 3392 O O . LYS A 1 445 ? 3.882 -22.223 5.604 1.00 46.16 445 LYS A O 1
#

InterPro domains:
  IPR014030 Beta-ketoacyl synthase-like, N-terminal domain [PF00109] (249-420)
  IPR016039 Thiolase-like [G3DSA:3.40.47.10] (142-444)
  IPR016039 Thiolase-like [SSF53901] (144-420)
  IPR020841 Polyketide synthase, beta-ketoacyl synthase domain [PS52004] (143-445)
  IPR050091 Polyketide and Nonribosomal Peptide Biosynthesis Enzymes [PTHR43775] (145-420)

Organism: NCBI:txid327968

pLDDT: mean 71.22, std 19.55, range [22.28, 98.25]

Secondary structure (DSSP, 8-state):
-------SHHHHHHHHHTTTTS-EEEEEE--SS-EEEEEEETT-STT-EEEEE-TTEEEEEETTTEEEEEEESS---EEEEEE-S-------------PPPPHHHHHHHHHHHHHHTTS-HHHHHHHS-HHHHHHHHHHHSSS--EEEEEEEEE------TT-SS-HHHHHHHTT----EEPBPGGGS-TT---SSSS---SSB-S-GGGTB---TT-TT--SBS--EEB--SS-SS-SS--SSSPPGGGGT--HHHHTT--HHHHHHHHHHHHHHHHHT--HHHHTTS-EEEEEEE-----HHHHGGG--TTHHHHH-HHHHHHHHHHHHT--S-EEEE--GGGHHHHHHHHHHHHHHSTTT-SEEEEEEEE----HHHHHHHHHTT-B-TTSS--TT-TT---B--B-EEEEEEEEE--SS------------EE--------